Protein 5DT9 (pdb70)

Nearest PDB structures (foldseek):
  5dt9-assembly1_A-2  TM=1.003E+00  e=3.079E-77  Vibrio cholerae O1 biovar El Tor str. N16961
  3oet-assembly1_H  TM=9.692E-01  e=3.234E-46  Salmonella enterica subsp. enterica serovar Typhimurium str. LT2
  3oet-assembly5_A  TM=9.738E-01  e=9.863E-46  Salmonella enterica subsp. enterica serovar Typhimurium str. LT2
  3oet-assembly4_G  TM=9.688E-01  e=1.043E-45  Salmonella enterica subsp. enterica serovar Typhimurium str. LT2
  3oet-assembly8_D  TM=9.696E-01  e=1.457E-45  Salmonella enterica subsp. enterica serovar Typhimurium str. LT2

Secondary structure (DSSP, 8-state):
---EEEEEETTSTTHHHHHTTTEEEEEE-GGG--GGGGTT-SEEEE-SSS-B-TTTTTT-SS--EEEESSS--TTB-HHHHHHTT-EEE--TTTTHHHHHHHHHHHHHHHHHHHT--GGGPPEEEE--SHHHHHHHHHHHHTT--EEEE-HHHHHHT--S-PPPHHHHHHH-SEEEE-----SSSSS--TTSB-HHHHTTS-TT-EEEE-S-GGGB-HHHHHHHHTT-SS-EEEESS-TBTTB--TTTGGGSSEE-SS-TT-SHHHHHHHHHHHHHHHHHHHT------HHHHSPPPSS-EEE-SS---HHHHHHHHHHH--HHHHHHHHHHHTTSTTHHHHHHHT------GGGSEEEE-TTS--HHHHHHT-EEEE-

Foldseek 3Di:
DDAAEEEEEQPQPCQCVQCVVRGHYDYDHQLPQFLVNQASHAEYEEELNHAADCGNVVRNPRHAEYEYLDQDDPSYPVVVCVVVRHHYYFLRLLLLQLLLLLVVLVLLVCCVVVPHFQQVFEEEEEDCDSNNVLSVLLCVLLPHHYAYADVVVVVVPDPDDHDDDVCSLPVGQEYEYADEAADDDPDHQQQCVPLVSLQPRDLRHEYEYLHEARSHPLVSVLVSLVVVSNYAYEYCYHNDPPDDDPSSLVSHPFYALSCSSPAQQSSNSSSQVVSVVVCVVVVHPDHDHSLVVDDQDPAAEDEDEAADDSVVVSVLSVVQPNRVVRRVQCVVPSVPPPCSVVCNVPPDNGHGQCSHEYEYAPRHPCSSVVSNPHHYHHD

B-factor: mean 56.8, std 15.34, range [18.87, 144.97]

InterPro domains:
  IPR006139 D-isomer specific 2-hydroxyacid dehydrogenase, catalytic domain [PF00389] (4-287)
  IPR006140 D-isomer specific 2-hydroxyacid dehydrogenase, NAD-binding domain [PF02826] (110-257)
  IPR020921 Erythronate-4-phosphate dehydrogenase [MF_01825] (1-358)
  IPR020921 Erythronate-4-phosphate dehydrogenase [cd12158] (2-344)
  IPR024531 Erythronate-4-phosphate dehydrogenase, dimerisation domain [PF11890] (290-370)
  IPR029753 D-isomer specific 2-hydroxyacid dehydrogenase, NAD-binding domain conserved site [PS00671] (198-214)
  IPR036291 NAD(P)-binding domain superfamily [SSF51735] (93-258)
  IPR038251 PdxB, dimerisation domain superfamily [G3DSA:3.30.1370.170] (294-381)
  IPR050223 D-isomer specific 2-hydroxyacid dehydrogenase [PTHR10996] (32-264)

Organism: Vibrio cholerae serotype O1 (strain ATCC 39315 / El Tor Inaba N16961) (NCBI:txid243277)

Structure (mmCIF, N/CA/C/O backbone):
data_5DT9
#
_entry.id   5DT9
#
_cell.length_a   145.775
_cell.length_b   145.775
_cell.length_c   62.031
_cell.angle_alpha   90.00
_cell.angle_beta   90.00
_cell.angle_gamma   90.00
#
_symmetry.space_group_name_H-M   'P 43 21 2'
#
loop_
_entity.id
_entity.type
_entity.pdbx_description
1 polymer 'Erythronate-4-phosphate dehydrogenase'
2 non-polymer NICOTINAMIDE-ADENINE-DINUCLEOTIDE
3 non-polymer 'SULFATE ION'
4 non-polymer 'CHLORIDE ION'
5 water water
#
loop_
_atom_site.group_PDB
_atom_site.id
_atom_site.type_symbol
_atom_site.label_atom_id
_atom_site.label_alt_id
_atom_site.label_comp_id
_atom_site.label_asym_id
_atom_site.label_entity_id
_atom_site.label_seq_id
_atom_site.pdbx_PDB_ins_code
_atom_site.Cartn_x
_atom_site.Cartn_y
_atom_site.Cartn_z
_atom_site.occupancy
_atom_site.B_iso_or_equiv
_atom_site.auth_seq_id
_atom_site.auth_comp_id
_atom_site.auth_asym_id
_atom_site.auth_atom_id
_atom_site.pdbx_PDB_model_num
ATOM 1 N N . ILE A 1 4 ? -20.700 47.818 -0.569 1.00 91.40 4 ILE A N 1
ATOM 2 C CA . ILE A 1 4 ? -20.220 47.659 0.799 1.00 88.94 4 ILE A CA 1
ATOM 3 C C . ILE A 1 4 ? -19.259 48.780 1.182 1.00 84.19 4 ILE A C 1
ATOM 4 O O . ILE A 1 4 ? -18.310 49.067 0.449 1.00 82.64 4 ILE A O 1
ATOM 9 N N . PRO A 1 5 ? -19.504 49.421 2.334 1.00 81.72 5 PRO A N 1
ATOM 10 C CA . PRO A 1 5 ? -18.581 50.441 2.841 1.00 76.15 5 PRO A CA 1
ATOM 11 C C . PRO A 1 5 ? -17.218 49.847 3.176 1.00 71.79 5 PRO A C 1
ATOM 12 O O . PRO A 1 5 ? -17.140 48.698 3.608 1.00 73.11 5 PRO A O 1
ATOM 16 N N . THR A 1 6 ? -16.158 50.618 2.960 1.00 67.58 6 THR A N 1
ATOM 17 C CA . THR A 1 6 ? -14.806 50.172 3.276 1.00 64.02 6 THR A CA 1
ATOM 18 C C . THR A 1 6 ? -13.992 51.301 3.888 1.00 59.92 6 THR A C 1
ATOM 19 O O . THR A 1 6 ? -14.309 52.477 3.707 1.00 59.81 6 THR A O 1
ATOM 23 N N . MET A 1 7 ? -12.944 50.937 4.618 1.00 57.29 7 MET A N 1
ATOM 24 C CA . MET A 1 7 ? -11.979 51.916 5.090 1.00 53.85 7 MET A CA 1
ATOM 25 C C . MET A 1 7 ? -11.207 52.456 3.895 1.00 53.09 7 MET A C 1
ATOM 26 O O . MET A 1 7 ? -10.935 51.722 2.946 1.00 54.54 7 MET A O 1
ATOM 31 N N . LYS A 1 8 ? -10.867 53.739 3.929 1.00 50.96 8 LYS A N 1
ATOM 32 C CA . LYS A 1 8 ? -10.051 54.318 2.872 1.00 49.36 8 LYS A CA 1
ATOM 33 C C . LYS A 1 8 ? -8.603 54.384 3.336 1.00 46.08 8 LYS A C 1
ATOM 34 O O . LYS A 1 8 ? -8.279 55.088 4.292 1.00 44.63 8 LYS A O 1
ATOM 40 N N . ILE A 1 9 ? -7.736 53.641 2.659 1.00 44.89 9 ILE A N 1
ATOM 41 C CA . ILE A 1 9 ? -6.350 53.509 3.086 1.00 42.08 9 ILE A CA 1
ATOM 42 C C . ILE A 1 9 ? -5.383 54.165 2.106 1.00 40.44 9 ILE A C 1
ATOM 43 O O . ILE A 1 9 ? -5.284 53.757 0.949 1.00 41.48 9 ILE A O 1
ATOM 48 N N . LEU A 1 10 ? -4.673 55.186 2.578 1.00 38.71 10 LEU A N 1
ATOM 49 C CA . LEU A 1 10 ? -3.683 55.878 1.760 1.00 38.42 10 LEU A CA 1
ATOM 50 C C . LEU A 1 10 ? -2.292 55.297 1.994 1.00 37.37 10 LEU A C 1
ATOM 51 O O . LEU A 1 10 ? -1.789 55.297 3.118 1.00 35.75 10 LEU A O 1
ATOM 56 N N . ILE A 1 11 ? -1.675 54.801 0.927 1.00 38.68 11 ILE A N 1
ATOM 57 C CA . ILE A 1 11 ? -0.404 54.095 1.041 1.00 38.69 11 ILE A CA 1
ATOM 58 C C . ILE A 1 11 ? 0.644 54.624 0.066 1.00 40.18 11 ILE A C 1
ATOM 59 O O . ILE A 1 11 ? 0.324 54.970 -1.072 1.00 41.08 11 ILE A O 1
ATOM 64 N N . ASP A 1 12 ? 1.891 54.689 0.527 1.00 40.82 12 ASP A N 1
ATOM 65 C CA . ASP A 1 12 ? 3.020 55.015 -0.335 1.00 42.83 12 ASP A CA 1
ATOM 66 C C . ASP A 1 12 ? 3.086 54.052 -1.515 1.00 45.97 12 ASP A C 1
ATOM 67 O O . ASP A 1 12 ? 3.059 52.833 -1.337 1.00 46.71 12 ASP A O 1
ATOM 72 N N . GLU A 1 13 ? 3.178 54.618 -2.714 1.00 48.59 13 GLU A N 1
ATOM 73 C CA . GLU A 1 13 ? 3.194 53.860 -3.962 1.00 51.93 13 GLU A CA 1
ATOM 74 C C . GLU A 1 13 ? 4.245 52.754 -3.997 1.00 53.14 13 GLU A C 1
ATOM 75 O O . GLU A 1 13 ? 4.018 51.690 -4.570 1.00 54.92 13 GLU A O 1
ATOM 81 N N . ASN A 1 14 ? 5.394 53.011 -3.380 1.00 51.88 14 ASN A N 1
ATOM 82 C CA . ASN A 1 14 ? 6.542 52.122 -3.511 1.00 52.54 14 ASN A CA 1
ATOM 83 C C . ASN A 1 14 ? 6.780 51.232 -2.297 1.00 50.69 14 ASN A C 1
ATOM 84 O O . ASN A 1 14 ? 7.831 50.601 -2.180 1.00 52.03 14 ASN A O 1
ATOM 89 N N . MET A 1 15 ? 5.807 51.180 -1.395 1.00 48.44 15 MET A N 1
ATOM 90 C CA . MET A 1 15 ? 5.867 50.235 -0.289 1.00 47.93 15 MET A CA 1
ATOM 91 C C . MET A 1 15 ? 5.646 48.831 -0.836 1.00 50.16 15 MET A C 1
ATOM 92 O O . MET A 1 15 ? 4.608 48.557 -1.437 1.00 51.16 15 MET A O 1
ATOM 97 N N . PRO A 1 16 ? 6.628 47.938 -0.641 1.00 51.43 16 PRO A N 1
ATOM 98 C CA . PRO A 1 16 ? 6.568 46.585 -1.208 1.00 53.80 16 PRO A CA 1
ATOM 99 C C . PRO A 1 16 ? 5.377 45.772 -0.703 1.00 53.85 16 PRO A C 1
ATOM 100 O O . PRO A 1 16 ? 5.113 45.749 0.500 1.00 51.90 16 PRO A O 1
ATOM 104 N N . TYR A 1 17 ? 4.666 45.134 -1.631 1.00 56.08 17 TYR A N 1
ATOM 105 C CA . TYR A 1 17 ? 3.548 44.244 -1.317 1.00 57.64 17 TYR A CA 1
ATOM 106 C C . TYR A 1 17 ? 2.417 44.934 -0.559 1.00 54.39 17 TYR A C 1
ATOM 107 O O . TYR A 1 17 ? 1.599 44.274 0.080 1.00 54.61 17 TYR A O 1
ATOM 116 N N . ALA A 1 18 ? 2.365 46.259 -0.643 1.00 52.45 18 ALA A N 1
ATOM 117 C CA . ALA A 1 18 ? 1.378 47.032 0.100 1.00 51.23 18 ALA A CA 1
ATOM 118 C C . ALA A 1 18 ? -0.025 46.898 -0.488 1.00 52.76 18 ALA A C 1
ATOM 119 O O . ALA A 1 18 ? -0.990 46.663 0.241 1.00 52.71 18 ALA A O 1
ATOM 121 N N . GLN A 1 19 ? -0.136 47.054 -1.805 1.00 53.40 19 GLN A N 1
ATOM 122 C CA . GLN A 1 19 ? -1.431 46.978 -2.471 1.00 54.34 19 GLN A CA 1
ATOM 123 C C . GLN A 1 19 ? -2.053 45.597 -2.323 1.00 56.39 19 GLN A C 1
ATOM 124 O O . GLN A 1 19 ? -3.233 45.476 -2.009 1.00 57.13 19 GLN A O 1
ATOM 130 N N . ALA A 1 20 ? -1.253 44.561 -2.551 1.00 57.69 20 ALA A N 1
ATOM 131 C CA . ALA A 1 20 ? -1.736 43.186 -2.474 1.00 60.88 20 ALA A CA 1
ATOM 132 C C . ALA A 1 20 ? -2.258 42.852 -1.080 1.00 61.20 20 ALA A C 1
ATOM 133 O O . ALA A 1 20 ? -3.276 42.174 -0.935 1.00 64.87 20 ALA A O 1
ATOM 135 N N . LEU A 1 21 ? -1.561 43.337 -0.058 1.00 58.66 21 LEU A N 1
ATOM 136 C CA . LEU A 1 21 ? -1.947 43.075 1.323 1.00 50.80 21 LEU A CA 1
ATOM 137 C C . LEU A 1 21 ? -3.151 43.905 1.764 1.00 56.85 21 LEU A C 1
ATOM 138 O O . LEU A 1 21 ? -4.176 43.360 2.173 1.00 58.82 21 LEU A O 1
ATOM 143 N N . PHE A 1 22 ? -3.024 45.224 1.672 1.00 53.09 22 PHE A N 1
ATOM 144 C CA . PHE A 1 22 ? -4.016 46.129 2.241 1.00 50.74 22 PHE A CA 1
ATOM 145 C C . PHE A 1 22 ? -5.317 46.222 1.447 1.00 51.92 22 PHE A C 1
ATOM 146 O O . PHE A 1 22 ? -6.296 46.784 1.936 1.00 51.21 22 PHE A O 1
ATOM 154 N N . SER A 1 23 ? -5.338 45.683 0.232 1.00 54.86 23 SER A N 1
ATOM 155 C CA . SER A 1 23 ? -6.567 45.683 -0.559 1.00 58.29 23 SER A CA 1
ATOM 156 C C . SER A 1 23 ? -7.600 44.756 0.071 1.00 61.58 23 SER A C 1
ATOM 157 O O . SER A 1 23 ? -8.796 44.862 -0.200 1.00 64.08 23 SER A O 1
ATOM 160 N N . GLN A 1 24 ? -7.122 43.848 0.915 1.00 61.81 24 GLN A N 1
ATOM 161 C CA . GLN A 1 24 ? -7.988 42.944 1.656 1.00 63.56 24 GLN A CA 1
ATOM 162 C C . GLN A 1 24 ? -8.736 43.687 2.756 1.00 61.51 24 GLN A C 1
ATOM 163 O O . GLN A 1 24 ? -9.765 43.218 3.242 1.00 63.74 24 GLN A O 1
ATOM 169 N N . LEU A 1 25 ? -8.212 44.845 3.146 1.00 57.93 25 LEU A N 1
ATOM 170 C CA . LEU A 1 25 ? -8.754 45.578 4.284 1.00 57.53 25 LEU A CA 1
ATOM 171 C C . LEU A 1 25 ? -9.619 46.769 3.880 1.00 57.94 25 LEU A C 1
ATOM 172 O O . LEU A 1 25 ? -10.255 47.391 4.729 1.00 57.62 25 LEU A O 1
ATOM 177 N N . GLY A 1 26 ? -9.646 47.085 2.590 1.00 59.63 26 GLY A N 1
ATOM 178 C CA . GLY A 1 26 ? -10.473 48.177 2.107 1.00 60.47 26 GLY A CA 1
ATOM 179 C C . GLY A 1 26 ? -9.933 48.868 0.872 1.00 60.80 26 GLY A C 1
ATOM 180 O O . GLY A 1 26 ? -9.075 48.332 0.172 1.00 61.49 26 GLY A O 1
ATOM 181 N N . GLU A 1 27 ? -10.443 50.066 0.603 1.00 59.91 27 GLU A N 1
ATOM 182 C CA . GLU A 1 27 ? -10.024 50.834 -0.563 1.00 59.33 27 GLU A CA 1
ATOM 183 C C . GLU A 1 27 ? -8.604 51.366 -0.399 1.00 54.29 27 GLU A C 1
ATOM 184 O O . GLU A 1 27 ? -8.302 52.078 0.559 1.00 51.71 27 GLU A O 1
ATOM 190 N N . VAL A 1 28 ? -7.739 51.021 -1.346 1.00 53.84 28 VAL A N 1
ATOM 191 C CA . VAL A 1 28 ? -6.343 51.433 -1.299 1.00 51.05 28 VAL A CA 1
ATOM 192 C C . VAL A 1 28 ? -6.044 52.518 -2.327 1.00 51.44 28 VAL A C 1
ATOM 193 O O . VAL A 1 28 ? -6.332 52.356 -3.512 1.00 54.24 28 VAL A O 1
ATOM 197 N N . ILE A 1 29 ? -5.474 53.627 -1.866 1.00 49.57 29 ILE A N 1
ATOM 198 C CA . ILE A 1 29 ? -5.024 54.688 -2.761 1.00 50.27 29 ILE A CA 1
ATOM 199 C C . ILE A 1 29 ? -3.500 54.747 -2.758 1.00 49.88 29 ILE A C 1
ATOM 200 O O . ILE A 1 29 ? -2.880 54.908 -1.706 1.00 47.29 29 ILE A O 1
ATOM 205 N N . LEU A 1 30 ? -2.904 54.607 -3.937 1.00 52.54 30 LEU A N 1
ATOM 206 C CA . LEU A 1 30 ? -1.450 54.577 -4.058 1.00 52.67 30 LEU A CA 1
ATOM 207 C C . LEU A 1 30 ? -0.893 55.876 -4.631 1.00 54.10 30 LEU A C 1
ATOM 208 O O . LEU A 1 30 ? -1.165 56.234 -5.778 1.00 56.02 30 LEU A O 1
ATOM 213 N N . LYS A 1 31 ? -0.104 56.573 -3.821 1.00 54.30 31 LYS A N 1
ATOM 214 C CA . LYS A 1 31 ? 0.511 57.829 -4.227 1.00 57.04 31 LYS A CA 1
ATOM 215 C C . LYS A 1 31 ? 1.951 57.887 -3.725 1.00 54.48 31 LYS A C 1
ATOM 216 O O . LYS A 1 31 ? 2.245 57.397 -2.636 1.00 52.57 31 LYS A O 1
ATOM 222 N N . PRO A 1 32 ? 2.857 58.479 -4.519 1.00 55.83 32 PRO A N 1
ATOM 223 C CA . PRO A 1 32 ? 4.255 58.621 -4.090 1.00 54.14 32 PRO A CA 1
ATOM 224 C C . PRO A 1 32 ? 4.356 59.416 -2.796 1.00 50.61 32 PRO A C 1
ATOM 225 O O . PRO A 1 32 ? 3.757 60.486 -2.683 1.00 51.20 32 PRO A O 1
ATOM 229 N N . GLY A 1 33 ? 5.101 58.885 -1.832 1.00 46.88 33 GLY A N 1
ATOM 230 C CA . GLY A 1 33 ? 5.130 59.431 -0.487 1.00 44.05 33 GLY A CA 1
ATOM 231 C C . GLY A 1 33 ? 5.678 60.839 -0.349 1.00 43.82 33 GLY A C 1
ATOM 232 O O . GLY A 1 33 ? 5.322 61.549 0.590 1.00 42.75 33 GLY A O 1
ATOM 233 N N . ARG A 1 34 ? 6.542 61.246 -1.273 1.00 45.52 34 ARG A N 1
ATOM 234 C CA . ARG A 1 34 ? 7.150 62.571 -1.204 1.00 48.42 34 ARG A CA 1
ATOM 235 C C . ARG A 1 34 ? 6.184 63.677 -1.621 1.00 50.45 34 ARG A C 1
ATOM 236 O O . ARG A 1 34 ? 6.368 64.841 -1.259 1.00 52.31 34 ARG A O 1
ATOM 244 N N . THR A 1 35 ? 5.154 63.310 -2.375 1.00 50.48 35 THR A N 1
ATOM 245 C CA . THR A 1 35 ? 4.237 64.297 -2.933 1.00 51.94 35 THR A CA 1
ATOM 246 C C . THR A 1 35 ? 2.882 64.318 -2.235 1.00 50.97 35 THR A C 1
ATOM 247 O O . THR A 1 35 ? 1.928 64.910 -2.742 1.00 53.22 35 THR A O 1
ATOM 251 N N . LEU A 1 36 ? 2.799 63.682 -1.072 1.00 48.22 36 LEU A N 1
ATOM 252 C CA . LEU A 1 36 ? 1.560 63.677 -0.302 1.00 47.09 36 LEU A CA 1
ATOM 253 C C . LEU A 1 36 ? 1.242 65.065 0.244 1.00 48.53 36 LEU A C 1
ATOM 254 O O . LEU A 1 36 ? 2.076 65.692 0.896 1.00 48.73 36 LEU A O 1
ATOM 259 N N . THR A 1 37 ? 0.030 65.539 -0.027 1.00 49.54 37 THR A N 1
ATOM 260 C CA . THR A 1 37 ? -0.417 66.834 0.471 1.00 51.44 37 THR A CA 1
ATOM 261 C C . THR A 1 37 ? -1.538 66.660 1.491 1.00 50.54 37 THR A C 1
ATOM 262 O O . THR A 1 37 ? -1.977 65.542 1.754 1.00 48.19 37 THR A O 1
ATOM 266 N N . ALA A 1 38 ? -1.995 67.770 2.065 1.00 53.56 38 ALA A N 1
ATOM 267 C CA . ALA A 1 38 ? -3.069 67.735 3.053 1.00 55.09 38 ALA A CA 1
ATOM 268 C C . ALA A 1 38 ? -4.363 67.211 2.441 1.00 55.36 38 ALA A C 1
ATOM 269 O O . ALA A 1 38 ? -5.107 66.468 3.083 1.00 44.08 38 ALA A O 1
ATOM 271 N N . ASP A 1 39 ? -4.617 67.599 1.195 1.00 56.21 39 ASP A N 1
ATOM 272 C CA . ASP A 1 39 ? -5.827 67.195 0.485 1.00 55.70 39 ASP A CA 1
ATOM 273 C C . ASP A 1 39 ? -5.889 65.686 0.267 1.00 52.38 39 ASP A C 1
ATOM 274 O O . ASP A 1 39 ? -6.969 65.117 0.112 1.00 52.18 39 ASP A O 1
ATOM 279 N N . ASP A 1 40 ? -4.726 65.043 0.260 1.00 49.80 40 ASP A N 1
ATOM 280 C CA . ASP A 1 40 ? -4.643 63.604 0.034 1.00 47.91 40 ASP A CA 1
ATOM 281 C C . ASP A 1 40 ? -5.189 62.800 1.210 1.00 45.79 40 ASP A C 1
ATOM 282 O O . ASP A 1 40 ? -5.442 61.604 1.082 1.00 45.11 40 ASP A O 1
ATOM 287 N N . LEU A 1 41 ? -5.369 63.455 2.352 1.00 45.39 41 LEU A N 1
ATOM 288 C CA . LEU A 1 41 ? -5.853 62.769 3.545 1.00 44.10 41 LEU A CA 1
ATOM 289 C C . LEU A 1 41 ? -7.321 63.062 3.838 1.00 45.27 41 LEU A C 1
ATOM 290 O O . LEU A 1 41 ? -7.841 62.671 4.883 1.00 44.41 41 LEU A O 1
ATOM 295 N N . ILE A 1 42 ? -7.986 63.749 2.916 1.00 47.92 42 ILE A N 1
ATOM 296 C CA . ILE A 1 42 ? -9.417 63.977 3.048 1.00 50.50 42 ILE A CA 1
ATOM 297 C C . ILE A 1 42 ? -10.148 62.643 2.941 1.00 50.85 42 ILE A C 1
ATOM 298 O O . ILE A 1 42 ? -9.924 61.882 1.998 1.00 51.27 42 ILE A O 1
ATOM 303 N N . ASP A 1 43 ? -10.996 62.364 3.930 1.00 50.49 43 ASP A N 1
ATOM 304 C CA . ASP A 1 43 ? -11.783 61.131 3.999 1.00 49.65 43 ASP A CA 1
ATOM 305 C C . ASP A 1 43 ? -10.927 59.866 4.098 1.00 46.50 43 ASP A C 1
ATOM 306 O O . ASP A 1 43 ? -11.390 58.774 3.767 1.00 47.41 43 ASP A O 1
ATOM 311 N N . VAL A 1 44 ? -9.689 60.009 4.563 1.00 43.58 44 VAL A N 1
ATOM 312 C CA . VAL A 1 44 ? -8.786 58.867 4.697 1.00 41.34 44 VAL A CA 1
ATOM 313 C C . VAL A 1 44 ? -8.779 58.314 6.123 1.00 39.52 44 VAL A C 1
ATOM 314 O O . VAL A 1 44 ? -8.533 59.045 7.083 1.00 37.87 44 VAL A O 1
ATOM 318 N N . ASP A 1 45 ? -9.046 57.017 6.250 1.00 39.32 45 ASP A N 1
ATOM 319 C CA . ASP A 1 45 ? -9.144 56.369 7.556 1.00 39.13 45 ASP A CA 1
ATOM 320 C C . ASP A 1 45 ? -7.783 55.950 8.114 1.00 37.52 45 ASP A C 1
ATOM 321 O O . ASP A 1 45 ? -7.556 56.011 9.324 1.00 37.23 45 ASP A O 1
ATOM 326 N N . ALA A 1 46 ? -6.884 55.521 7.235 1.00 36.87 46 ALA A N 1
ATOM 327 C CA . ALA A 1 46 ? -5.584 55.020 7.666 1.00 36.16 46 ALA A CA 1
ATOM 328 C C . ALA A 1 46 ? -4.481 55.400 6.687 1.00 36.01 46 ALA A C 1
ATOM 329 O O . ALA A 1 46 ? -4.698 55.441 5.476 1.00 36.89 46 ALA A O 1
ATOM 331 N N . LEU A 1 47 ? -3.294 55.667 7.221 1.00 35.61 47 LEU A N 1
ATOM 332 C CA . LEU A 1 47 ? -2.162 56.090 6.406 1.00 36.13 47 LEU A CA 1
ATOM 333 C C . LEU A 1 47 ? -0.956 55.166 6.592 1.00 36.50 47 LEU A C 1
ATOM 334 O O . LEU A 1 47 ? -0.519 54.918 7.716 1.00 36.30 47 LEU A O 1
ATOM 339 N N . MET A 1 48 ? -0.429 54.657 5.481 1.00 36.93 48 MET A N 1
ATOM 340 C CA . MET A 1 48 ? 0.736 53.778 5.509 1.00 37.63 48 MET A CA 1
ATOM 341 C C . MET A 1 48 ? 1.885 54.412 4.735 1.00 38.36 48 MET A C 1
ATOM 342 O O . MET A 1 48 ? 1.796 54.594 3.521 1.00 39.20 48 MET A O 1
ATOM 347 N N . ILE A 1 49 ? 2.963 54.747 5.437 1.00 38.71 49 ILE A N 1
ATOM 348 C CA . ILE A 1 49 ? 4.051 55.513 4.836 1.00 39.99 49 ILE A CA 1
ATOM 349 C C . ILE A 1 49 ? 5.434 54.897 5.017 1.00 41.32 49 ILE A C 1
ATOM 350 O O . ILE A 1 49 ? 5.609 53.914 5.738 1.00 42.13 49 ILE A O 1
ATOM 355 N N . ARG A 1 50 ? 6.413 55.499 4.349 1.00 41.64 50 ARG A N 1
ATOM 356 C CA . ARG A 1 50 ? 7.815 55.159 4.533 1.00 42.31 50 ARG A CA 1
ATOM 357 C C . ARG A 1 50 ? 8.512 56.325 5.231 1.00 42.41 50 ARG A C 1
ATOM 358 O O . ARG A 1 50 ? 7.869 57.091 5.949 1.00 42.21 50 ARG A O 1
ATOM 366 N N . SER A 1 51 ? 9.817 56.467 5.020 1.00 42.88 51 SER A N 1
ATOM 367 C CA A SER A 1 51 ? 10.579 57.543 5.646 0.19 43.66 51 SER A CA 1
ATOM 368 C CA B SER A 1 51 ? 10.571 57.545 5.653 0.81 43.68 51 SER A CA 1
ATOM 369 C C . SER A 1 51 ? 10.460 58.845 4.860 1.00 43.87 51 SER A C 1
ATOM 370 O O . SER A 1 51 ? 10.664 59.930 5.404 1.00 45.18 51 SER A O 1
ATOM 375 N N . VAL A 1 52 ? 10.128 58.729 3.578 1.00 43.95 52 VAL A N 1
ATOM 376 C CA . VAL A 1 52 ? 10.060 59.889 2.695 1.00 45.35 52 VAL A CA 1
ATOM 377 C C . VAL A 1 52 ? 8.872 60.803 2.986 1.00 45.80 52 VAL A C 1
ATOM 378 O O . VAL A 1 52 ? 8.818 61.929 2.493 1.00 47.45 52 VAL A O 1
ATOM 382 N N . THR A 1 53 ? 7.921 60.322 3.780 1.00 44.11 53 THR A N 1
ATOM 383 C CA . THR A 1 53 ? 6.758 61.127 4.138 1.00 43.27 53 THR A CA 1
ATOM 384 C C . THR A 1 53 ? 6.859 61.661 5.562 1.00 43.36 53 THR A C 1
ATOM 385 O O . THR A 1 53 ? 6.916 60.892 6.522 1.00 42.82 53 THR A O 1
ATOM 389 N N . LYS A 1 54 ? 6.875 62.982 5.693 1.00 44.74 54 LYS A N 1
ATOM 390 C CA . LYS A 1 54 ? 6.957 63.614 7.002 1.00 46.28 54 LYS A CA 1
ATOM 391 C C . LYS A 1 54 ? 5.559 63.893 7.543 1.00 46.35 54 LYS A C 1
ATOM 392 O O . LYS A 1 54 ? 4.760 64.576 6.901 1.00 47.39 54 LYS A O 1
ATOM 398 N N . VAL A 1 55 ? 5.264 63.358 8.723 1.00 46.33 55 VAL A N 1
ATOM 399 C CA . VAL A 1 55 ? 3.950 63.532 9.330 1.00 46.99 55 VAL A CA 1
ATOM 400 C C . VAL A 1 55 ? 3.922 64.797 10.183 1.00 50.41 55 VAL A C 1
ATOM 401 O O . VAL A 1 55 ? 4.239 64.763 11.373 1.00 51.68 55 VAL A O 1
ATOM 405 N N . ASN A 1 56 ? 3.542 65.912 9.563 1.00 51.65 56 ASN A N 1
ATOM 406 C CA . ASN A 1 56 ? 3.564 67.216 10.219 1.00 53.80 56 ASN A CA 1
ATOM 407 C C . ASN A 1 56 ? 2.180 67.673 10.643 1.00 53.14 56 ASN A C 1
ATOM 408 O O . ASN A 1 56 ? 1.201 66.946 10.488 1.00 51.46 56 ASN A O 1
ATOM 413 N N . ASP A 1 57 ? 2.112 68.888 11.178 1.00 54.62 57 ASP A N 1
ATOM 414 C CA . ASP A 1 57 ? 0.840 69.566 11.369 1.00 55.47 57 ASP A CA 1
ATOM 415 C C . ASP A 1 57 ? 0.249 69.852 9.996 1.00 54.31 57 ASP A C 1
ATOM 416 O O . ASP A 1 57 ? -0.965 69.794 9.798 1.00 54.89 57 ASP A O 1
ATOM 421 N N . ALA A 1 58 ? 1.133 70.156 9.051 1.00 54.08 58 ALA A N 1
ATOM 422 C CA . ALA A 1 58 ? 0.744 70.498 7.690 1.00 54.63 58 ALA A CA 1
ATOM 423 C C . ALA A 1 58 ? 0.047 69.340 6.982 1.00 52.07 58 ALA A C 1
ATOM 424 O O . ALA A 1 58 ? -0.973 69.531 6.320 1.00 53.52 58 ALA A O 1
ATOM 426 N N . LEU A 1 59 ? 0.602 68.141 7.124 1.00 47.54 59 LEU A N 1
ATOM 427 C CA . LEU A 1 59 ? 0.072 66.968 6.440 1.00 42.97 59 LEU A CA 1
ATOM 428 C C . LEU A 1 59 ? -1.315 66.581 6.948 1.00 40.90 59 LEU A C 1
ATOM 429 O O . LEU A 1 59 ? -2.156 66.110 6.181 1.00 39.86 59 LEU A O 1
ATOM 434 N N . LEU A 1 60 ? -1.555 66.786 8.239 1.00 41.26 60 LEU A N 1
ATOM 435 C CA . LEU A 1 60 ? -2.801 66.343 8.857 1.00 41.87 60 LEU A CA 1
ATOM 436 C C . LEU A 1 60 ? -3.825 67.468 8.986 1.00 45.46 60 LEU A C 1
ATOM 437 O O . LEU A 1 60 ? -4.806 67.338 9.722 1.00 46.27 60 LEU A O 1
ATOM 442 N N . ALA A 1 61 ? -3.597 68.563 8.267 1.00 47.88 61 ALA A N 1
ATOM 443 C CA . ALA A 1 61 ? -4.443 69.748 8.370 1.00 48.67 61 ALA A CA 1
ATOM 444 C C . ALA A 1 61 ? -5.891 69.478 7.960 1.00 53.94 61 ALA A C 1
ATOM 445 O O . ALA A 1 61 ? -6.808 70.171 8.401 1.00 51.94 61 ALA A O 1
ATOM 447 N N . LYS A 1 62 ? -6.091 68.468 7.118 1.00 51.60 62 LYS A N 1
ATOM 448 C CA . LYS A 1 62 ? -7.427 68.129 6.640 1.00 51.69 62 LYS A CA 1
ATOM 449 C C . LYS A 1 62 ? -7.734 66.644 6.821 1.00 48.62 62 LYS A C 1
ATOM 450 O O . LYS A 1 62 ? -8.610 66.095 6.153 1.00 45.97 62 LYS A O 1
ATOM 456 N N . ALA A 1 63 ? -7.004 66.000 7.725 1.00 45.75 63 ALA A N 1
ATOM 457 C CA . ALA A 1 63 ? -7.209 64.586 8.010 1.00 43.06 63 ALA A CA 1
ATOM 458 C C . ALA A 1 63 ? -8.432 64.388 8.900 1.00 45.45 63 ALA A C 1
ATOM 459 O O . ALA A 1 63 ? -8.303 64.104 10.090 1.00 45.59 63 ALA A O 1
ATOM 461 N N . ASN A 1 64 ? -9.618 64.533 8.316 1.00 48.42 64 ASN A N 1
ATOM 462 C CA . ASN A 1 64 ? -10.861 64.501 9.081 1.00 51.32 64 ASN A CA 1
ATOM 463 C C . ASN A 1 64 ? -11.285 63.102 9.528 1.00 51.31 64 ASN A C 1
ATOM 464 O O . ASN A 1 64 ? -12.120 62.959 10.421 1.00 52.67 64 ASN A O 1
ATOM 469 N N . ARG A 1 65 ? -10.711 62.073 8.913 1.00 49.96 65 ARG A N 1
ATOM 470 C CA . ARG A 1 65 ? -11.083 60.697 9.234 1.00 50.07 65 ARG A CA 1
ATOM 471 C C . ARG A 1 65 ? -9.913 59.853 9.730 1.00 47.55 65 ARG A C 1
ATOM 472 O O . ARG A 1 65 ? -10.081 58.668 10.011 1.00 47.28 65 ARG A O 1
ATOM 480 N N . LEU A 1 66 ? -8.735 60.460 9.834 1.00 46.41 66 LEU A N 1
ATOM 481 C CA . LEU A 1 66 ? -7.524 59.722 10.183 1.00 44.43 66 LEU A CA 1
ATOM 482 C C . LEU A 1 66 ? -7.571 59.160 11.603 1.00 44.87 66 LEU A C 1
ATOM 483 O O . LEU A 1 66 ? -7.669 59.908 12.576 1.00 46.26 66 LEU A O 1
ATOM 488 N N . LYS A 1 67 ? -7.500 57.837 11.711 1.00 44.06 67 LYS A N 1
ATOM 489 C CA . LYS A 1 67 ? -7.549 57.162 13.005 1.00 44.25 67 LYS A CA 1
ATOM 490 C C . LYS A 1 67 ? -6.305 56.313 13.240 1.00 42.61 67 LYS A C 1
ATOM 491 O O . LYS A 1 67 ? -5.966 55.998 14.380 1.00 43.19 67 LYS A O 1
ATOM 497 N N . PHE A 1 68 ? -5.633 55.943 12.154 1.00 41.18 68 PHE A N 1
ATOM 498 C CA . PHE A 1 68 ? -4.496 55.033 12.224 1.00 40.42 68 PHE A CA 1
ATOM 499 C C . PHE A 1 68 ? -3.356 55.487 11.318 1.00 39.09 68 PHE A C 1
ATOM 500 O O . PHE A 1 68 ? -3.578 55.861 10.167 1.00 38.73 68 PHE A O 1
ATOM 508 N N . VAL A 1 69 ? -2.135 55.444 11.840 1.00 38.56 69 VAL A N 1
ATOM 509 C CA . VAL A 1 69 ? -0.950 55.750 11.044 1.00 37.88 69 VAL A CA 1
ATOM 510 C C . VAL A 1 69 ? 0.136 54.696 11.249 1.00 38.46 69 VAL A C 1
ATOM 511 O O . VAL A 1 69 ? 0.605 54.480 12.367 1.00 38.36 69 VAL A O 1
ATOM 515 N N . GLY A 1 70 ? 0.528 54.042 10.163 1.00 38.47 70 GLY A N 1
ATOM 516 C CA . GLY A 1 70 ? 1.584 53.050 10.216 1.00 37.84 70 GLY A CA 1
ATOM 517 C C . GLY A 1 70 ? 2.742 53.410 9.308 1.00 36.89 70 GLY A C 1
ATOM 518 O O . GLY A 1 70 ? 2.543 53.790 8.154 1.00 36.55 70 GLY A O 1
ATOM 519 N N . THR A 1 71 ? 3.958 53.304 9.832 1.00 36.10 71 THR A N 1
ATOM 520 C CA . THR A 1 71 ? 5.149 53.542 9.027 1.00 36.29 71 THR A CA 1
ATOM 521 C C . THR A 1 71 ? 5.983 52.266 8.929 1.00 37.73 71 THR A C 1
ATOM 522 O O . THR A 1 71 ? 6.370 51.678 9.938 1.00 38.88 71 THR A O 1
ATOM 526 N N . ALA A 1 72 ? 6.251 51.842 7.698 1.00 37.90 72 ALA A N 1
ATOM 527 C CA . ALA A 1 72 ? 6.959 50.591 7.446 1.00 39.40 72 ALA A CA 1
ATOM 528 C C . ALA A 1 72 ? 8.461 50.731 7.684 1.00 41.02 72 ALA A C 1
ATOM 529 O O . ALA A 1 72 ? 9.273 50.367 6.834 1.00 41.93 72 ALA A O 1
ATOM 531 N N . THR A 1 73 ? 8.820 51.265 8.847 1.00 41.13 73 THR A N 1
ATOM 532 C CA . THR A 1 73 ? 10.216 51.492 9.201 1.00 42.37 73 THR A CA 1
ATOM 533 C C . THR A 1 73 ? 10.472 51.115 10.655 1.00 43.82 73 THR A C 1
ATOM 534 O O . THR A 1 73 ? 9.544 51.063 11.462 1.00 43.23 73 THR A O 1
ATOM 538 N N . ALA A 1 74 ? 11.731 50.853 10.986 1.00 46.53 74 ALA A N 1
ATOM 539 C CA . ALA A 1 74 ? 12.110 50.576 12.365 1.00 49.59 74 ALA A CA 1
ATOM 540 C C . ALA A 1 74 ? 12.190 51.878 13.157 1.00 52.04 74 ALA A C 1
ATOM 541 O O . ALA A 1 74 ? 11.909 51.908 14.356 1.00 53.43 74 ALA A O 1
ATOM 543 N N . GLY A 1 75 ? 12.572 52.953 12.474 1.00 54.00 75 GLY A N 1
ATOM 544 C CA . GLY A 1 75 ? 12.647 54.266 13.088 1.00 56.20 75 GLY A CA 1
ATOM 545 C C . GLY A 1 75 ? 11.377 55.058 12.855 1.00 55.63 75 GLY A C 1
ATOM 546 O O . GLY A 1 75 ? 10.542 54.673 12.037 1.00 53.62 75 GLY A O 1
ATOM 547 N N . MET A 1 76 ? 11.231 56.173 13.564 1.00 56.78 76 MET A N 1
ATOM 548 C CA . MET A 1 76 ? 10.002 56.954 13.495 1.00 55.50 76 MET A CA 1
ATOM 549 C C . MET A 1 76 ? 10.230 58.445 13.744 1.00 57.90 76 MET A C 1
ATOM 550 O O . MET A 1 76 ? 9.339 59.145 14.230 1.00 56.20 76 MET A O 1
ATOM 555 N N . ASP A 1 77 ? 11.424 58.923 13.409 1.00 62.54 77 ASP A N 1
ATOM 556 C CA . ASP A 1 77 ? 11.768 60.328 13.598 1.00 66.36 77 ASP A CA 1
ATOM 557 C C . ASP A 1 77 ? 11.044 61.220 12.595 1.00 60.54 77 ASP A C 1
ATOM 558 O O . ASP A 1 77 ? 10.836 62.408 12.844 1.00 62.22 77 ASP A O 1
ATOM 563 N N . HIS A 1 78 ? 10.662 60.641 11.462 1.00 54.58 78 HIS A N 1
ATOM 564 C CA . HIS A 1 78 ? 9.962 61.382 10.419 1.00 50.48 78 HIS A CA 1
ATOM 565 C C . HIS A 1 78 ? 8.504 61.601 10.812 1.00 47.58 78 HIS A C 1
ATOM 566 O O . HIS A 1 78 ? 7.720 62.168 10.050 1.00 46.71 78 HIS A O 1
ATOM 573 N N . VAL A 1 79 ? 8.153 61.145 12.009 1.00 45.93 79 VAL A N 1
ATOM 574 C CA . VAL A 1 79 ? 6.789 61.249 12.508 1.00 44.01 79 VAL A CA 1
ATOM 575 C C . VAL A 1 79 ? 6.707 62.104 13.769 1.00 45.41 79 VAL A C 1
ATOM 576 O O . VAL A 1 79 ? 7.382 61.830 14.762 1.00 47.23 79 VAL A O 1
ATOM 580 N N . ASP A 1 80 ? 5.881 63.144 13.721 1.00 45.25 80 ASP A N 1
ATOM 581 C CA . ASP A 1 80 ? 5.540 63.900 14.916 1.00 46.48 80 ASP A CA 1
ATOM 582 C C . ASP A 1 80 ? 4.506 63.099 15.697 1.00 45.42 80 ASP A C 1
ATOM 583 O O . ASP A 1 80 ? 3.306 63.233 15.464 1.00 44.65 80 ASP A O 1
ATOM 588 N N . GLN A 1 81 ? 4.968 62.258 16.615 1.00 46.15 81 GLN A N 1
ATOM 589 C CA . GLN A 1 81 ? 4.054 61.384 17.339 1.00 46.10 81 GLN A CA 1
ATOM 590 C C . GLN A 1 81 ? 3.524 62.034 18.616 1.00 48.30 81 GLN A C 1
ATOM 591 O O . GLN A 1 81 ? 2.685 61.459 19.308 1.00 48.89 81 GLN A O 1
ATOM 597 N N . ALA A 1 82 ? 4.008 63.232 18.922 1.00 50.19 82 ALA A N 1
ATOM 598 C CA . ALA A 1 82 ? 3.392 64.038 19.969 1.00 52.67 82 ALA A CA 1
ATOM 599 C C . ALA A 1 82 ? 2.105 64.635 19.417 1.00 51.61 82 ALA A C 1
ATOM 600 O O . ALA A 1 82 ? 1.122 64.811 20.138 1.00 52.66 82 ALA A O 1
ATOM 602 N N . LEU A 1 83 ? 2.129 64.941 18.124 1.00 49.75 83 LEU A N 1
ATOM 603 C CA . LEU A 1 83 ? 0.952 65.419 17.414 1.00 49.39 83 LEU A CA 1
ATOM 604 C C . LEU A 1 83 ? -0.098 64.321 17.305 1.00 49.10 83 LEU A C 1
ATOM 605 O O . LEU A 1 83 ? -1.282 64.547 17.555 1.00 49.69 83 LEU A O 1
ATOM 610 N N . LEU A 1 84 ? 0.350 63.129 16.925 1.00 49.24 84 LEU A N 1
ATOM 611 C CA . LEU A 1 84 ? -0.538 61.985 16.771 1.00 49.87 84 LEU A CA 1
ATOM 612 C C . LEU A 1 84 ? -1.183 61.615 18.099 1.00 54.90 84 LEU A C 1
ATOM 613 O O . LEU A 1 84 ? -2.354 61.243 18.151 1.00 54.82 84 LEU A O 1
ATOM 618 N N . ARG A 1 85 ? -0.412 61.731 19.173 1.00 59.29 85 ARG A N 1
ATOM 619 C CA . ARG A 1 85 ? -0.889 61.355 20.495 1.00 64.29 85 ARG A CA 1
ATOM 620 C C . ARG A 1 85 ? -1.954 62.320 21.011 1.00 65.02 85 ARG A C 1
ATOM 621 O O . ARG A 1 85 ? -2.947 61.900 21.606 1.00 65.84 85 ARG A O 1
ATOM 629 N N . GLU A 1 86 ? -1.754 63.612 20.771 1.00 65.29 86 GLU A N 1
ATOM 630 C CA . GLU A 1 86 ? -2.636 64.627 21.335 1.00 67.64 86 GLU A CA 1
ATOM 631 C C . GLU A 1 86 ? -3.984 64.701 20.620 1.00 65.54 86 GLU A C 1
ATOM 632 O O . GLU A 1 86 ? -4.927 65.300 21.138 1.00 68.04 86 GLU A O 1
ATOM 638 N N . ARG A 1 87 ? -4.084 64.097 19.439 1.00 61.59 87 ARG A N 1
ATOM 639 C CA . ARG A 1 87 ? -5.370 64.043 18.747 1.00 60.28 87 ARG A CA 1
ATOM 640 C C . ARG A 1 87 ? -5.826 62.600 18.501 1.00 59.04 87 ARG A C 1
ATOM 641 O O . ARG A 1 87 ? -6.584 62.322 17.569 1.00 57.60 87 ARG A O 1
ATOM 649 N N . GLY A 1 88 ? -5.360 61.693 19.355 1.00 58.34 88 GLY A N 1
ATOM 650 C CA . GLY A 1 88 ? -5.885 60.340 19.426 1.00 58.05 88 GLY A CA 1
ATOM 651 C C . GLY A 1 88 ? -5.665 59.429 18.232 1.00 55.08 88 GLY A C 1
ATOM 652 O O . GLY A 1 88 ? -6.414 58.471 18.038 1.00 57.86 88 GLY A O 1
ATOM 653 N N . ILE A 1 89 ? -4.640 59.711 17.436 1.00 50.00 89 ILE A N 1
ATOM 654 C CA . ILE A 1 89 ? -4.331 58.871 16.285 1.00 45.56 89 ILE A CA 1
ATOM 655 C C . ILE A 1 89 ? -3.372 57.749 16.669 1.00 45.21 89 ILE A C 1
ATOM 656 O O . ILE A 1 89 ? -2.236 58.006 17.073 1.00 46.39 89 ILE A O 1
ATOM 661 N N . PHE A 1 90 ? -3.837 56.508 16.544 1.00 43.68 90 PHE A N 1
ATOM 662 C CA . PHE A 1 90 ? -3.010 55.344 16.837 1.00 41.85 90 PHE A CA 1
ATOM 663 C C . PHE A 1 90 ? -1.812 55.296 15.897 1.00 39.04 90 PHE A C 1
ATOM 664 O O . PHE A 1 90 ? -1.967 55.333 14.676 1.00 36.86 90 PHE A O 1
ATOM 672 N N . PHE A 1 91 ? -0.618 55.216 16.472 1.00 39.48 91 PHE A N 1
ATOM 673 C CA . PHE A 1 91 ? 0.603 55.184 15.678 1.00 39.31 91 PHE A CA 1
ATOM 674 C C . PHE A 1 91 ? 1.401 53.907 15.904 1.00 41.11 91 PHE A C 1
ATOM 675 O O . PHE A 1 91 ? 1.516 53.423 17.030 1.00 42.61 91 PHE A O 1
ATOM 683 N N . THR A 1 92 ? 1.956 53.369 14.825 1.00 41.99 92 THR A N 1
ATOM 684 C CA . THR A 1 92 ? 2.825 52.205 14.923 1.00 44.95 92 THR A CA 1
ATOM 685 C C . THR A 1 92 ? 3.900 52.223 13.842 1.00 45.06 92 THR A C 1
ATOM 686 O O . THR A 1 92 ? 3.677 52.689 12.725 1.00 44.35 92 THR A O 1
ATOM 690 N N . ALA A 1 93 ? 5.079 51.729 14.197 1.00 45.52 93 ALA A N 1
ATOM 691 C CA . ALA A 1 93 ? 6.152 51.547 13.232 1.00 45.64 93 ALA A CA 1
ATOM 692 C C . ALA A 1 93 ? 6.356 50.058 13.008 1.00 46.64 93 ALA A C 1
ATOM 693 O O . ALA A 1 93 ? 5.469 49.253 13.295 1.00 46.16 93 ALA A O 1
ATOM 695 N N . ALA A 1 94 ? 7.523 49.692 12.495 1.00 47.66 94 ALA A N 1
ATOM 696 C CA . ALA A 1 94 ? 7.892 48.289 12.381 1.00 50.31 94 ALA A CA 1
ATOM 697 C C . ALA A 1 94 ? 9.232 48.053 13.067 1.00 52.52 94 ALA A C 1
ATOM 698 O O . ALA A 1 94 ? 10.237 47.808 12.403 1.00 45.21 94 ALA A O 1
ATOM 700 N N . PRO A 1 95 ? 9.250 48.131 14.408 1.00 53.09 95 PRO A N 1
ATOM 701 C CA . PRO A 1 95 ? 10.509 48.031 15.153 1.00 55.41 95 PRO A CA 1
ATOM 702 C C . PRO A 1 95 ? 11.195 46.681 14.966 1.00 58.63 95 PRO A C 1
ATOM 703 O O . PRO A 1 95 ? 10.560 45.636 15.109 1.00 59.55 95 PRO A O 1
ATOM 707 N N . GLY A 1 96 ? 12.482 46.716 14.637 1.00 48.52 96 GLY A N 1
ATOM 708 C CA . GLY A 1 96 ? 13.257 45.505 14.447 1.00 48.42 96 GLY A CA 1
ATOM 709 C C . GLY A 1 96 ? 12.973 44.798 13.136 1.00 49.44 96 GLY A C 1
ATOM 710 O O . GLY A 1 96 ? 13.346 43.640 12.959 1.00 50.41 96 GLY A O 1
ATOM 711 N N . CYS A 1 97 ? 12.320 45.492 12.209 1.00 49.41 97 CYS A N 1
ATOM 712 C CA . CYS A 1 97 ? 11.960 44.894 10.927 1.00 50.35 97 CYS A CA 1
ATOM 713 C C . CYS A 1 97 ? 13.190 44.501 10.111 1.00 49.58 97 CYS A C 1
ATOM 714 O O . CYS A 1 97 ? 13.131 43.581 9.295 1.00 50.00 97 CYS A O 1
ATOM 717 N N . ASN A 1 98 ? 14.304 45.192 10.335 1.00 48.48 98 ASN A N 1
ATOM 718 C CA . ASN A 1 98 ? 15.529 44.910 9.595 1.00 46.84 98 ASN A CA 1
ATOM 719 C C . ASN A 1 98 ? 16.713 44.569 10.500 1.00 45.65 98 ASN A C 1
ATOM 720 O O . ASN A 1 98 ? 17.862 44.846 10.158 1.00 44.81 98 ASN A O 1
ATOM 725 N N . LYS A 1 99 ? 16.432 43.957 11.646 1.00 45.37 99 LYS A N 1
ATOM 726 C CA . LYS A 1 99 ? 17.479 43.612 12.604 1.00 44.32 99 LYS A CA 1
ATOM 727 C C . LYS A 1 99 ? 18.180 42.306 12.237 1.00 43.67 99 LYS A C 1
ATOM 728 O O . LYS A 1 99 ? 19.338 42.091 12.600 1.00 43.57 99 LYS A O 1
ATOM 734 N N . VAL A 1 100 ? 17.472 41.440 11.519 1.00 43.55 100 VAL A N 1
ATOM 735 C CA . VAL A 1 100 ? 17.996 40.125 11.165 1.00 43.31 100 VAL A CA 1
ATOM 736 C C . VAL A 1 100 ? 19.246 40.238 10.299 1.00 42.79 100 VAL A C 1
ATOM 737 O O . VAL A 1 100 ? 20.247 39.562 10.546 1.00 42.89 100 VAL A O 1
ATOM 741 N N . GLY A 1 101 ? 19.185 41.104 9.293 1.00 42.35 101 GLY A N 1
ATOM 742 C CA . GLY A 1 101 ? 20.300 41.306 8.389 1.00 41.88 101 GLY A CA 1
ATOM 743 C C . GLY A 1 101 ? 21.563 41.761 9.095 1.00 41.97 101 GLY A C 1
ATOM 744 O O . GLY A 1 101 ? 22.661 41.314 8.763 1.00 41.47 101 GLY A O 1
ATOM 745 N N . VAL A 1 102 ? 21.407 42.650 10.073 1.00 42.52 102 VAL A N 1
ATOM 746 C CA . VAL A 1 102 ? 22.549 43.199 10.799 1.00 42.77 102 VAL A CA 1
ATOM 747 C C . VAL A 1 102 ? 23.316 42.107 11.536 1.00 43.62 102 VAL A C 1
ATOM 748 O O . VAL A 1 102 ? 24.546 42.084 11.520 1.00 43.64 102 VAL A O 1
ATOM 752 N N . ALA A 1 103 ? 22.581 41.204 12.177 1.00 44.19 103 ALA A N 1
ATOM 753 C CA . ALA A 1 103 ? 23.192 40.104 12.913 1.00 44.50 103 ALA A CA 1
ATOM 754 C C . ALA A 1 103 ? 23.977 39.191 11.979 1.00 44.42 103 ALA A C 1
ATOM 755 O O . ALA A 1 103 ? 25.078 38.747 12.305 1.00 44.57 103 ALA A O 1
ATOM 757 N N . GLU A 1 104 ? 23.406 38.923 10.811 1.00 43.09 104 GLU A N 1
ATOM 758 C CA . GLU A 1 104 ? 24.044 38.057 9.831 1.00 43.12 104 GLU A CA 1
ATOM 759 C C . GLU A 1 104 ? 25.189 38.788 9.134 1.00 42.99 104 GLU A C 1
ATOM 760 O O . GLU A 1 104 ? 26.122 38.163 8.627 1.00 43.70 104 GLU A O 1
ATOM 766 N N . TYR A 1 105 ? 25.115 40.116 9.122 1.00 42.42 105 TYR A N 1
ATOM 767 C CA . TYR A 1 105 ? 26.203 40.946 8.614 1.00 42.13 105 TYR A CA 1
ATOM 768 C C . TYR A 1 105 ? 27.401 40.877 9.554 1.00 42.94 105 TYR A C 1
ATOM 769 O O . TYR A 1 105 ? 28.533 40.655 9.120 1.00 43.22 105 TYR A O 1
ATOM 778 N N . VAL A 1 106 ? 27.138 41.080 10.843 1.00 43.25 106 VAL A N 1
ATOM 779 C CA . VAL A 1 106 ? 28.174 41.022 11.867 1.00 43.72 106 VAL A CA 1
ATOM 780 C C . VAL A 1 106 ? 28.834 39.649 11.887 1.00 44.60 106 VAL A C 1
ATOM 781 O O . VAL A 1 106 ? 30.055 39.535 12.006 1.00 44.76 106 VAL A O 1
ATOM 785 N N . PHE A 1 107 ? 28.020 38.608 11.752 1.00 44.81 107 PHE A N 1
ATOM 786 C CA . PHE A 1 107 ? 28.530 37.245 11.784 1.00 45.82 107 PHE A CA 1
ATOM 787 C C . PHE A 1 107 ? 29.409 36.956 10.575 1.00 45.39 107 PHE A C 1
ATOM 788 O O . PHE A 1 107 ? 30.425 36.267 10.688 1.00 46.03 107 PHE A O 1
ATOM 796 N N . SER A 1 108 ? 29.014 37.482 9.420 1.00 45.33 108 SER A N 1
ATOM 797 C CA . SER A 1 108 ? 29.822 37.358 8.214 1.00 46.90 108 SER A CA 1
ATOM 798 C C . SER A 1 108 ? 31.178 38.020 8.419 1.00 47.10 108 SER A C 1
ATOM 799 O O . SER A 1 108 ? 32.214 37.461 8.060 1.00 47.23 108 SER A O 1
ATOM 802 N N . VAL A 1 109 ? 31.158 39.213 9.005 1.00 46.95 109 VAL A N 1
ATOM 803 C CA . VAL A 1 109 ? 32.379 39.947 9.309 1.00 47.85 109 VAL A CA 1
ATOM 804 C C . VAL A 1 109 ? 33.277 39.128 10.228 1.00 49.76 109 VAL A C 1
ATOM 805 O O . VAL A 1 109 ? 34.475 39.008 9.985 1.00 53.14 109 VAL A O 1
ATOM 809 N N . LEU A 1 110 ? 32.689 38.554 11.273 1.00 48.48 110 LEU A N 1
ATOM 810 C CA . LEU A 1 110 ? 33.432 37.699 12.191 1.00 48.97 110 LEU A CA 1
ATOM 811 C C . LEU A 1 110 ? 33.978 36.466 11.479 1.00 49.20 110 LEU A C 1
ATOM 812 O O . LEU A 1 110 ? 35.115 36.057 11.707 1.00 50.47 110 LEU A O 1
ATOM 817 N N . MET A 1 111 ? 33.157 35.884 10.612 1.00 47.43 111 MET A N 1
ATOM 818 C CA . MET A 1 111 ? 33.511 34.646 9.930 1.00 46.65 111 MET A CA 1
ATOM 819 C C . MET A 1 111 ? 34.676 34.841 8.964 1.00 45.92 111 MET A C 1
ATOM 820 O O . MET A 1 111 ? 35.599 34.026 8.918 1.00 47.32 111 MET A O 1
ATOM 825 N N . VAL A 1 112 ? 34.629 35.923 8.194 1.00 44.54 112 VAL A N 1
ATOM 826 C CA . VAL A 1 112 ? 35.667 36.201 7.210 1.00 45.30 112 VAL A CA 1
ATOM 827 C C . VAL A 1 112 ? 36.960 36.645 7.891 1.00 47.09 112 VAL A C 1
ATOM 828 O O . VAL A 1 112 ? 38.052 36.222 7.504 1.00 49.13 112 VAL A O 1
ATOM 832 N N . LEU A 1 113 ? 36.833 37.488 8.911 1.00 45.95 113 LEU A N 1
ATOM 833 C CA . LEU A 1 113 ? 37.996 37.945 9.665 1.00 45.87 113 LEU A CA 1
ATOM 834 C C . LEU A 1 113 ? 38.686 36.776 10.358 1.00 46.75 113 LEU A C 1
ATOM 835 O O . LEU A 1 113 ? 39.912 36.748 10.471 1.00 47.75 113 LEU A O 1
ATOM 840 N N . ALA A 1 114 ? 37.890 35.815 10.818 1.00 45.96 114 ALA A N 1
ATOM 841 C CA . ALA A 1 114 ? 38.426 34.611 11.440 1.00 46.59 114 ALA A CA 1
ATOM 842 C C . ALA A 1 114 ? 39.270 33.832 10.442 1.00 47.10 114 ALA A C 1
ATOM 843 O O . ALA A 1 114 ? 40.318 33.293 10.788 1.00 48.53 114 ALA A O 1
ATOM 845 N N . GLN A 1 115 ? 38.808 33.786 9.197 1.00 46.60 115 GLN A N 1
ATOM 846 C CA . GLN A 1 115 ? 39.531 33.099 8.136 1.00 47.94 115 GLN A CA 1
ATOM 847 C C . GLN A 1 115 ? 40.767 33.883 7.707 1.00 49.90 115 GLN A C 1
ATOM 848 O O . GLN A 1 115 ? 41.843 33.313 7.530 1.00 52.98 115 GLN A O 1
ATOM 854 N N . GLN A 1 116 ? 40.606 35.192 7.547 1.00 48.35 116 GLN A N 1
ATOM 855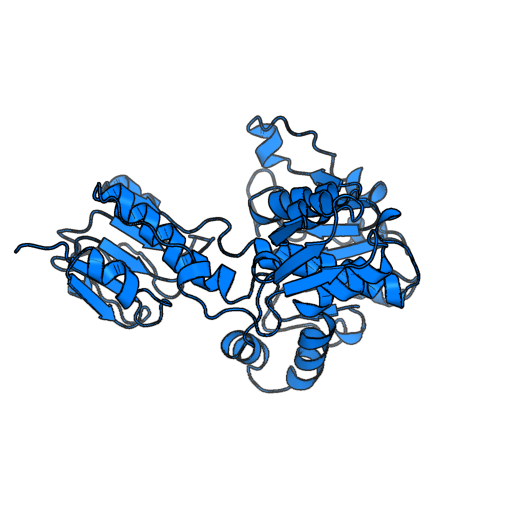 C CA . GLN A 1 116 ? 41.698 36.043 7.087 1.00 48.66 116 GLN A CA 1
ATOM 856 C C . GLN A 1 116 ? 42.819 36.157 8.119 1.00 49.75 116 GLN A C 1
ATOM 857 O O . GLN A 1 116 ? 43.997 36.055 7.777 1.00 50.70 116 GLN A O 1
ATOM 863 N N . GLN A 1 117 ? 42.450 36.361 9.380 1.00 49.56 117 GLN A N 1
ATOM 864 C CA . GLN A 1 117 ? 43.437 36.551 10.438 1.00 51.49 117 GLN A CA 1
ATOM 865 C C . GLN A 1 117 ? 43.840 35.236 11.100 1.00 53.98 117 GLN A C 1
ATOM 866 O O . GLN A 1 117 ? 44.801 35.187 11.868 1.00 55.94 117 GLN A O 1
ATOM 872 N N . GLY A 1 118 ? 43.104 34.172 10.801 1.00 54.21 118 GLY A N 1
ATOM 873 C CA . GLY A 1 118 ? 43.429 32.858 11.324 1.00 55.95 118 GLY A CA 1
ATOM 874 C C . GLY A 1 118 ? 43.128 32.692 12.801 1.00 56.46 118 GLY A C 1
ATOM 875 O O . GLY A 1 118 ? 44.040 32.560 13.617 1.00 58.30 118 GLY A O 1
ATOM 876 N N . PHE A 1 119 ? 41.846 32.702 13.148 1.00 54.65 119 PHE A N 1
ATOM 877 C CA . PHE A 1 119 ? 41.423 32.403 14.511 1.00 54.79 119 PHE A CA 1
ATOM 878 C C . PHE A 1 119 ? 40.035 31.769 14.517 1.00 53.35 119 PHE A C 1
ATOM 879 O O . PHE A 1 119 ? 39.379 31.674 13.480 1.00 51.90 119 PHE A O 1
ATOM 887 N N . SER A 1 120 ? 39.597 31.330 15.691 1.00 54.23 120 SER A N 1
ATOM 888 C CA . SER A 1 120 ? 38.282 30.722 15.837 1.00 54.86 120 SER A CA 1
ATOM 889 C C . SER A 1 120 ? 37.309 31.707 16.474 1.00 54.44 120 SER A C 1
ATOM 890 O O . SER A 1 120 ? 37.644 32.369 17.457 1.00 54.99 120 SER A O 1
ATOM 893 N N . VAL A 1 121 ? 36.107 31.802 15.914 1.00 52.94 121 VAL A N 1
ATOM 894 C CA . VAL A 1 121 ? 35.100 32.728 16.423 1.00 51.54 121 VAL A CA 1
ATOM 895 C C . VAL A 1 121 ? 34.631 32.325 17.816 1.00 53.07 121 VAL A C 1
ATOM 896 O O . VAL A 1 121 ? 34.098 33.145 18.561 1.00 52.13 121 VAL A O 1
ATOM 900 N N . PHE A 1 122 ? 34.845 31.060 18.168 1.00 56.16 122 PHE A N 1
ATOM 901 C CA . PHE A 1 122 ? 34.438 30.550 19.471 1.00 59.51 122 PHE A CA 1
ATOM 902 C C . PHE A 1 122 ? 35.502 30.828 20.530 1.00 62.72 122 PHE A C 1
ATOM 903 O O . PHE A 1 122 ? 35.360 30.431 21.686 1.00 64.77 122 PHE A O 1
ATOM 911 N N . ASP A 1 123 ? 36.568 31.510 20.123 1.00 63.09 123 ASP A N 1
ATOM 912 C CA . ASP A 1 123 ? 37.575 31.999 21.057 1.00 65.02 123 ASP A CA 1
ATOM 913 C C . ASP A 1 123 ? 37.327 33.470 21.374 1.00 63.92 123 ASP A C 1
ATOM 914 O O . ASP A 1 123 ? 37.846 34.003 22.355 1.00 65.13 123 ASP A O 1
ATOM 919 N N . LYS A 1 124 ? 36.524 34.117 20.537 1.00 61.67 124 LYS A N 1
ATOM 920 C CA . LYS A 1 124 ? 36.313 35.555 20.636 1.00 61.31 124 LYS A CA 1
ATOM 921 C C . LYS A 1 124 ? 35.044 35.924 21.399 1.00 61.53 124 LYS A C 1
ATOM 922 O O . LYS A 1 124 ? 33.970 35.370 21.158 1.00 62.88 124 LYS A O 1
ATOM 928 N N . THR A 1 125 ? 35.185 36.871 22.321 1.00 60.60 125 THR A N 1
ATOM 929 C CA . THR A 1 125 ? 34.061 37.393 23.086 1.00 59.82 125 THR A CA 1
ATOM 930 C C . THR A 1 125 ? 33.532 38.670 22.444 1.00 57.88 125 THR A C 1
ATOM 931 O O . THR A 1 125 ? 34.270 39.643 22.286 1.00 57.91 125 THR A O 1
ATOM 935 N N . VAL A 1 126 ? 32.256 38.663 22.073 1.00 57.02 126 VAL A N 1
ATOM 936 C CA . VAL A 1 126 ? 31.648 39.816 21.422 1.00 55.74 126 VAL A CA 1
ATOM 937 C C . VAL A 1 126 ? 30.957 40.730 22.425 1.00 57.06 126 VAL A C 1
ATOM 938 O O . VAL A 1 126 ? 30.091 40.296 23.184 1.00 57.93 126 VAL A O 1
ATOM 942 N N . GLY A 1 127 ? 31.347 42.000 22.423 1.00 56.33 127 GLY A N 1
ATOM 943 C CA . GLY A 1 127 ? 30.725 42.990 23.282 1.00 57.68 127 GLY A CA 1
ATOM 944 C C . GLY A 1 127 ? 29.705 43.819 22.528 1.00 56.25 127 GLY A C 1
ATOM 945 O O . GLY A 1 127 ? 30.056 44.584 21.629 1.00 54.17 127 GLY A O 1
ATOM 946 N N . ILE A 1 128 ? 28.436 43.665 22.892 1.00 56.00 128 ILE A N 1
ATOM 947 C CA . ILE A 1 128 ? 27.363 44.411 22.246 1.00 55.73 128 ILE A CA 1
ATOM 948 C C . ILE A 1 128 ? 27.027 45.680 23.021 1.00 57.80 128 ILE A C 1
ATOM 949 O O . ILE A 1 128 ? 26.569 45.620 24.163 1.00 60.07 128 ILE A O 1
ATOM 954 N N . ILE A 1 129 ? 27.263 46.827 22.394 1.00 56.71 129 ILE A N 1
ATOM 955 C CA . ILE A 1 129 ? 26.876 48.107 22.975 1.00 56.97 129 ILE A CA 1
ATOM 956 C C . ILE A 1 129 ? 25.587 48.594 22.323 1.00 55.25 129 ILE A C 1
ATOM 957 O O . ILE A 1 129 ? 25.586 49.040 21.175 1.00 53.27 129 ILE A O 1
ATOM 962 N N . GLY A 1 130 ? 24.490 48.501 23.065 1.00 56.25 130 GLY A N 1
ATOM 963 C CA . GLY A 1 130 ? 23.176 48.788 22.525 1.00 55.99 130 GLY A CA 1
ATOM 964 C C . GLY A 1 130 ? 22.376 47.506 22.412 1.00 55.88 130 GLY A C 1
ATOM 965 O O . GLY A 1 130 ? 22.537 46.745 21.457 1.00 54.20 130 GLY A O 1
ATOM 966 N N . ALA A 1 131 ? 21.515 47.263 23.395 1.00 58.62 131 ALA A N 1
ATOM 967 C CA . ALA A 1 131 ? 20.764 46.015 23.463 1.00 59.89 131 ALA A CA 1
ATOM 968 C C . ALA A 1 131 ? 19.282 46.217 23.161 1.00 59.71 131 ALA A C 1
ATOM 969 O O . ALA A 1 131 ? 18.419 45.771 23.918 1.00 61.17 131 ALA A O 1
ATOM 971 N N . GLY A 1 132 ? 18.994 46.888 22.051 1.00 57.30 132 GLY A N 1
ATOM 972 C CA . GLY A 1 132 ? 17.623 47.099 21.623 1.00 57.45 132 GLY A CA 1
ATOM 973 C C . GLY A 1 132 ? 17.153 45.970 20.732 1.00 56.77 132 GLY A C 1
ATOM 974 O O . GLY A 1 132 ? 17.407 44.803 21.019 1.00 56.75 132 GLY A O 1
ATOM 975 N N . GLN A 1 133 ? 16.468 46.315 19.647 1.00 55.83 133 GLN A N 1
ATOM 976 C CA . GLN A 1 133 ? 16.001 45.317 18.691 1.00 56.19 133 GLN A CA 1
ATOM 977 C C . GLN A 1 133 ? 17.168 44.589 18.032 1.00 55.77 133 GLN A C 1
ATOM 978 O O . GLN A 1 133 ? 17.215 43.359 18.009 1.00 56.31 133 GLN A O 1
ATOM 984 N N . VAL A 1 134 ? 18.111 45.361 17.502 1.00 54.77 134 VAL A N 1
ATOM 985 C CA . VAL A 1 134 ? 19.239 44.808 16.766 1.00 53.32 134 VAL A CA 1
ATOM 986 C C . VAL A 1 134 ? 20.200 44.034 17.667 1.00 54.21 134 VAL A C 1
ATOM 987 O O . VAL A 1 134 ? 20.546 42.887 17.378 1.00 53.88 134 VAL A O 1
ATOM 991 N N . GLY A 1 135 ? 20.624 44.667 18.756 1.00 55.25 135 GLY A N 1
ATOM 992 C CA . GLY A 1 135 ? 21.588 44.073 19.665 1.00 55.84 135 GLY A CA 1
ATOM 993 C C . GLY A 1 135 ? 21.118 42.790 20.324 1.00 56.98 135 GLY A C 1
ATOM 994 O O . GLY A 1 135 ? 21.882 41.831 20.443 1.00 57.09 135 GLY A O 1
ATOM 995 N N . SER A 1 136 ? 19.860 42.769 20.752 1.00 57.59 136 SER A N 1
ATOM 996 C CA . SER A 1 136 ? 19.310 41.606 21.439 1.00 58.17 136 SER A CA 1
ATOM 997 C C . SER A 1 136 ? 19.178 40.408 20.506 1.00 57.03 136 SER A C 1
ATOM 998 O O . SER A 1 136 ? 19.322 39.264 20.935 1.00 58.08 136 SER A O 1
ATOM 1001 N N . TYR A 1 137 ? 18.898 40.667 19.232 1.00 55.34 137 TYR A N 1
ATOM 1002 C CA . TYR A 1 137 ? 18.807 39.587 18.259 1.00 54.58 137 TYR A CA 1
ATOM 1003 C C . TYR A 1 137 ? 20.193 39.028 17.964 1.00 53.80 137 TYR A C 1
ATOM 1004 O O . TYR A 1 137 ? 20.367 37.817 17.829 1.00 53.97 137 TYR A O 1
ATOM 1013 N N . LEU A 1 138 ? 21.176 39.920 17.863 1.00 53.20 138 LEU A N 1
ATOM 1014 C CA . LEU A 1 138 ? 22.562 39.515 17.671 1.00 52.46 138 LEU A CA 1
ATOM 1015 C C . LEU A 1 138 ? 23.047 38.722 18.878 1.00 54.79 138 LEU A C 1
ATOM 1016 O O . LEU A 1 138 ? 23.736 37.712 18.734 1.00 55.08 138 LEU A O 1
ATOM 1021 N N . ALA A 1 139 ? 22.677 39.187 20.067 1.00 56.43 139 ALA A N 1
ATOM 1022 C CA . ALA A 1 139 ? 23.021 38.497 21.304 1.00 58.88 139 ALA A CA 1
ATOM 1023 C C . ALA A 1 139 ? 22.414 37.096 21.326 1.00 61.80 139 ALA A C 1
ATOM 1024 O O . ALA A 1 139 ? 23.032 36.149 21.812 1.00 63.63 139 ALA A O 1
ATOM 1026 N N . LYS A 1 140 ? 21.205 36.974 20.789 1.00 62.61 140 LYS A N 1
ATOM 1027 C CA . LYS A 1 140 ? 20.525 35.687 20.706 1.00 64.42 140 LYS A CA 1
ATOM 1028 C C . LYS A 1 140 ? 21.242 34.737 19.751 1.00 61.99 140 LYS A C 1
ATOM 1029 O O . LYS A 1 140 ? 21.460 33.569 20.069 1.00 63.28 140 LYS A O 1
ATOM 1035 N N . CYS A 1 141 ? 21.607 35.251 18.580 1.00 58.53 141 CYS A N 1
ATOM 1036 C CA . CYS A 1 141 ? 22.244 34.443 17.547 1.00 56.37 141 CYS A CA 1
ATOM 1037 C C . CYS A 1 141 ? 23.622 33.940 17.970 1.00 56.46 141 CYS A C 1
ATOM 1038 O O . CYS A 1 141 ? 23.942 32.764 17.794 1.00 57.33 141 CYS A O 1
ATOM 1041 N N . LEU A 1 142 ? 24.430 34.834 18.529 1.00 55.64 142 LEU A N 1
ATOM 1042 C CA . LEU A 1 142 ? 25.789 34.488 18.932 1.00 55.40 142 LEU A CA 1
ATOM 1043 C C . LEU A 1 142 ? 25.797 33.502 20.095 1.00 58.47 142 LEU A C 1
ATOM 1044 O O . LEU A 1 142 ? 26.567 32.543 20.096 1.00 59.30 142 LEU A O 1
ATOM 1049 N N . SER A 1 143 ? 24.937 33.739 21.081 1.00 61.36 143 SER A N 1
ATOM 1050 C CA . SER A 1 143 ? 24.811 32.830 22.215 1.00 65.86 143 SER A CA 1
ATOM 1051 C C . SER A 1 143 ? 24.241 31.490 21.767 1.00 68.12 143 SER A C 1
ATOM 1052 O O . SER A 1 143 ? 24.555 30.446 22.340 1.00 69.87 143 SER A O 1
ATOM 1055 N N . GLY A 1 144 ? 23.403 31.532 20.736 1.00 66.98 144 GLY A N 1
ATOM 1056 C CA . GLY A 1 144 ? 22.772 30.338 20.206 1.00 68.15 144 GLY A CA 1
ATOM 1057 C C . GLY A 1 144 ? 23.768 29.316 19.695 1.00 68.77 144 GLY A C 1
ATOM 1058 O O . GLY A 1 144 ? 23.596 28.115 19.907 1.00 71.73 144 GLY A O 1
ATOM 1059 N N . ILE A 1 145 ? 24.813 29.789 19.024 1.00 64.52 145 ILE A N 1
ATOM 1060 C CA . ILE A 1 145 ? 25.832 28.898 18.483 1.00 64.08 145 ILE A CA 1
ATOM 1061 C C . ILE A 1 145 ? 26.982 28.696 19.466 1.00 64.92 145 ILE A C 1
ATOM 1062 O O . ILE A 1 145 ? 27.964 28.024 19.152 1.00 65.37 145 ILE A O 1
ATOM 1067 N N . GLY A 1 146 ? 26.862 29.290 20.649 1.00 65.33 146 GLY A N 1
ATOM 1068 C CA . GLY A 1 146 ? 27.797 29.025 21.727 1.00 66.66 146 GLY A CA 1
ATOM 1069 C C . GLY A 1 146 ? 28.941 30.008 21.877 1.00 65.59 146 GLY A C 1
ATOM 1070 O O . GLY A 1 146 ? 29.985 29.667 22.433 1.00 67.26 146 GLY A O 1
ATOM 1071 N N . MET A 1 147 ? 28.756 31.229 21.388 1.00 62.32 147 MET A N 1
ATOM 1072 C CA . MET A 1 147 ? 29.757 32.272 21.580 1.00 60.21 147 MET A CA 1
ATOM 1073 C C . MET A 1 147 ? 29.451 33.075 22.840 1.00 60.33 147 MET A C 1
ATOM 1074 O O . MET A 1 147 ? 28.302 33.148 23.276 1.00 60.21 147 MET A O 1
ATOM 1079 N N . LYS A 1 148 ? 30.485 33.669 23.425 1.00 60.92 148 LYS A N 1
ATOM 1080 C CA . LYS A 1 148 ? 30.326 34.453 24.644 1.00 62.86 148 LYS A CA 1
ATOM 1081 C C . LYS A 1 148 ? 29.974 35.903 24.327 1.00 62.17 148 LYS A C 1
ATOM 1082 O O . LYS A 1 148 ? 30.743 36.610 23.675 1.00 60.87 148 LYS A O 1
ATOM 1088 N N . VAL A 1 149 ? 28.809 36.343 24.792 1.00 63.27 149 VAL A N 1
ATOM 1089 C CA . VAL A 1 149 ? 28.354 37.703 24.525 1.00 63.03 149 VAL A CA 1
ATOM 1090 C C . VAL A 1 149 ? 28.497 38.604 25.748 1.00 65.28 149 VAL A C 1
ATOM 1091 O O . VAL A 1 149 ? 28.527 38.135 26.886 1.00 67.67 149 VAL A O 1
ATOM 1095 N N . LEU A 1 150 ? 28.587 39.905 25.494 1.00 64.41 150 LEU A N 1
ATOM 1096 C CA . LEU A 1 150 ? 28.714 40.902 26.548 1.00 65.88 150 LEU A CA 1
ATOM 1097 C C . LEU A 1 150 ? 27.790 42.077 26.247 1.00 64.64 150 LEU A C 1
ATOM 1098 O O . LEU A 1 150 ? 28.049 42.855 25.329 1.00 64.02 150 LEU A O 1
ATOM 1103 N N . LEU A 1 151 ? 26.712 42.198 27.015 1.00 65.22 151 LEU A N 1
ATOM 1104 C CA . LEU A 1 151 ? 25.697 43.217 26.756 1.00 64.58 151 LEU A CA 1
ATOM 1105 C C . LEU A 1 151 ? 25.877 44.460 27.622 1.00 65.53 151 LEU A C 1
ATOM 1106 O O . LEU A 1 151 ? 25.995 44.365 28.842 1.00 68.20 151 LEU A O 1
ATOM 1111 N N . ASN A 1 152 ? 25.897 45.625 26.981 1.00 64.01 152 ASN A N 1
ATOM 1112 C CA . ASN A 1 152 ? 25.936 46.895 27.699 1.00 65.25 152 ASN A CA 1
ATOM 1113 C C . ASN A 1 152 ? 24.780 47.802 27.293 1.00 65.03 152 ASN A C 1
ATOM 1114 O O . ASN A 1 152 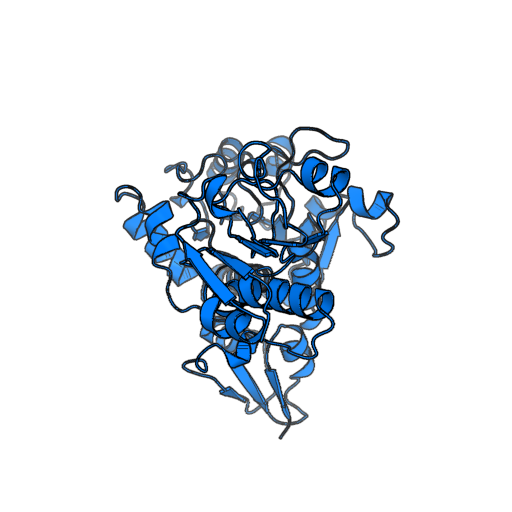? 24.527 48.006 26.103 1.00 62.98 152 ASN A O 1
ATOM 1119 N N . ASP A 1 153 ? 24.084 48.347 28.286 1.00 66.84 153 ASP A N 1
ATOM 1120 C CA . ASP A 1 153 ? 22.923 49.189 28.026 1.00 66.46 153 ASP A CA 1
ATOM 1121 C C . ASP A 1 153 ? 22.499 49.977 29.262 1.00 69.45 153 ASP A C 1
ATOM 1122 O O . ASP A 1 153 ? 21.560 49.587 29.957 1.00 70.13 153 ASP A O 1
ATOM 1127 N N . PRO A 1 154 ? 23.192 51.092 29.539 1.00 71.61 154 PRO A N 1
ATOM 1128 C CA . PRO A 1 154 ? 22.871 51.950 30.687 1.00 75.53 154 PRO A CA 1
ATOM 1129 C C . PRO A 1 154 ? 21.425 52.484 30.730 1.00 76.90 154 PRO A C 1
ATOM 1130 O O . PRO A 1 154 ? 20.871 52.535 31.829 1.00 80.28 154 PRO A O 1
ATOM 1134 N N . PRO A 1 155 ? 20.827 52.883 29.585 1.00 74.16 155 PRO A N 1
ATOM 1135 C CA . PRO A 1 155 ? 19.433 53.330 29.712 1.00 75.52 155 PRO A CA 1
ATOM 1136 C C . PRO A 1 155 ? 18.481 52.229 30.175 1.00 77.02 155 PRO A C 1
ATOM 1137 O O . PRO A 1 155 ? 17.755 52.429 31.148 1.00 80.30 155 PRO A O 1
ATOM 1141 N N . LYS A 1 156 ? 18.487 51.089 29.491 1.00 75.27 156 LYS A N 1
ATOM 1142 C CA . LYS A 1 156 ? 17.573 49.999 29.818 1.00 76.80 156 LYS A CA 1
ATOM 1143 C C . LYS A 1 156 ? 17.821 49.436 31.213 1.00 80.25 156 LYS A C 1
ATOM 1144 O O . LYS A 1 156 ? 16.886 49.012 31.892 1.00 82.99 156 LYS A O 1
ATOM 1150 N N . GLN A 1 157 ? 19.080 49.436 31.639 1.00 79.80 157 GLN A N 1
ATOM 1151 C CA . GLN A 1 157 ? 19.430 48.957 32.970 1.00 81.70 157 GLN A CA 1
ATOM 1152 C C . GLN A 1 157 ? 18.830 49.868 34.036 1.00 84.50 157 GLN A C 1
ATOM 1153 O O . GLN A 1 157 ? 18.450 49.414 35.116 1.00 86.46 157 GLN A O 1
ATOM 1159 N N . ALA A 1 158 ? 18.743 51.156 33.720 1.00 86.09 158 ALA A N 1
ATOM 1160 C CA . ALA A 1 158 ? 18.161 52.134 34.6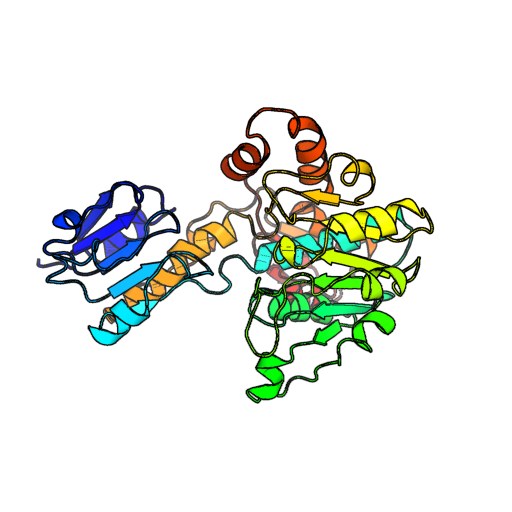29 1.00 92.46 158 ALA A CA 1
ATOM 1161 C C . ALA A 1 158 ? 16.639 52.044 34.626 1.00 95.13 158 ALA A C 1
ATOM 1162 O O . ALA A 1 158 ? 15.981 52.462 35.578 1.00 99.60 158 ALA A O 1
ATOM 1164 N N . GLN A 1 159 ? 16.086 51.493 33.551 1.00 91.14 159 GLN A N 1
ATOM 1165 C CA . GLN A 1 159 ? 14.639 51.367 33.414 1.00 89.93 159 GLN A CA 1
ATOM 1166 C C . GLN A 1 159 ? 14.127 50.080 34.056 1.00 90.91 159 GLN A C 1
ATOM 1167 O O . GLN A 1 159 ? 12.921 49.899 34.224 1.00 91.66 159 GLN A O 1
ATOM 1173 N N . GLY A 1 160 ? 15.048 49.190 34.413 1.00 91.22 160 GLY A N 1
ATOM 1174 C CA . GLY A 1 160 ? 14.694 47.990 35.148 1.00 94.46 160 GLY A CA 1
ATOM 1175 C C . GLY A 1 160 ? 14.900 46.684 34.404 1.00 93.16 160 GLY A C 1
ATOM 1176 O O . GLY A 1 160 ? 14.439 45.634 34.855 1.00 94.82 160 GLY A O 1
ATOM 1177 N N . ASP A 1 161 ? 15.586 46.740 33.267 1.00 90.73 161 ASP A N 1
ATOM 1178 C CA . ASP A 1 161 ? 15.886 45.532 32.504 1.00 89.43 161 ASP A CA 1
ATOM 1179 C C . ASP A 1 161 ? 16.820 44.638 33.314 1.00 91.38 161 ASP A C 1
ATOM 1180 O O . ASP A 1 161 ? 17.886 45.075 33.749 1.00 91.90 161 ASP A O 1
ATOM 1185 N N . GLU A 1 162 ? 16.416 43.388 33.519 1.00 92.47 162 GLU A N 1
ATOM 1186 C CA . GLU A 1 162 ? 17.128 42.512 34.443 1.00 94.56 162 GLU A CA 1
ATOM 1187 C C . GLU A 1 162 ? 18.041 41.496 33.758 1.00 92.30 162 GLU A C 1
ATOM 1188 O O . GLU A 1 162 ? 18.426 40.495 34.363 1.00 94.01 162 GLU A O 1
ATOM 1194 N N . ARG A 1 163 ? 18.389 41.752 32.501 1.00 89.01 163 ARG A N 1
ATOM 1195 C CA . ARG A 1 163 ? 19.457 40.998 31.857 1.00 86.94 163 ARG A CA 1
ATOM 1196 C C . ARG A 1 163 ? 20.772 41.410 32.506 1.00 87.77 163 ARG A C 1
ATOM 1197 O O . ARG A 1 163 ? 20.869 42.501 33.063 1.00 89.36 163 ARG A O 1
ATOM 1205 N N . GLU A 1 164 ? 21.781 40.547 32.452 1.00 86.35 164 GLU A N 1
ATOM 1206 C CA . GLU A 1 164 ? 23.056 40.878 33.078 1.00 86.44 164 GLU A CA 1
ATOM 1207 C C . GLU A 1 164 ? 23.904 41.756 32.168 1.00 81.22 164 GLU A C 1
ATOM 1208 O O . GLU A 1 164 ? 24.462 41.289 31.174 1.00 78.18 164 GLU A O 1
ATOM 1214 N N . PHE A 1 165 ? 23.997 43.034 32.522 1.00 80.31 165 PHE A N 1
ATOM 1215 C CA . PHE A 1 165 ? 24.726 44.004 31.717 1.00 77.14 165 PHE A CA 1
ATOM 1216 C C . PHE A 1 165 ? 26.158 44.185 32.198 1.00 78.84 165 PHE A C 1
ATOM 1217 O O . PHE A 1 165 ? 26.427 44.185 33.400 1.00 82.32 165 PHE A O 1
ATOM 1225 N N . THR A 1 166 ? 27.072 44.342 31.247 1.00 76.58 166 THR A N 1
ATOM 1226 C CA . THR A 1 166 ? 28.468 44.609 31.560 1.00 77.18 166 THR A CA 1
ATOM 1227 C C . THR A 1 166 ? 28.774 46.090 31.392 1.00 77.87 166 THR A C 1
ATOM 1228 O O . THR A 1 166 ? 28.364 46.716 30.413 1.00 75.38 166 THR A O 1
ATOM 1232 N N . GLU A 1 167 ? 29.492 46.645 32.362 1.00 80.33 167 GLU A N 1
ATOM 1233 C CA . GLU A 1 167 ? 29.848 48.057 32.343 1.00 81.67 167 GLU A CA 1
ATOM 1234 C C . GLU A 1 167 ? 30.797 48.356 31.175 1.00 76.22 167 GLU A C 1
ATOM 1235 O O . GLU A 1 167 ? 31.563 47.487 30.755 1.00 74.68 167 GLU A O 1
ATOM 1241 N N . LEU A 1 168 ? 30.734 49.580 30.652 1.00 74.01 168 LEU A N 1
ATOM 1242 C CA . LEU A 1 168 ? 31.424 49.941 29.411 1.00 70.87 168 LEU A CA 1
ATOM 1243 C C . LEU A 1 168 ? 32.935 49.699 29.418 1.00 70.79 168 LEU A C 1
ATOM 1244 O O . LEU A 1 168 ? 33.439 48.953 28.578 1.00 70.07 168 LEU A O 1
ATOM 1249 N N . GLU A 1 169 ? 33.655 50.319 30.351 1.00 72.04 169 GLU A N 1
ATOM 1250 C CA A GLU A 1 169 ? 35.114 50.178 30.407 0.50 70.31 169 GLU A CA 1
ATOM 1251 C CA B GLU A 1 169 ? 35.105 50.182 30.400 0.50 70.29 169 GLU A CA 1
ATOM 1252 C C . GLU A 1 169 ? 35.519 48.724 30.594 1.00 71.67 169 GLU A C 1
ATOM 1253 O O . GLU A 1 169 ? 36.618 48.324 30.210 1.00 70.05 169 GLU A O 1
ATOM 1264 N N . THR A 1 170 ? 34.629 47.937 31.190 1.00 70.78 170 THR A N 1
ATOM 1265 C CA . THR A 1 170 ? 34.885 46.521 31.393 1.00 71.01 170 THR A CA 1
ATOM 1266 C C . THR A 1 170 ? 34.740 45.811 30.058 1.00 68.66 170 THR A C 1
ATOM 1267 O O . THR A 1 170 ? 35.596 45.020 29.670 1.00 68.68 170 THR A O 1
ATOM 1271 N N . LEU A 1 171 ? 33.654 46.117 29.355 1.00 67.35 171 LEU A N 1
ATOM 1272 C CA . LEU A 1 171 ? 33.386 45.540 28.044 1.00 65.07 171 LEU A CA 1
ATOM 1273 C C . LEU A 1 171 ? 34.495 45.877 27.053 1.00 65.03 171 LEU A C 1
ATOM 1274 O O . LEU A 1 171 ? 34.926 45.024 26.280 1.00 63.39 171 LEU A O 1
ATOM 1279 N N . LEU A 1 172 ? 34.956 47.124 27.085 1.00 66.50 172 LEU A N 1
ATOM 1280 C CA . LEU A 1 172 ? 35.988 47.586 26.161 1.00 66.96 172 LEU A CA 1
ATOM 1281 C C . LEU A 1 172 ? 37.319 46.870 26.383 1.00 69.90 172 LEU A C 1
ATOM 1282 O O . LEU A 1 172 ? 38.160 46.815 25.486 1.00 69.67 172 LEU A O 1
ATOM 1287 N N . LYS A 1 173 ? 37.505 46.319 27.578 1.00 73.40 173 LYS A N 1
ATOM 1288 C CA . LYS A 1 173 ? 38.708 45.555 27.882 1.00 76.95 173 LYS A CA 1
ATOM 1289 C C . LYS A 1 173 ? 38.457 44.052 27.792 1.00 79.30 173 LYS A C 1
ATOM 1290 O O . LYS A 1 173 ? 39.273 43.312 27.245 1.00 79.58 173 LYS A O 1
ATOM 1296 N N . GLN A 1 174 ? 37.320 43.609 28.320 1.00 80.49 174 GLN A N 1
ATOM 1297 C CA . GLN A 1 174 ? 37.037 42.181 28.449 1.00 81.47 174 GLN A CA 1
ATOM 1298 C C . GLN A 1 174 ? 36.636 41.520 27.132 1.00 77.55 174 GLN A C 1
ATOM 1299 O O . GLN A 1 174 ? 36.737 40.301 26.993 1.00 77.53 174 GLN A O 1
ATOM 1305 N N . ALA A 1 175 ? 36.179 42.314 26.170 1.00 74.90 175 ALA A N 1
ATOM 1306 C CA . ALA A 1 175 ? 35.689 41.762 24.910 1.00 71.71 175 ALA A CA 1
ATOM 1307 C C . ALA A 1 175 ? 36.728 41.841 23.796 1.00 69.17 175 ALA A C 1
ATOM 1308 O O . ALA A 1 175 ? 37.509 42.791 23.724 1.00 69.10 175 ALA A O 1
ATOM 1310 N N . ASP A 1 176 ? 36.728 40.832 22.930 1.00 67.21 176 ASP A N 1
ATOM 1311 C CA . ASP A 1 176 ? 37.612 40.808 21.773 1.00 66.00 176 ASP A CA 1
ATOM 1312 C C . ASP A 1 176 ? 37.022 41.633 20.637 1.00 64.32 176 ASP A C 1
ATOM 1313 O O . ASP A 1 176 ? 37.718 42.419 19.996 1.00 64.35 176 ASP A O 1
ATOM 1318 N N . VAL A 1 177 ? 35.730 41.442 20.393 1.00 62.04 177 VAL A N 1
ATOM 1319 C CA . VAL A 1 177 ? 35.034 42.151 19.328 1.00 58.77 177 VAL A CA 1
ATOM 1320 C C . VAL A 1 177 ? 34.028 43.140 19.904 1.00 58.00 177 VAL A C 1
ATOM 1321 O O . VAL A 1 177 ? 33.204 42.784 20.747 1.00 59.44 177 VAL A O 1
ATOM 1325 N N . ILE A 1 178 ? 34.105 44.384 19.445 1.00 56.71 178 ILE A N 1
ATOM 1326 C CA . ILE A 1 178 ? 33.215 45.436 19.918 1.00 57.19 178 ILE A CA 1
ATOM 1327 C C . ILE A 1 178 ? 32.292 45.906 18.799 1.00 55.73 178 ILE A C 1
ATOM 1328 O O . ILE A 1 178 ? 32.738 46.528 17.834 1.00 55.60 178 ILE A O 1
ATOM 1333 N N . THR A 1 179 ? 31.005 45.601 18.929 1.00 54.98 179 THR A N 1
ATOM 1334 C CA . THR A 1 179 ? 30.029 45.992 17.920 1.00 53.24 179 THR A CA 1
ATOM 1335 C C . THR A 1 179 ? 29.014 46.984 18.488 1.00 52.98 179 THR A C 1
ATOM 1336 O O . THR A 1 179 ? 28.526 46.824 19.608 1.00 53.87 179 THR A O 1
A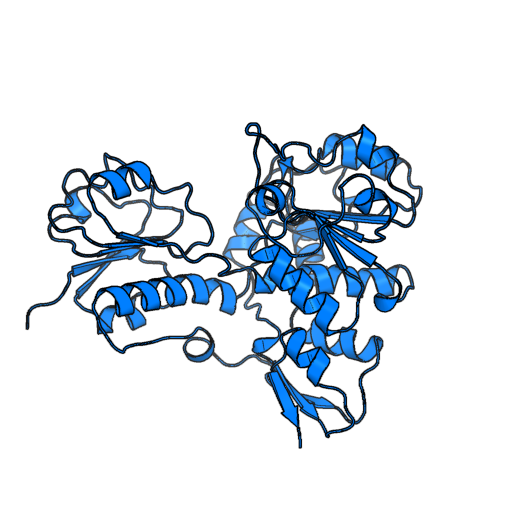TOM 1340 N N . LEU A 1 180 ? 28.711 48.017 17.708 1.00 51.64 180 LEU A N 1
ATOM 1341 C CA . LEU A 1 180 ? 27.819 49.084 18.151 1.00 51.61 180 LEU A CA 1
ATOM 1342 C C . LEU A 1 180 ? 26.428 48.958 17.547 1.00 49.95 180 LEU A C 1
ATOM 1343 O O . LEU A 1 180 ? 26.277 48.711 16.351 1.00 48.57 180 LEU A O 1
ATOM 1348 N N . HIS A 1 181 ? 25.412 49.131 18.385 1.00 50.77 181 HIS A N 1
ATOM 1349 C CA . HIS A 1 181 ? 24.029 49.048 17.936 1.00 50.87 181 HIS A CA 1
ATOM 1350 C C . HIS A 1 181 ? 23.165 50.023 18.725 1.00 52.95 181 HIS A C 1
ATOM 1351 O O . HIS A 1 181 ? 22.126 49.656 19.271 1.00 53.93 181 HIS A O 1
ATOM 1358 N N . THR A 1 182 ? 23.619 51.271 18.772 1.00 53.43 182 THR A N 1
ATOM 1359 C CA . THR A 1 182 ? 22.945 52.336 19.502 1.00 54.49 182 THR A CA 1
ATOM 1360 C C . THR A 1 182 ? 22.379 53.365 18.531 1.00 53.99 182 THR A C 1
ATOM 1361 O O . THR A 1 182 ? 22.798 53.422 17.377 1.00 52.98 182 THR A O 1
ATOM 1365 N N . PRO A 1 183 ? 21.421 54.184 18.990 1.00 55.00 183 PRO A N 1
ATOM 1366 C CA . PRO A 1 183 ? 21.029 55.327 18.161 1.00 55.17 183 PRO A CA 1
ATOM 1367 C C . PRO A 1 183 ? 22.092 56.417 18.216 1.00 56.23 183 PRO A C 1
ATOM 1368 O O . PRO A 1 183 ? 23.094 56.248 18.910 1.00 56.82 183 PRO A O 1
ATOM 1372 N N . ILE A 1 184 ? 21.885 57.515 17.499 1.00 56.79 184 ILE A N 1
ATOM 1373 C CA . ILE A 1 184 ? 22.816 58.632 17.577 1.00 57.90 184 ILE A CA 1
ATOM 1374 C C . ILE A 1 184 ? 22.197 59.772 18.389 1.00 61.09 184 ILE A C 1
ATOM 1375 O O . ILE A 1 184 ? 21.187 60.358 18.003 1.00 61.78 184 ILE A O 1
ATOM 1380 N N . THR A 1 185 ? 22.804 60.063 19.534 1.00 63.16 185 THR A N 1
ATOM 1381 C CA . THR A 1 185 ? 22.273 61.065 20.450 1.00 66.10 185 THR A CA 1
ATOM 1382 C C . THR A 1 185 ? 23.366 61.992 20.968 1.00 68.70 185 THR A C 1
ATOM 1383 O O . THR A 1 185 ? 24.438 61.539 21.369 1.00 68.35 185 THR A O 1
ATOM 1387 N N . ARG A 1 186 ? 23.087 63.291 20.959 1.00 72.23 186 ARG A N 1
ATOM 1388 C CA . ARG A 1 186 ? 24.031 64.281 21.463 1.00 75.88 186 ARG A CA 1
ATOM 1389 C C . ARG A 1 186 ? 23.764 64.597 22.931 1.00 79.12 186 ARG A C 1
ATOM 1390 O O . ARG A 1 186 ? 24.692 64.835 23.703 1.00 80.97 186 ARG A O 1
ATOM 1398 N N . GLY A 1 187 ? 22.490 64.599 23.311 1.00 79.12 187 GLY A N 1
ATOM 1399 C CA . GLY A 1 187 ? 22.098 64.947 24.665 1.00 83.31 187 GLY A CA 1
ATOM 1400 C C . GLY A 1 187 ? 21.638 63.758 25.485 1.00 83.14 187 GLY A C 1
ATOM 1401 O O . GLY A 1 187 ? 22.053 62.624 25.239 1.00 82.80 187 GLY A O 1
ATOM 1402 N N . GLY A 1 188 ? 20.780 64.019 26.466 1.00 88.63 188 GLY A N 1
ATOM 1403 C CA . GLY A 1 188 ? 20.258 62.974 27.327 1.00 90.77 188 GLY A CA 1
ATOM 1404 C C . GLY A 1 188 ? 21.254 62.525 28.378 1.00 92.85 188 GLY A C 1
ATOM 1405 O O . GLY A 1 188 ? 22.361 63.055 28.466 1.00 96.54 188 GLY A O 1
ATOM 1406 N N . GLU A 1 189 ? 20.854 61.543 29.181 1.00 90.60 189 GLU A N 1
ATOM 1407 C CA . GLU A 1 189 ? 21.716 61.003 30.226 1.00 86.12 189 GLU A CA 1
ATOM 1408 C C . GLU A 1 189 ? 22.851 60.168 29.643 1.00 80.86 189 GLU A C 1
ATOM 1409 O O . GLU A 1 189 ? 23.943 60.105 30.208 1.00 80.77 189 GLU A O 1
ATOM 1415 N N . TRP A 1 190 ? 22.584 59.528 28.510 1.00 77.15 190 TRP A N 1
ATOM 1416 C CA . TRP A 1 190 ? 23.552 58.621 27.904 1.00 74.54 190 TRP A CA 1
ATOM 1417 C C . TRP A 1 190 ? 23.764 58.912 26.421 1.00 73.16 190 TRP A C 1
ATOM 1418 O O . TRP A 1 190 ? 23.315 58.146 25.568 1.00 71.09 190 TRP A O 1
ATOM 1429 N N . PRO A 1 191 ? 24.459 60.018 26.108 1.00 74.08 191 PRO A N 1
ATOM 1430 C CA . PRO A 1 191 ? 24.699 60.405 24.713 1.00 71.52 191 PRO A CA 1
ATOM 1431 C C . PRO A 1 191 ? 25.601 59.410 23.992 1.00 68.72 191 PRO A C 1
ATOM 1432 O O . PRO A 1 191 ? 26.457 58.793 24.626 1.00 70.15 191 PRO A O 1
ATOM 1436 N N . THR A 1 192 ? 25.408 59.258 22.686 1.00 65.46 192 THR A N 1
ATOM 1437 C CA . THR A 1 192 ? 26.167 58.280 21.916 1.00 63.14 192 THR A CA 1
ATOM 1438 C C . THR A 1 192 ? 27.052 58.925 20.855 1.00 62.68 192 THR A C 1
ATOM 1439 O O . THR A 1 192 ? 27.815 58.233 20.181 1.00 61.89 192 THR A O 1
ATOM 1443 N N . HIS A 1 193 ? 26.948 60.242 20.695 1.00 62.96 193 HIS A N 1
ATOM 1444 C CA . HIS A 1 193 ? 27.809 60.944 19.751 1.00 61.42 193 HIS A CA 1
ATOM 1445 C C . HIS A 1 193 ? 29.258 60.839 20.203 1.00 60.96 193 HIS A C 1
ATOM 1446 O O . HIS A 1 193 ? 29.595 61.232 21.321 1.00 62.48 193 HIS A O 1
ATOM 1453 N N . HIS A 1 194 ? 30.102 60.307 19.323 1.00 59.28 194 HIS A N 1
ATOM 1454 C CA . HIS A 1 194 ? 31.496 60.024 19.644 1.00 59.85 194 HIS A CA 1
ATOM 1455 C C . HIS A 1 194 ? 31.607 59.191 20.917 1.00 61.82 194 HIS A C 1
ATOM 1456 O O . HIS A 1 194 ? 32.467 59.449 21.759 1.00 64.18 194 HIS A O 1
ATOM 1463 N N . LEU A 1 195 ? 30.723 58.206 21.057 1.00 61.10 195 LEU A N 1
ATOM 1464 C CA . LEU A 1 195 ? 30.782 57.285 22.186 1.00 62.30 195 LEU A CA 1
ATOM 1465 C C . LEU A 1 195 ? 32.119 56.560 22.162 1.00 62.62 195 LEU A C 1
ATOM 1466 O O . LEU A 1 195 ? 32.770 56.397 23.193 1.00 64.18 195 LEU A O 1
ATOM 1471 N N . ILE A 1 196 ? 32.520 56.129 20.971 1.00 61.18 196 ILE A N 1
ATOM 1472 C CA . ILE A 1 196 ? 33.873 55.646 20.749 1.00 61.83 196 ILE A CA 1
ATOM 1473 C C . ILE A 1 196 ? 34.746 56.831 20.356 1.00 62.75 196 ILE A C 1
ATOM 1474 O O . ILE A 1 196 ? 34.796 57.215 19.187 1.00 61.80 196 ILE A O 1
ATOM 1479 N N . ASP A 1 197 ? 35.418 57.420 21.339 1.00 65.12 197 ASP A N 1
ATOM 1480 C CA . ASP A 1 197 ? 36.220 58.615 21.103 1.00 66.90 197 ASP A CA 1
ATOM 1481 C C . ASP A 1 197 ? 37.710 58.302 21.021 1.00 67.65 197 ASP A C 1
ATOM 1482 O O . ASP A 1 197 ? 38.108 57.144 20.906 1.00 66.48 197 ASP A O 1
ATOM 1487 N N . ALA A 1 198 ? 38.527 59.348 21.083 1.00 70.47 198 ALA A N 1
ATOM 1488 C CA . ALA A 1 198 ? 39.974 59.212 20.959 1.00 72.39 198 ALA A CA 1
ATOM 1489 C C . ALA A 1 198 ? 40.577 58.406 22.107 1.00 73.00 198 ALA A C 1
ATOM 1490 O O . ALA A 1 198 ? 41.346 57.471 21.881 1.00 72.27 198 ALA A O 1
ATOM 1492 N N . ALA A 1 199 ? 40.221 58.776 23.334 1.00 73.34 199 ALA A N 1
ATOM 1493 C CA . ALA A 1 199 ? 40.764 58.135 24.528 1.00 73.51 199 ALA A CA 1
ATOM 1494 C C . ALA A 1 199 ? 40.456 56.642 24.564 1.00 71.63 199 ALA A C 1
ATOM 1495 O O . ALA A 1 199 ? 41.299 55.836 24.954 1.00 72.47 199 ALA A O 1
ATOM 1497 N N . ILE A 1 200 ? 39.247 56.278 24.153 1.00 70.53 200 ILE A N 1
ATOM 1498 C CA . ILE A 1 200 ? 38.838 54.880 24.127 1.00 70.60 200 ILE A CA 1
ATOM 1499 C C . ILE A 1 200 ? 39.591 54.102 23.051 1.00 71.62 200 ILE A C 1
ATOM 1500 O O . ILE A 1 200 ? 40.083 53.000 23.302 1.00 72.02 200 ILE A O 1
ATOM 1505 N N . LEU A 1 201 ? 39.688 54.688 21.861 1.00 72.35 201 LEU A N 1
ATOM 1506 C CA . LEU A 1 201 ? 40.332 54.034 20.722 1.00 72.54 201 LEU A CA 1
ATOM 1507 C C . LEU A 1 201 ? 41.799 53.695 20.970 1.00 76.81 201 LEU A C 1
ATOM 1508 O O . LEU A 1 201 ? 42.289 52.666 20.507 1.00 75.97 201 LEU A O 1
ATOM 1513 N N . GLU A 1 202 ? 42.494 54.555 21.707 1.00 81.16 202 GLU A N 1
ATOM 1514 C CA . GLU A 1 202 ? 43.924 54.365 21.935 1.00 85.27 202 GLU A CA 1
ATOM 1515 C C . GLU A 1 202 ? 44.180 53.355 23.057 1.00 84.91 202 GLU A C 1
ATOM 1516 O O . GLU A 1 202 ? 45.306 52.906 23.266 1.00 85.83 202 GLU A O 1
ATOM 1522 N N . GLN A 1 203 ? 43.126 53.011 23.790 1.00 82.21 203 GLN A N 1
ATOM 1523 C CA . GLN A 1 203 ? 43.223 51.974 24.809 1.00 81.99 203 GLN A CA 1
ATOM 1524 C C . GLN A 1 203 ? 42.723 50.645 24.256 1.00 77.75 203 GLN A C 1
ATOM 1525 O O . GLN A 1 203 ? 42.674 49.642 24.968 1.00 78.79 203 GLN A O 1
ATOM 1531 N N . LEU A 1 204 ? 42.348 50.647 22.981 1.00 73.23 204 LEU A N 1
ATOM 1532 C CA . LEU A 1 204 ? 41.960 49.420 22.298 1.00 68.88 204 LEU A CA 1
ATOM 1533 C C . LEU A 1 204 ? 43.206 48.673 21.838 1.00 68.03 204 LEU A C 1
ATOM 1534 O O . LEU A 1 204 ? 44.113 49.261 21.250 1.00 68.54 204 LEU A O 1
ATOM 1539 N N . ARG A 1 205 ? 43.244 47.375 22.112 1.00 66.43 205 ARG A N 1
ATOM 1540 C CA . ARG A 1 205 ? 44.430 46.574 21.843 1.00 66.04 205 ARG A CA 1
ATOM 1541 C C . ARG A 1 205 ? 44.541 46.167 20.376 1.00 63.53 205 ARG A C 1
ATOM 1542 O O . ARG A 1 205 ? 43.597 46.321 19.600 1.00 60.78 205 ARG A O 1
ATOM 1550 N N . SER A 1 206 ? 45.709 45.649 20.010 1.00 65.73 206 SER A N 1
ATOM 1551 C CA . SER A 1 206 ? 45.999 45.268 18.633 1.00 66.12 206 SER A CA 1
ATOM 1552 C C . SER A 1 206 ? 45.206 44.044 18.195 1.00 66.06 206 SER A C 1
ATOM 1553 O O . SER A 1 206 ? 45.007 43.819 17.002 1.00 65.23 206 SER A O 1
ATOM 1556 N N . ASP A 1 207 ? 44.761 43.251 19.164 1.00 66.56 207 ASP A N 1
ATOM 1557 C CA . ASP A 1 207 ? 44.004 42.040 18.872 1.00 65.52 207 ASP A CA 1
ATOM 1558 C C . ASP A 1 207 ? 42.519 42.229 19.168 1.00 62.39 207 ASP A C 1
ATOM 1559 O O . ASP A 1 207 ? 41.797 41.264 19.422 1.00 61.55 207 ASP A O 1
ATOM 1564 N N . GLN A 1 208 ? 42.070 43.480 19.133 1.00 61.01 208 GLN A N 1
ATOM 1565 C CA . GLN A 1 208 ? 40.662 43.798 19.336 1.00 59.35 208 GLN A CA 1
ATOM 1566 C C . GLN A 1 208 ? 40.024 44.282 18.039 1.00 57.53 208 GLN A C 1
ATOM 1567 O O . GLN A 1 208 ? 40.668 44.956 17.236 1.00 58.22 208 GLN A O 1
ATOM 1573 N N . ILE A 1 209 ? 38.758 43.932 17.839 1.00 55.09 209 ILE A N 1
ATOM 1574 C CA . ILE A 1 209 ? 38.042 44.316 16.629 1.00 51.96 209 ILE A CA 1
ATOM 1575 C C . ILE A 1 209 ? 36.901 45.271 16.950 1.00 50.21 209 ILE A C 1
ATOM 1576 O O . ILE A 1 209 ? 36.114 45.020 17.861 1.00 50.54 209 ILE A O 1
ATOM 1581 N N . LEU A 1 210 ? 36.816 46.366 16.201 1.00 48.93 210 LEU A N 1
ATOM 1582 C CA . LEU A 1 210 ? 35.729 47.325 16.372 1.00 47.78 210 LEU A CA 1
ATOM 1583 C C . LEU A 1 210 ? 34.805 47.333 15.162 1.00 45.79 210 LEU A C 1
ATOM 1584 O O . LEU A 1 210 ? 35.245 47.562 14.036 1.00 45.40 210 LEU A O 1
ATOM 1589 N N . ILE A 1 211 ? 33.523 47.086 15.404 1.00 44.35 211 ILE A N 1
ATOM 1590 C CA . ILE A 1 211 ? 32.522 47.106 14.347 1.00 42.10 211 ILE A CA 1
ATOM 1591 C C . ILE A 1 211 ? 31.449 48.144 14.644 1.00 42.18 211 ILE A C 1
ATOM 1592 O O . ILE A 1 211 ? 30.855 48.142 15.722 1.00 43.60 211 ILE A O 1
ATOM 1597 N N . ASN A 1 212 ? 31.204 49.038 13.693 1.00 40.88 212 ASN A N 1
ATOM 1598 C CA . ASN A 1 212 ? 30.132 50.010 13.843 1.00 40.80 212 ASN A CA 1
ATOM 1599 C C . ASN A 1 212 ? 29.144 49.930 12.691 1.00 39.77 212 ASN A C 1
ATOM 1600 O O . ASN A 1 212 ? 29.370 50.493 11.620 1.00 39.10 212 ASN A O 1
ATOM 1605 N N . ALA A 1 213 ? 28.049 49.216 12.922 1.00 39.47 213 ALA A N 1
ATOM 1606 C CA . ALA A 1 213 ? 26.958 49.149 11.964 1.00 38.92 213 ALA A CA 1
ATOM 1607 C C . ALA A 1 213 ? 25.711 49.777 12.578 1.00 40.60 213 ALA A C 1
ATOM 1608 O O . ALA A 1 213 ? 24.587 49.466 12.191 1.00 39.89 213 ALA A O 1
ATOM 1610 N N . ALA A 1 214 ? 25.928 50.657 13.550 1.00 43.89 214 ALA A N 1
ATOM 1611 C CA . ALA A 1 214 ? 24.843 51.378 14.206 1.00 47.52 214 ALA A CA 1
ATOM 1612 C C . ALA A 1 214 ? 24.534 52.651 13.436 1.00 50.44 214 ALA A C 1
ATOM 1613 O O . ALA A 1 214 ? 23.685 52.670 12.541 1.00 50.42 214 ALA A O 1
ATOM 1615 N N . ARG A 1 215 ? 25.257 53.710 13.790 1.00 53.06 215 ARG A N 1
ATOM 1616 C CA . ARG A 1 215 ? 25.125 55.016 13.157 1.00 54.78 215 ARG A CA 1
ATOM 1617 C C . ARG A 1 215 ? 26.514 55.625 12.973 1.00 54.75 215 ARG A C 1
ATOM 1618 O O . ARG A 1 215 ? 27.452 55.273 13.689 1.00 54.72 215 ARG A O 1
ATOM 1626 N N . GLY A 1 216 ? 26.643 56.534 12.012 1.00 54.45 216 GLY A N 1
ATOM 1627 C CA . GLY A 1 216 ? 27.917 57.181 11.732 1.00 55.87 216 GLY A CA 1
ATOM 1628 C C . GLY A 1 216 ? 28.671 57.850 12.870 1.00 58.92 216 GLY A C 1
ATOM 1629 O O . GLY A 1 216 ? 29.712 57.355 13.292 1.00 61.24 216 GLY A O 1
ATOM 1630 N N . PRO A 1 217 ? 28.146 58.979 13.367 1.00 60.40 217 PRO A N 1
ATOM 1631 C CA . PRO A 1 217 ? 28.850 59.807 14.356 1.00 62.06 217 PRO A CA 1
ATOM 1632 C C . PRO A 1 217 ? 29.119 59.138 15.710 1.00 61.91 217 PRO A C 1
ATOM 1633 O O . PRO A 1 217 ? 29.716 59.773 16.581 1.00 63.89 217 PRO A O 1
ATOM 1637 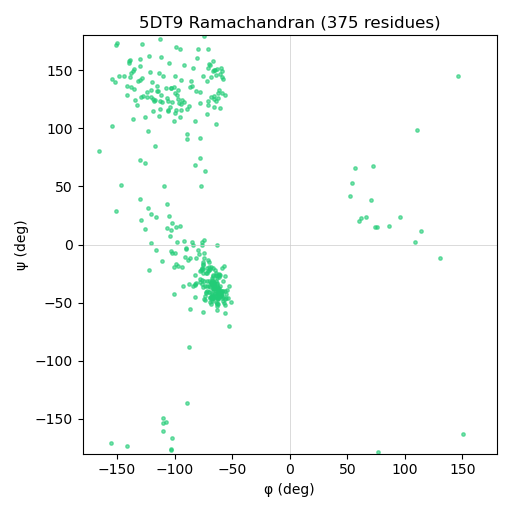N N . VAL A 1 218 ? 28.691 57.893 15.889 1.00 59.41 218 VAL A N 1
ATOM 1638 C CA . VAL A 1 218 ? 28.964 57.175 17.131 1.00 58.85 218 VAL A CA 1
ATOM 1639 C C . VAL A 1 218 ? 30.467 56.922 17.269 1.00 58.27 218 VAL A C 1
ATOM 1640 O O . VAL A 1 218 ? 31.018 56.965 18.370 1.00 60.61 218 VAL A O 1
ATOM 1644 N N . VAL A 1 219 ? 31.127 56.670 16.142 1.00 55.49 219 VAL A N 1
ATOM 1645 C CA . VAL A 1 219 ? 32.583 56.570 16.114 1.00 55.96 219 VAL A CA 1
ATOM 1646 C C . VAL A 1 219 ? 33.202 57.804 15.471 1.00 56.82 219 VAL A C 1
ATOM 1647 O O . VAL A 1 219 ? 32.882 58.145 14.332 1.00 56.66 219 VAL A O 1
ATOM 1651 N N . ASP A 1 220 ? 34.083 58.474 16.207 1.00 57.28 220 ASP A N 1
ATOM 1652 C CA . ASP A 1 220 ? 34.855 59.572 15.642 1.00 56.91 220 ASP A CA 1
ATOM 1653 C C . ASP A 1 220 ? 35.756 59.022 14.542 1.00 54.70 220 ASP A C 1
ATOM 1654 O O . ASP A 1 220 ? 36.774 58.388 14.818 1.00 54.57 220 ASP A O 1
ATOM 1659 N N . ASN A 1 221 ? 35.364 59.260 13.294 1.00 53.24 221 ASN A N 1
ATOM 1660 C CA . ASN A 1 221 ? 36.069 58.699 12.147 1.00 52.27 221 ASN A CA 1
ATOM 1661 C C . ASN A 1 221 ? 37.501 59.204 12.028 1.00 54.28 221 ASN A C 1
ATOM 1662 O O . ASN A 1 221 ? 38.401 58.449 11.656 1.00 54.66 221 ASN A O 1
ATOM 1667 N N . ALA A 1 222 ? 37.708 60.479 12.342 1.00 55.67 222 ALA A N 1
ATOM 1668 C CA . ALA A 1 222 ? 39.046 61.058 12.328 1.00 57.34 222 ALA A CA 1
ATOM 1669 C C . ALA A 1 222 ? 39.939 60.347 13.338 1.00 58.57 222 ALA A C 1
ATOM 1670 O O . ALA A 1 222 ? 41.101 60.049 13.055 1.00 59.96 222 ALA A O 1
ATOM 1672 N N . ALA A 1 223 ? 39.385 60.071 14.513 1.00 58.51 223 ALA A N 1
ATOM 1673 C CA . ALA A 1 223 ? 40.114 59.361 15.556 1.00 59.34 223 ALA A CA 1
ATOM 1674 C C . ALA A 1 223 ? 40.325 57.900 15.176 1.00 57.95 223 ALA A C 1
ATOM 1675 O O . ALA A 1 223 ? 41.362 57.312 15.487 1.00 58.90 223 ALA A O 1
ATOM 1677 N N . LEU A 1 224 ? 39.334 57.318 14.506 1.00 55.41 224 LEU A N 1
ATOM 1678 C CA . LEU A 1 224 ? 39.438 55.940 14.038 1.00 53.67 224 LEU A CA 1
ATOM 1679 C C . LEU A 1 224 ? 40.594 55.799 13.058 1.00 54.02 224 LEU A C 1
ATOM 1680 O O . LEU A 1 224 ? 41.341 54.821 13.101 1.00 55.38 224 LEU A O 1
ATOM 1685 N N . LYS A 1 225 ? 40.734 56.786 12.177 1.00 53.17 225 LYS A N 1
ATOM 1686 C CA . LYS A 1 225 ? 41.822 56.799 11.209 1.00 53.67 225 LYS A CA 1
ATOM 1687 C C . LYS A 1 225 ? 43.168 56.856 11.917 1.00 56.52 225 LYS A C 1
ATOM 1688 O O . LYS A 1 225 ? 44.054 56.048 11.642 1.00 57.13 225 LYS A O 1
ATOM 1694 N N . ALA A 1 226 ? 43.306 57.809 12.834 1.00 59.70 226 ALA A N 1
ATOM 1695 C CA . ALA A 1 226 ? 44.537 57.984 13.601 1.00 63.98 226 ALA A CA 1
ATOM 1696 C C . ALA A 1 226 ? 44.944 56.695 14.307 1.00 64.71 226 ALA A C 1
ATOM 1697 O O . ALA A 1 226 ? 46.126 56.360 14.375 1.00 66.47 226 ALA A O 1
ATOM 1699 N N . ARG A 1 227 ? 43.956 55.972 14.822 1.00 62.29 227 ARG A N 1
ATOM 1700 C CA . ARG A 1 227 ? 44.207 54.707 15.499 1.00 61.30 227 ARG A CA 1
ATOM 1701 C C . ARG A 1 227 ? 44.672 53.633 14.518 1.00 60.27 227 ARG A C 1
ATOM 1702 O O . ARG A 1 227 ? 45.527 52.808 14.844 1.00 60.75 227 ARG A O 1
ATOM 1710 N N . LEU A 1 228 ? 44.112 53.655 13.314 1.00 59.55 228 LEU A N 1
ATOM 1711 C CA . LEU A 1 228 ? 44.437 52.655 12.302 1.00 60.34 228 LEU A CA 1
ATOM 1712 C C . LEU A 1 228 ? 45.781 52.914 11.626 1.00 64.08 228 LEU A C 1
ATOM 1713 O O . LEU A 1 228 ? 46.397 51.994 11.090 1.00 65.14 228 LEU A O 1
ATOM 1718 N N . GLN A 1 229 ? 46.236 54.163 11.656 1.00 66.56 229 GLN A N 1
ATOM 1719 C CA . GLN A 1 229 ? 47.472 54.537 10.973 1.00 69.21 229 GLN A CA 1
ATOM 1720 C C . GLN A 1 229 ? 48.718 54.149 11.765 1.00 72.98 229 GLN A C 1
ATOM 1721 O O . GLN A 1 229 ? 49.842 54.319 11.290 1.00 75.04 229 GLN A O 1
ATOM 1727 N N . GLN A 1 230 ? 48.521 53.626 12.970 1.00 73.95 230 GLN A N 1
ATOM 1728 C CA . GLN A 1 230 ? 49.634 53.111 13.757 1.00 77.07 230 GLN A CA 1
ATOM 1729 C C . GLN A 1 230 ? 50.113 51.790 13.171 1.00 77.87 230 GLN A C 1
ATOM 1730 O O . GLN A 1 230 ? 51.307 51.488 13.183 1.00 79.85 230 GLN A O 1
ATOM 1736 N N . GLY A 1 231 ? 49.169 51.007 12.659 1.00 77.05 231 GLY A N 1
ATOM 1737 C CA . GLY A 1 231 ? 49.478 49.741 12.021 1.00 77.79 231 GLY A CA 1
ATOM 1738 C C . GLY A 1 231 ? 49.934 48.672 12.994 1.00 79.59 231 GLY A C 1
ATOM 1739 O O . GLY A 1 231 ? 50.831 47.887 12.688 1.00 81.56 231 GLY A O 1
ATOM 1740 N N . ASP A 1 232 ? 49.315 48.637 14.169 1.00 77.72 232 ASP A N 1
ATOM 1741 C CA . ASP A 1 232 ? 49.673 47.652 15.182 1.00 77.65 232 ASP A CA 1
ATOM 1742 C C . ASP A 1 232 ? 48.836 46.385 15.035 1.00 75.89 232 ASP A C 1
ATOM 1743 O O . ASP A 1 232 ? 49.035 45.411 15.758 1.00 79.61 232 ASP A O 1
ATOM 1748 N N . GLY A 1 233 ? 47.902 46.400 14.091 1.00 71.29 233 GLY A N 1
ATOM 1749 C CA . GLY A 1 233 ? 47.074 45.238 13.835 1.00 69.03 233 GLY A CA 1
ATOM 1750 C C . GLY A 1 233 ? 45.637 45.427 14.277 1.00 66.78 233 GLY A C 1
ATOM 1751 O O . GLY A 1 233 ? 44.821 44.510 14.161 1.00 65.92 233 GLY A O 1
ATOM 1752 N N . PHE A 1 234 ? 45.330 46.614 14.791 1.00 65.96 234 PHE A N 1
ATOM 1753 C CA . PHE A 1 234 ? 43.966 46.947 15.180 1.00 63.18 234 PHE A CA 1
ATOM 1754 C C . PHE A 1 234 ? 43.049 46.830 13.969 1.00 60.05 234 PHE A C 1
ATOM 1755 O O . PHE A 1 234 ? 43.448 47.145 12.847 1.00 59.99 234 PHE A O 1
ATOM 1763 N N . THR A 1 235 ? 41.824 46.368 14.197 1.00 57.19 235 THR A N 1
ATOM 1764 C CA . THR A 1 235 ? 40.914 46.062 13.101 1.00 53.94 235 THR A CA 1
ATOM 1765 C C . THR A 1 235 ? 39.564 46.753 13.273 1.00 51.22 235 THR A C 1
ATOM 1766 O O . THR A 1 235 ? 38.928 46.640 14.320 1.00 51.30 235 THR A O 1
ATOM 1770 N N . ALA A 1 236 ? 39.132 47.468 12.238 1.00 49.34 236 ALA A N 1
ATOM 1771 C CA . ALA A 1 236 ? 37.879 48.214 12.292 1.00 48.01 236 ALA A CA 1
ATOM 1772 C C . ALA A 1 236 ? 37.013 47.960 11.062 1.00 47.51 236 ALA A C 1
ATOM 1773 O O . ALA A 1 236 ? 37.515 47.872 9.943 1.00 48.46 236 ALA A O 1
ATOM 1775 N N . VAL A 1 237 ? 35.707 47.844 11.281 1.00 46.11 237 VAL A N 1
ATOM 1776 C CA . VAL A 1 237 ? 34.754 47.644 10.193 1.00 44.40 237 VAL A CA 1
ATOM 1777 C C . VAL A 1 237 ? 33.616 48.653 10.290 1.00 44.03 237 VAL A C 1
ATOM 1778 O O . VAL A 1 237 ? 32.974 48.774 11.333 1.00 44.10 237 VAL A O 1
ATOM 1782 N N . LEU A 1 238 ? 33.371 49.377 9.201 1.00 43.65 238 LEU A N 1
ATOM 1783 C CA . LEU A 1 238 ? 32.317 50.387 9.179 1.00 43.17 238 LEU A CA 1
ATOM 1784 C C . LEU A 1 238 ? 31.231 50.094 8.149 1.00 42.03 238 LEU A C 1
ATOM 1785 O O . LEU A 1 238 ? 31.511 49.917 6.963 1.00 41.64 238 LEU A O 1
ATOM 1790 N N . ASP A 1 239 ? 29.987 50.047 8.612 1.00 42.13 239 ASP A N 1
ATOM 1791 C CA . ASP A 1 239 ? 28.847 50.025 7.709 1.00 42.28 239 ASP A CA 1
ATOM 1792 C C . ASP A 1 239 ? 28.259 51.428 7.649 1.00 43.44 239 ASP A C 1
ATOM 1793 O O . ASP A 1 239 ? 27.539 51.775 6.718 1.00 43.91 239 ASP A O 1
ATOM 1798 N N . VAL A 1 240 ? 28.582 52.233 8.655 1.00 43.91 240 VAL A N 1
ATOM 1799 C CA . VAL A 1 240 ? 28.105 53.608 8.731 1.00 44.26 240 VAL A CA 1
ATOM 1800 C C . VAL A 1 240 ? 29.266 54.571 8.950 1.00 45.39 240 VAL A C 1
ATOM 1801 O O . VAL A 1 240 ? 30.222 54.254 9.659 1.00 45.91 240 VAL A O 1
ATOM 1805 N N . PHE A 1 241 ? 29.178 55.746 8.337 1.00 46.22 241 PHE A N 1
ATOM 1806 C CA . PHE A 1 241 ? 30.259 56.723 8.398 1.00 47.75 241 PHE A CA 1
ATOM 1807 C C . PHE A 1 241 ? 29.776 58.042 8.996 1.00 50.15 241 PHE A C 1
ATOM 1808 O O . PHE A 1 241 ? 28.614 58.417 8.834 1.00 50.59 241 PHE A O 1
ATOM 1816 N N . GLU A 1 242 ? 30.676 58.739 9.685 1.00 51.49 242 GLU A N 1
ATOM 1817 C CA . GLU A 1 242 ? 30.317 59.930 10.451 1.00 53.82 242 GLU A CA 1
ATOM 1818 C C . GLU A 1 242 ? 29.670 61.021 9.596 1.00 54.88 242 GLU A C 1
ATOM 1819 O O . GLU A 1 242 ? 28.818 61.766 10.076 1.00 58.54 242 GLU A O 1
ATOM 1825 N N . PHE A 1 243 ? 30.066 61.107 8.330 1.00 52.12 243 PHE A N 1
ATOM 1826 C CA . PHE A 1 243 ? 29.490 62.101 7.431 1.00 51.67 243 PHE A CA 1
ATOM 1827 C C . PHE A 1 243 ? 29.030 61.493 6.109 1.00 51.51 243 PHE A C 1
ATOM 1828 O O . PHE A 1 243 ? 29.195 62.106 5.054 1.00 52.74 243 PHE A O 1
ATOM 1836 N N . GLU A 1 244 ? 28.455 60.293 6.168 1.00 49.88 244 GLU A N 1
ATOM 1837 C CA . GLU A 1 244 ? 27.967 59.616 4.968 1.00 48.98 244 GLU A CA 1
ATOM 1838 C C . GLU A 1 244 ? 26.911 60.475 4.270 1.00 50.82 244 GLU A C 1
ATOM 1839 O O . GLU A 1 244 ? 26.197 61.230 4.929 1.00 50.86 244 GLU A O 1
ATOM 1845 N N . PRO A 1 245 ? 26.805 60.371 2.932 1.00 53.48 245 PRO A N 1
ATOM 1846 C CA . PRO A 1 245 ? 27.479 59.452 2.003 1.00 54.41 245 PRO A CA 1
ATOM 1847 C C . PRO A 1 245 ? 28.950 59.769 1.726 1.00 56.77 245 PRO A C 1
ATOM 1848 O O . PRO A 1 245 ? 29.568 59.098 0.900 1.00 56.24 245 PRO A O 1
ATOM 1852 N N . GLN A 1 246 ? 29.497 60.777 2.397 1.00 59.19 246 GLN A N 1
ATOM 1853 C CA . GLN A 1 246 ? 30.911 61.102 2.256 1.00 61.55 246 GLN A CA 1
ATOM 1854 C C . GLN A 1 246 ? 31.755 60.274 3.218 1.00 58.89 246 GLN A C 1
ATOM 1855 O O . GLN A 1 246 ? 31.400 60.111 4.385 1.00 57.48 246 GLN A O 1
ATOM 1861 N N . VAL A 1 247 ? 32.867 59.739 2.722 1.00 59.00 247 VAL A N 1
ATOM 1862 C CA . VAL A 1 247 ? 33.774 58.969 3.567 1.00 58.20 247 VAL A CA 1
ATOM 1863 C C . VAL A 1 247 ? 35.214 59.450 3.413 1.00 59.39 247 VAL A C 1
ATOM 1864 O O . VAL A 1 247 ? 35.593 60.001 2.377 1.00 61.02 247 VAL A O 1
ATOM 1868 N N . ASP A 1 248 ? 36.009 59.246 4.457 1.00 58.37 248 ASP A N 1
ATOM 1869 C CA . ASP A 1 248 ? 37.427 59.575 4.417 1.00 58.98 248 ASP A CA 1
ATOM 1870 C C . ASP A 1 248 ? 38.155 58.576 3.522 1.00 58.07 248 ASP A C 1
ATOM 1871 O O . ASP A 1 248 ? 38.257 57.394 3.852 1.00 56.25 248 ASP A O 1
ATOM 1876 N N . MET A 1 249 ? 38.659 59.054 2.388 1.00 59.78 249 MET A N 1
ATOM 1877 C CA . MET A 1 249 ? 39.307 58.179 1.415 1.00 60.74 249 MET A CA 1
ATOM 1878 C C . MET A 1 249 ? 40.694 57.737 1.875 1.00 61.66 249 MET A C 1
ATOM 1879 O O . MET A 1 249 ? 41.328 56.897 1.238 1.00 61.72 249 MET A O 1
ATOM 1884 N N . GLU A 1 250 ? 41.160 58.310 2.980 1.00 62.27 250 GLU A N 1
ATOM 1885 C CA . GLU A 1 250 ? 42.383 57.845 3.620 1.00 62.99 250 GLU A CA 1
ATOM 1886 C C . GLU A 1 250 ? 42.053 56.722 4.596 1.00 60.36 250 GLU A C 1
ATOM 1887 O O . GLU A 1 250 ? 42.833 55.788 4.780 1.00 60.55 250 GLU A O 1
ATOM 1893 N N . LEU A 1 251 ? 40.880 56.824 5.212 1.00 57.85 251 LEU A N 1
ATOM 1894 C CA . LEU A 1 251 ? 40.416 55.833 6.174 1.00 55.13 251 LEU A CA 1
ATOM 1895 C C . LEU A 1 251 ? 39.951 54.551 5.489 1.00 53.00 251 LEU A C 1
ATOM 1896 O O . LEU A 1 251 ? 40.154 53.453 6.011 1.00 52.82 251 LEU A O 1
ATOM 1901 N N . LEU A 1 252 ? 39.331 54.703 4.322 1.00 51.31 252 LEU A N 1
ATOM 1902 C CA . LEU A 1 252 ? 38.745 53.581 3.587 1.00 48.58 252 LEU A CA 1
ATOM 1903 C C . LEU A 1 252 ? 39.692 52.387 3.381 1.00 47.88 252 LEU A C 1
ATOM 1904 O O . LEU A 1 252 ? 39.307 51.251 3.660 1.00 46.19 252 LEU A O 1
ATOM 1909 N N . PRO A 1 253 ? 40.930 52.626 2.903 1.00 49.92 253 PRO A N 1
ATOM 1910 C CA . PRO A 1 253 ? 41.780 51.445 2.708 1.00 50.79 253 PRO A CA 1
ATOM 1911 C C . PRO A 1 253 ? 42.358 50.878 4.006 1.00 50.92 253 PRO A C 1
ATOM 1912 O O . PRO A 1 253 ? 43.083 49.885 3.962 1.00 51.93 253 PRO A O 1
ATOM 1916 N N . LEU A 1 254 ? 42.047 51.497 5.140 1.00 49.84 254 LEU A N 1
ATOM 1917 C CA . LEU A 1 254 ? 42.505 50.992 6.430 1.00 49.01 254 LEU A CA 1
ATOM 1918 C C . LEU A 1 254 ? 41.426 50.151 7.107 1.00 46.78 254 LEU A C 1
ATOM 1919 O O . LEU A 1 254 ? 41.711 49.367 8.013 1.00 46.52 254 LEU A O 1
ATOM 1924 N N . LEU A 1 255 ? 40.185 50.322 6.664 1.00 45.48 255 LEU A N 1
ATOM 1925 C CA . LEU A 1 255 ? 39.068 49.553 7.198 1.00 44.44 255 LEU A CA 1
ATOM 1926 C C . LEU A 1 255 ? 39.059 48.147 6.608 1.00 44.68 255 LEU A C 1
ATOM 1927 O O . LEU A 1 255 ? 39.175 47.977 5.394 1.00 44.90 255 LEU A O 1
ATOM 1932 N N . ALA A 1 256 ? 38.925 47.145 7.472 1.00 45.42 256 ALA A N 1
ATOM 1933 C CA . ALA A 1 256 ? 38.887 45.751 7.039 1.00 46.92 256 ALA A CA 1
ATOM 1934 C C . ALA A 1 256 ? 37.709 45.512 6.103 1.00 46.67 256 ALA A C 1
ATOM 1935 O O . ALA A 1 256 ? 37.835 44.819 5.093 1.00 46.70 256 ALA A O 1
ATOM 1937 N N . PHE A 1 257 ? 36.565 46.092 6.451 1.00 45.83 257 PHE A N 1
ATOM 1938 C CA . PHE A 1 257 ? 35.386 46.048 5.596 1.00 44.74 257 PHE A CA 1
ATOM 1939 C C . PHE A 1 257 ? 34.644 47.375 5.642 1.00 44.26 257 PHE A C 1
ATOM 1940 O O . PHE A 1 257 ? 34.462 47.963 6.709 1.00 44.28 257 PHE A O 1
ATOM 1948 N N . ALA A 1 258 ? 34.222 47.845 4.475 1.00 43.93 258 ALA A N 1
ATOM 1949 C CA . ALA A 1 258 ? 33.470 49.086 4.378 1.00 43.80 258 ALA A CA 1
ATOM 1950 C C . ALA A 1 258 ? 32.271 48.905 3.457 1.00 43.73 258 ALA A C 1
ATOM 1951 O O . ALA A 1 258 ? 32.418 48.497 2.304 1.00 44.22 258 ALA A O 1
ATOM 1953 N N . THR A 1 259 ? 31.085 49.202 3.979 1.00 43.19 259 THR A N 1
ATOM 1954 C CA . THR A 1 259 ? 29.844 49.013 3.240 1.00 43.22 259 THR A CA 1
ATOM 1955 C C . THR A 1 259 ? 28.910 50.205 3.452 1.00 43.15 259 THR A C 1
ATOM 1956 O O . THR A 1 259 ? 28.911 50.811 4.522 1.00 43.11 259 THR A O 1
ATOM 1960 N N . PRO A 1 260 ? 28.112 50.547 2.428 1.00 43.27 260 PRO A N 1
ATOM 1961 C CA . PRO A 1 260 ? 27.272 51.748 2.474 1.00 43.54 260 PRO A CA 1
ATOM 1962 C C . PRO A 1 260 ? 25.946 51.567 3.213 1.00 42.77 260 PRO A C 1
ATOM 1963 O O . PRO A 1 260 ? 24.896 51.613 2.572 1.00 42.90 260 PRO A O 1
ATOM 1967 N N . HIS A 1 261 ? 25.999 51.373 4.528 1.00 41.71 261 HIS A N 1
ATOM 1968 C CA . HIS A 1 261 ? 24.797 51.328 5.362 1.00 40.92 261 HIS A CA 1
ATOM 1969 C C . HIS A 1 261 ? 23.783 50.308 4.846 1.00 40.05 261 HIS A C 1
ATOM 1970 O O . HIS A 1 261 ? 22.617 50.637 4.624 1.00 40.08 261 HIS A O 1
ATOM 1977 N N . ILE A 1 262 ? 24.236 49.072 4.652 1.00 39.07 262 ILE A N 1
ATOM 1978 C CA . ILE A 1 262 ? 23.391 48.034 4.072 1.00 38.85 262 ILE A CA 1
ATOM 1979 C C . ILE A 1 262 ? 23.315 46.780 4.937 1.00 38.08 262 ILE A C 1
ATOM 1980 O O . ILE A 1 262 ? 22.866 45.733 4.471 1.00 38.38 262 ILE A O 1
ATOM 1985 N N . ALA A 1 263 ? 23.764 46.886 6.185 1.00 36.96 263 ALA A N 1
ATOM 1986 C CA . ALA A 1 263 ? 23.812 45.733 7.082 1.00 36.19 263 ALA A CA 1
ATOM 1987 C C . ALA A 1 263 ? 22.445 45.069 7.235 1.00 37.01 263 ALA A C 1
ATOM 1988 O O . ALA A 1 263 ? 22.327 43.848 7.128 1.00 37.06 263 ALA A O 1
ATOM 1990 N N . GLY A 1 264 ? 21.416 45.878 7.469 1.00 38.16 264 GLY A N 1
ATOM 1991 C CA . GLY A 1 264 ? 20.077 45.365 7.697 1.00 39.18 264 GLY A CA 1
ATOM 1992 C C . GLY A 1 264 ? 19.290 45.084 6.431 1.00 40.16 264 GLY A C 1
ATOM 1993 O O . GLY A 1 264 ? 18.146 44.636 6.496 1.00 41.16 264 GLY A O 1
ATOM 1994 N N . TYR A 1 265 ? 19.900 45.343 5.279 1.00 39.22 265 TYR A N 1
ATOM 1995 C CA . TYR A 1 265 ? 19.227 45.143 3.999 1.00 38.55 265 TYR A CA 1
ATOM 1996 C C . TYR A 1 265 ? 18.938 43.669 3.725 1.00 38.02 265 TYR A C 1
ATOM 1997 O O . TYR A 1 265 ? 19.583 42.783 4.282 1.00 37.03 265 TYR A O 1
ATOM 2006 N N . GLY A 1 266 ? 17.959 43.423 2.861 1.00 38.75 266 GLY A N 1
ATOM 2007 C CA . GLY A 1 266 ? 17.517 42.075 2.553 1.00 39.39 266 GLY A CA 1
ATOM 2008 C C . GLY A 1 266 ? 16.027 42.057 2.273 1.00 41.25 266 GLY A C 1
ATOM 2009 O O . GLY A 1 266 ? 15.270 42.812 2.884 1.00 42.04 266 GLY A O 1
ATOM 2010 N N . LEU A 1 267 ? 15.608 41.194 1.351 1.00 41.45 267 LEU A N 1
ATOM 2011 C CA . LEU A 1 267 ? 14.212 41.127 0.921 1.00 42.70 267 LEU A CA 1
ATOM 2012 C C . LEU A 1 267 ? 13.255 40.848 2.075 1.00 43.46 267 LEU A C 1
ATOM 2013 O O . LEU A 1 267 ? 12.165 41.418 2.137 1.00 44.43 267 LEU A O 1
ATOM 2018 N N . GLU A 1 268 ? 13.663 39.966 2.981 1.00 43.37 268 GLU A N 1
ATOM 2019 C CA . GLU A 1 268 ? 12.836 39.610 4.128 1.00 44.28 268 GLU A CA 1
ATOM 2020 C C . GLU A 1 268 ? 12.601 40.807 5.044 1.00 44.38 268 GLU A C 1
ATOM 2021 O O . GLU A 1 268 ? 11.462 41.104 5.409 1.00 45.34 268 GLU A O 1
ATOM 2027 N N . GLY A 1 269 ? 13.682 41.489 5.409 1.00 43.42 269 GLY A N 1
ATOM 2028 C CA . GLY A 1 269 ? 13.599 42.655 6.269 1.00 43.58 269 GLY A CA 1
ATOM 2029 C C . GLY A 1 269 ? 12.800 43.783 5.645 1.00 44.65 269 GLY A C 1
ATOM 2030 O O . GLY A 1 269 ? 12.045 44.475 6.328 1.00 45.17 269 GLY A O 1
ATOM 2031 N N . LYS A 1 270 ? 12.970 43.966 4.339 1.00 45.74 270 LYS A N 1
ATOM 2032 C CA . LYS A 1 270 ? 12.235 44.984 3.600 1.00 48.05 270 LYS A CA 1
ATOM 2033 C C . LYS A 1 270 ? 10.745 44.658 3.573 1.00 50.84 270 LYS A C 1
ATOM 2034 O O . LYS A 1 270 ? 9.900 45.553 3.609 1.00 52.19 270 LYS A O 1
ATOM 2040 N N . ALA A 1 271 ? 10.432 43.368 3.518 1.00 51.53 271 ALA A N 1
ATOM 2041 C CA . ALA A 1 271 ? 9.045 42.921 3.483 1.00 53.08 271 ALA A CA 1
ATOM 2042 C C . ALA A 1 271 ? 8.402 43.013 4.863 1.00 53.03 271 ALA A C 1
ATOM 2043 O O . ALA A 1 271 ? 7.197 43.226 4.978 1.00 53.81 271 ALA A O 1
ATOM 2045 N N . ARG A 1 272 ? 9.211 42.854 5.907 1.00 52.37 272 ARG A N 1
ATOM 2046 C CA . ARG A 1 272 ? 8.711 42.941 7.274 1.00 53.83 272 ARG A CA 1
ATOM 2047 C C . ARG A 1 272 ? 8.169 44.331 7.582 1.00 54.83 272 ARG A C 1
ATOM 2048 O O . ARG A 1 272 ? 7.282 44.482 8.420 1.00 57.11 272 ARG A O 1
ATOM 2056 N N . GLY A 1 273 ? 8.711 45.342 6.908 1.00 42.68 273 GLY A N 1
ATOM 2057 C CA . GLY A 1 273 ? 8.221 46.700 7.054 1.00 42.30 273 GLY A CA 1
ATOM 2058 C C . GLY A 1 273 ? 6.738 46.774 6.745 1.00 42.86 273 GLY A C 1
ATOM 2059 O O . GLY A 1 273 ? 5.953 47.292 7.539 1.00 45.65 273 GLY A O 1
ATOM 2060 N N . THR A 1 274 ? 6.357 46.242 5.589 1.00 41.04 274 THR A N 1
ATOM 2061 C CA . THR A 1 274 ? 4.957 46.192 5.191 1.00 40.56 274 THR A CA 1
ATOM 2062 C C . THR A 1 274 ? 4.187 45.215 6.069 1.00 42.74 274 THR A C 1
ATOM 2063 O O . THR A 1 274 ? 3.097 45.523 6.552 1.00 43.98 274 THR A O 1
ATOM 2067 N N . THR A 1 275 ? 4.775 44.041 6.274 1.00 43.12 275 THR A N 1
ATOM 2068 C CA . THR A 1 275 ? 4.138 42.949 7.004 1.00 43.96 275 THR A CA 1
ATOM 2069 C C . THR A 1 275 ? 3.744 43.333 8.432 1.00 43.42 275 THR A C 1
ATOM 2070 O O . THR A 1 275 ? 2.632 43.038 8.874 1.00 43.70 275 THR A O 1
ATOM 2074 N N . MET A 1 276 ? 4.648 44.003 9.142 1.00 42.07 276 MET A N 1
ATOM 2075 C CA . MET A 1 276 ? 4.416 44.325 10.547 1.00 42.32 276 MET A CA 1
ATOM 2076 C C . MET A 1 276 ? 3.286 45.332 10.744 1.00 42.53 276 MET A C 1
ATOM 2077 O O . MET A 1 276 ? 2.414 45.125 11.587 1.00 43.90 276 MET A O 1
ATOM 2082 N N . ILE A 1 277 ? 3.295 46.414 9.972 1.00 41.68 277 ILE A N 1
ATOM 2083 C CA . ILE A 1 277 ? 2.257 47.432 10.111 1.00 42.47 277 ILE A CA 1
ATOM 2084 C C . ILE A 1 277 ? 0.924 46.938 9.549 1.00 44.47 277 ILE A C 1
ATOM 2085 O O . ILE A 1 277 ? -0.139 47.408 9.954 1.00 45.41 277 ILE A O 1
ATOM 2090 N N . PHE A 1 278 ? 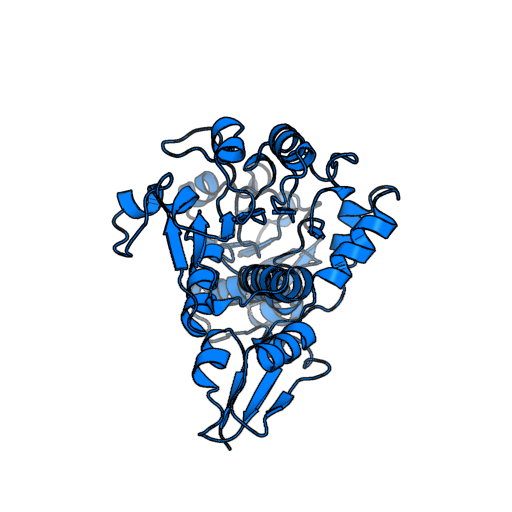0.982 45.987 8.620 1.00 44.73 278 PHE A N 1
ATOM 2091 C CA . PHE A 1 278 ? -0.230 45.374 8.090 1.00 45.25 278 PHE A CA 1
ATOM 2092 C C . PHE A 1 278 ? -0.923 44.553 9.169 1.00 45.82 278 PHE A C 1
ATOM 2093 O O . PHE A 1 278 ? -2.142 44.615 9.327 1.00 46.01 278 PHE A O 1
ATOM 2101 N N . ASN A 1 279 ? -0.134 43.782 9.910 1.00 45.69 279 ASN A N 1
ATOM 2102 C CA . ASN A 1 279 ? -0.662 42.988 11.009 1.00 46.93 279 ASN A CA 1
ATOM 2103 C C . ASN A 1 279 ? -1.170 43.878 12.136 1.00 46.38 279 ASN A C 1
ATOM 2104 O O . ASN A 1 279 ? -2.152 43.550 12.802 1.00 47.76 279 ASN A O 1
ATOM 2109 N N . SER A 1 280 ? -0.497 45.005 12.342 1.00 45.04 280 SER A N 1
ATOM 2110 C CA . SER A 1 280 ? -0.921 45.978 13.342 1.00 45.36 280 SER A CA 1
ATOM 2111 C C . SER A 1 280 ? -2.281 46.567 12.985 1.00 44.85 280 SER A C 1
ATOM 2112 O O . SER A 1 280 ? -3.161 46.686 13.838 1.00 39.52 280 SER A O 1
ATOM 2115 N N . TYR A 1 281 ? -2.448 46.928 11.716 1.00 42.69 281 TYR A N 1
ATOM 2116 C CA . TYR A 1 281 ? -3.691 47.530 11.256 1.00 41.77 281 TYR A CA 1
ATOM 2117 C C . TYR A 1 281 ? -4.815 46.502 11.212 1.00 43.69 281 TYR A C 1
ATOM 2118 O O . TYR A 1 281 ? -5.972 46.827 11.484 1.00 44.27 281 TYR A O 1
ATOM 2127 N N . CYS A 1 282 ? -4.469 45.267 10.859 1.00 44.82 282 CYS A N 1
ATOM 2128 C CA . CYS A 1 282 ? -5.425 44.168 10.888 1.00 47.75 282 CYS A CA 1
ATOM 2129 C C . CYS A 1 282 ? -6.003 44.025 12.287 1.00 50.58 282 CYS A C 1
ATOM 2130 O O . CYS A 1 282 ? -7.221 43.971 12.467 1.00 52.15 282 CYS A O 1
ATOM 2133 N N . GLU A 1 283 ? -5.114 43.980 13.273 1.00 52.03 283 GLU A N 1
ATOM 2134 C CA . GLU A 1 283 ? -5.511 43.875 14.670 1.00 55.42 283 GLU A CA 1
ATOM 2135 C C . GLU A 1 283 ? -6.295 45.109 15.109 1.00 55.08 283 GLU A C 1
ATOM 2136 O O . GLU A 1 283 ? -7.178 45.027 15.964 1.00 56.97 283 GLU A O 1
ATOM 2142 N N . PHE A 1 284 ? -5.972 46.251 14.512 1.00 52.12 284 PHE A N 1
ATOM 2143 C CA . PHE A 1 284 ? -6.655 47.498 14.828 1.00 50.46 284 PHE A CA 1
ATOM 2144 C C . PHE A 1 284 ? -8.104 47.479 14.344 1.00 50.39 284 PHE A C 1
ATOM 2145 O O . PHE A 1 284 ? -8.985 48.072 14.969 1.00 43.82 284 PHE A O 1
ATOM 2153 N N . LEU A 1 285 ? -8.345 46.791 13.232 1.00 49.83 285 LEU A N 1
ATOM 2154 C CA . LEU A 1 285 ? -9.683 46.710 12.653 1.00 50.47 285 LEU A CA 1
ATOM 2155 C C . LEU A 1 285 ? -10.489 45.551 13.230 1.00 53.80 285 LEU A C 1
ATOM 2156 O O . LEU A 1 285 ? -11.703 45.478 13.046 1.00 55.05 285 LEU A O 1
ATOM 2161 N N . GLY A 1 286 ? -9.811 44.646 13.927 1.00 55.36 286 GLY A N 1
ATOM 2162 C CA . GLY A 1 286 ? -10.461 43.470 14.472 1.00 58.82 286 GLY A CA 1
ATOM 2163 C C . GLY A 1 286 ? -10.515 42.338 13.464 1.00 60.96 286 GLY A C 1
ATOM 2164 O O . GLY A 1 286 ? -11.267 41.377 13.629 1.00 63.37 286 GLY A O 1
ATOM 2165 N N . SER A 1 287 ? -9.709 42.457 12.414 1.00 60.71 287 SER A N 1
ATOM 2166 C CA . SER A 1 287 ? -9.669 41.460 11.353 1.00 63.21 287 SER A CA 1
ATOM 2167 C C . SER A 1 287 ? -8.808 40.266 11.744 1.00 66.14 287 SER A C 1
ATOM 2168 O O . SER A 1 287 ? -7.975 40.360 12.646 1.00 65.96 287 SER A O 1
ATOM 2171 N N . ALA A 1 288 ? -9.009 39.148 11.054 1.00 69.74 288 ALA A N 1
ATOM 2172 C CA . ALA A 1 288 ? -8.259 37.928 11.330 1.00 72.95 288 ALA A CA 1
ATOM 2173 C C . ALA A 1 288 ? -7.115 37.738 10.339 1.00 73.50 288 ALA A C 1
ATOM 2174 O O . ALA A 1 288 ? -6.298 36.831 10.494 1.00 74.97 288 ALA A O 1
ATOM 2176 N N . HIS A 1 289 ? -7.066 38.596 9.323 1.00 72.20 289 HIS A N 1
ATOM 2177 C CA . HIS A 1 289 ? -6.015 38.534 8.310 1.00 70.69 289 HIS A CA 1
ATOM 2178 C C . HIS A 1 289 ? -4.629 38.671 8.930 1.00 69.24 289 HIS A C 1
ATOM 2179 O O . HIS A 1 289 ? -4.432 39.433 9.876 1.00 67.09 289 HIS A O 1
ATOM 2186 N N . CYS A 1 290 ? -3.676 37.922 8.388 1.00 70.39 290 CYS A N 1
ATOM 2187 C CA . CYS A 1 290 ? -2.307 37.926 8.889 1.00 69.98 290 CYS A CA 1
ATOM 2188 C C . CYS A 1 290 ? -1.340 37.585 7.763 1.00 71.54 290 CYS A C 1
ATOM 2189 O O . CYS A 1 290 ? -1.620 36.713 6.941 1.00 75.59 290 CYS A O 1
ATOM 2192 N N . ALA A 1 291 ? -0.203 38.272 7.727 1.00 69.71 291 ALA A N 1
ATOM 2193 C CA . ALA A 1 291 ? 0.757 38.080 6.646 1.00 69.94 291 ALA A CA 1
ATOM 2194 C C . ALA A 1 291 ? 2.189 37.977 7.156 1.00 69.69 291 ALA A C 1
ATOM 2195 O O . ALA A 1 291 ? 2.537 38.546 8.190 1.00 70.16 291 ALA A O 1
ATOM 2197 N N . ASN A 1 292 ? 3.013 37.244 6.413 1.00 68.03 292 ASN A N 1
ATOM 2198 C CA . ASN A 1 292 ? 4.431 37.106 6.721 1.00 64.75 292 ASN A CA 1
ATOM 2199 C C . ASN A 1 292 ? 5.266 37.238 5.450 1.00 62.25 292 ASN A C 1
ATOM 2200 O O . ASN A 1 292 ? 4.805 36.878 4.366 1.00 61.56 292 ASN A O 1
ATOM 2205 N N . PRO A 1 293 ? 6.495 37.764 5.575 1.00 62.07 293 PRO A N 1
ATOM 2206 C CA . PRO A 1 293 ? 7.372 37.979 4.417 1.00 62.03 293 PRO A CA 1
ATOM 2207 C C . PRO A 1 293 ? 7.728 36.696 3.666 1.00 63.79 293 PRO A C 1
ATOM 2208 O O . PRO A 1 293 ? 8.020 36.755 2.472 1.00 63.62 293 PRO A O 1
ATOM 2212 N N . ALA A 1 294 ? 7.704 35.558 4.353 1.00 64.96 294 ALA A N 1
ATOM 2213 C CA . ALA A 1 294 ? 8.042 34.285 3.725 1.00 66.70 294 ALA A CA 1
ATOM 2214 C C . ALA A 1 294 ? 7.023 33.907 2.655 1.00 69.64 294 ALA A C 1
ATOM 2215 O O . ALA A 1 294 ? 7.367 33.281 1.652 1.00 71.59 294 ALA A O 1
ATOM 2217 N N . SER A 1 295 ? 5.771 34.296 2.873 1.00 67.61 295 SER A N 1
ATOM 2218 C CA . SER A 1 295 ? 4.693 33.973 1.946 1.00 68.29 295 SER A CA 1
ATOM 2219 C C . SER A 1 295 ? 4.709 34.883 0.723 1.00 63.77 295 SER A C 1
ATOM 2220 O O . SER A 1 295 ? 4.288 34.484 -0.363 1.00 65.06 295 SER A O 1
ATOM 2223 N N . LEU A 1 296 ? 5.198 36.105 0.907 1.00 59.16 296 LEU A N 1
ATOM 2224 C CA . LEU A 1 296 ? 5.205 37.099 -0.160 1.00 56.00 296 LEU A CA 1
ATOM 2225 C C . LEU A 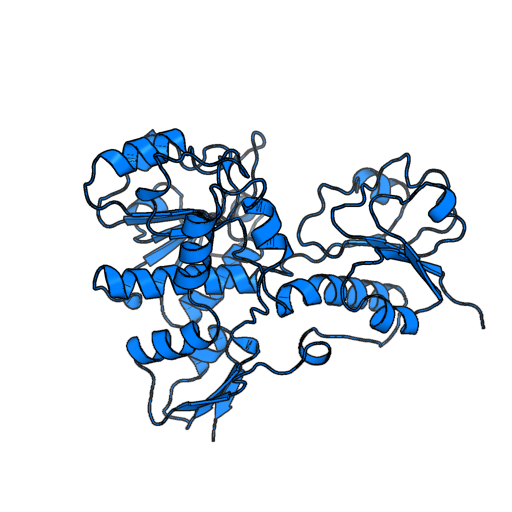1 296 ? 6.393 36.924 -1.100 1.00 54.04 296 LEU A C 1
ATOM 2226 O O . LEU A 1 296 ? 6.286 37.163 -2.302 1.00 54.36 296 LEU A O 1
ATOM 2231 N N . LEU A 1 297 ? 7.526 36.511 -0.543 1.00 51.99 297 LEU A N 1
ATOM 2232 C CA . LEU A 1 297 ? 8.758 36.389 -1.313 1.00 50.19 297 LEU A CA 1
ATOM 2233 C C . LEU A 1 297 ? 8.847 35.064 -2.061 1.00 52.36 297 LEU A C 1
ATOM 2234 O O . LEU A 1 297 ? 8.276 34.062 -1.629 1.00 53.80 297 LEU A O 1
ATOM 2239 N N . PRO A 1 298 ? 9.562 35.058 -3.195 1.00 52.76 298 PRO A N 1
ATOM 2240 C CA . PRO A 1 298 ? 9.904 33.792 -3.851 1.00 54.66 298 PRO A CA 1
ATOM 2241 C C . PRO A 1 298 ? 10.917 33.024 -3.010 1.00 54.69 298 PRO A C 1
ATOM 2242 O O . PRO A 1 298 ? 11.648 33.642 -2.234 1.00 51.99 298 PRO A O 1
ATOM 2246 N N . LYS A 1 299 ? 10.956 31.704 -3.150 1.00 58.15 299 LYS A N 1
ATOM 2247 C CA . LYS A 1 299 ? 11.884 30.892 -2.373 1.00 60.05 299 LYS A CA 1
ATOM 2248 C C . LYS A 1 299 ? 13.320 31.218 -2.763 1.00 56.96 299 LYS A C 1
ATOM 2249 O O . LYS A 1 299 ? 13.586 31.606 -3.899 1.00 57.22 299 LYS A O 1
ATOM 2255 N N . ALA A 1 300 ? 14.234 31.076 -1.810 1.00 53.89 300 ALA A N 1
ATOM 2256 C CA . ALA A 1 300 ? 15.646 31.358 -2.042 1.00 50.38 300 ALA A CA 1
ATOM 2257 C C . ALA A 1 300 ? 16.206 30.474 -3.159 1.00 49.95 300 ALA A C 1
ATOM 2258 O O . ALA A 1 300 ? 15.701 29.374 -3.388 1.00 51.36 300 ALA A O 1
ATOM 2260 N N . PRO A 1 301 ? 17.236 30.967 -3.872 1.00 48.45 301 PRO A N 1
ATOM 2261 C CA . PRO A 1 301 ? 17.893 30.211 -4.946 1.00 48.53 301 PRO A CA 1
ATOM 2262 C C . PRO A 1 301 ? 18.357 28.833 -4.485 1.00 48.05 301 PRO A C 1
ATOM 2263 O O . PRO A 1 301 ? 18.141 27.842 -5.181 1.00 48.48 301 PRO A O 1
ATOM 2267 N N . VAL A 1 302 ? 18.990 28.784 -3.318 1.00 47.02 302 VAL A N 1
ATOM 2268 C CA . VAL A 1 302 ? 19.347 27.522 -2.685 1.00 47.99 302 VAL A CA 1
ATOM 2269 C C . VAL A 1 302 ? 18.603 27.433 -1.356 1.00 48.28 302 VAL A C 1
ATOM 2270 O O . VAL A 1 302 ? 19.139 27.803 -0.311 1.00 47.12 302 VAL A O 1
ATOM 2274 N N . PRO A 1 303 ? 17.351 26.953 -1.400 1.00 50.02 303 PRO A N 1
ATOM 2275 C CA . PRO A 1 303 ? 16.442 26.974 -0.248 1.00 51.30 303 PRO A CA 1
ATOM 2276 C C . PRO A 1 303 ? 16.745 25.918 0.812 1.00 54.20 303 PRO A C 1
ATOM 2277 O O . PRO A 1 303 ? 16.301 26.070 1.948 1.00 54.91 303 PRO A O 1
ATOM 2281 N N . LYS A 1 304 ? 17.473 24.865 0.455 1.00 56.32 304 LYS A N 1
ATOM 2282 C CA . LYS A 1 304 ? 17.835 23.856 1.443 1.00 58.64 304 LYS A CA 1
ATOM 2283 C C . LYS A 1 304 ? 19.111 23.100 1.082 1.00 60.38 304 LYS A C 1
ATOM 2284 O O . LYS A 1 304 ? 19.384 22.826 -0.088 1.00 60.63 304 LYS A O 1
ATOM 2290 N N . VAL A 1 305 ? 19.904 22.791 2.103 1.00 62.06 305 VAL A N 1
ATOM 2291 C CA . VAL A 1 305 ? 21.088 21.958 1.938 1.00 64.63 305 VAL A CA 1
ATOM 2292 C C . VAL A 1 305 ? 21.062 20.851 2.985 1.00 67.85 305 VAL A C 1
ATOM 2293 O O . VAL A 1 305 ? 20.370 20.960 3.999 1.00 67.21 305 VAL A O 1
ATOM 2297 N N . TYR A 1 306 ? 21.812 19.784 2.736 1.00 70.76 306 TYR A N 1
ATOM 2298 C CA . TYR A 1 306 ? 21.818 18.635 3.632 1.00 74.66 306 TYR A CA 1
ATOM 2299 C C . TYR A 1 306 ? 23.176 18.476 4.309 1.00 72.65 306 TYR A C 1
ATOM 2300 O O . TYR A 1 306 ? 24.212 18.800 3.729 1.00 71.75 306 TYR A O 1
ATOM 2309 N N . LEU A 1 307 ? 23.164 17.986 5.545 1.00 72.24 307 LEU A N 1
ATOM 2310 C CA . LEU A 1 307 ? 24.393 17.790 6.306 1.00 71.67 307 LEU A CA 1
ATOM 2311 C C . LEU A 1 307 ? 24.630 16.309 6.579 1.00 74.81 307 LEU A C 1
ATOM 2312 O O . LEU A 1 307 ? 23.726 15.597 7.018 1.00 77.63 307 LEU A O 1
ATOM 2317 N N . GLU A 1 308 ? 25.850 15.850 6.317 1.00 73.21 308 GLU A N 1
ATOM 2318 C CA . GLU A 1 308 ? 26.197 14.445 6.498 1.00 74.11 308 GLU A CA 1
ATOM 2319 C C . GLU A 1 308 ? 26.533 14.136 7.953 1.00 73.17 308 GLU A C 1
ATOM 2320 O O . GLU A 1 308 ? 26.254 13.045 8.450 1.00 76.82 308 GLU A O 1
ATOM 2326 N N . ARG A 1 309 ? 27.130 15.108 8.633 1.00 69.83 309 ARG A N 1
ATOM 2327 C CA . ARG A 1 309 ? 27.541 14.935 10.020 1.00 70.84 309 ARG A CA 1
ATOM 2328 C C . ARG A 1 309 ? 27.303 16.213 10.814 1.00 70.22 309 ARG A C 1
ATOM 2329 O O . ARG A 1 309 ? 26.708 17.165 10.308 1.00 68.55 309 ARG A O 1
ATOM 2337 N N . ALA A 1 310 ? 27.770 16.229 12.058 1.00 72.90 310 ALA A N 1
ATOM 2338 C CA . ALA A 1 310 ? 27.713 17.436 12.870 1.00 71.14 310 ALA A CA 1
ATOM 2339 C C . ALA A 1 310 ? 28.570 18.523 12.233 1.00 69.50 310 ALA A C 1
ATOM 2340 O O . ALA A 1 310 ? 29.547 18.233 11.545 1.00 68.73 310 ALA A O 1
ATOM 2342 N N . TRP A 1 311 ? 28.197 19.775 12.459 1.00 65.10 311 TRP A N 1
ATOM 2343 C CA . TRP A 1 311 ? 28.889 20.894 11.834 1.00 64.15 311 TRP A CA 1
ATOM 2344 C C . TRP A 1 311 ? 30.107 21.331 12.638 1.00 64.52 311 TRP A C 1
ATOM 2345 O O . TRP A 1 311 ? 30.076 21.355 13.868 1.00 65.88 311 TRP A O 1
ATOM 2356 N N . ASP A 1 312 ? 31.182 21.668 11.934 1.00 63.20 312 ASP A N 1
ATOM 2357 C CA . ASP A 1 312 ? 32.321 22.324 12.561 1.00 63.14 312 ASP A CA 1
ATOM 2358 C C . ASP A 1 312 ? 32.294 23.806 12.204 1.00 61.60 312 ASP A C 1
ATOM 2359 O O . ASP A 1 312 ? 31.367 24.269 11.538 1.00 60.35 312 ASP A O 1
ATOM 2364 N N . GLU A 1 313 ? 33.305 24.547 12.644 1.00 61.40 313 GLU A N 1
ATOM 2365 C CA . GLU A 1 313 ? 33.368 25.979 12.374 1.00 59.42 313 GLU A CA 1
ATOM 2366 C C . GLU A 1 313 ? 33.468 26.257 10.877 1.00 57.38 313 GLU A C 1
ATOM 2367 O O . GLU A 1 313 ? 32.934 27.249 10.383 1.00 55.54 313 GLU A O 1
ATOM 2373 N N . GLU A 1 314 ? 34.144 25.368 10.158 1.00 58.19 314 GLU A N 1
ATOM 2374 C CA . GLU A 1 314 ? 34.326 25.525 8.721 1.00 57.35 314 GLU A CA 1
ATOM 2375 C C . GLU A 1 314 ? 33.003 25.371 7.977 1.00 56.04 314 GLU A C 1
ATOM 2376 O O . GLU A 1 314 ? 32.706 26.133 7.055 1.00 54.45 314 GLU A O 1
ATOM 2382 N N . THR A 1 315 ? 32.215 24.381 8.385 1.00 56.27 315 THR A N 1
ATOM 2383 C CA . THR A 1 315 ? 30.910 24.133 7.781 1.00 54.73 315 THR A CA 1
ATOM 2384 C C . THR A 1 315 ? 29.970 25.301 8.055 1.00 51.93 315 THR A C 1
ATOM 2385 O O . THR A 1 315 ? 29.175 25.689 7.198 1.00 50.68 315 THR A O 1
ATOM 2389 N N . LEU A 1 316 ? 30.077 25.860 9.256 1.00 51.16 316 LEU A N 1
ATOM 2390 C CA . LEU A 1 316 ? 29.281 27.014 9.651 1.00 49.21 316 LEU A CA 1
ATOM 2391 C C . LEU A 1 316 ? 29.549 28.201 8.731 1.00 46.75 316 LEU A C 1
ATOM 2392 O O . LEU A 1 316 ? 28.626 28.901 8.320 1.00 45.78 316 LEU A O 1
ATOM 2397 N N . ARG A 1 317 ? 30.821 28.416 8.412 1.00 46.02 317 ARG A N 1
ATOM 2398 C CA . ARG A 1 317 ? 31.215 29.459 7.473 1.00 44.12 317 ARG A CA 1
ATOM 2399 C C . ARG A 1 317 ? 30.623 29.190 6.095 1.00 43.55 317 ARG A C 1
ATOM 2400 O O . ARG A 1 317 ? 30.075 30.088 5.454 1.00 42.75 317 ARG A O 1
ATOM 2408 N N . THR A 1 318 ? 30.738 27.942 5.655 1.00 44.39 318 THR A N 1
ATOM 2409 C CA . THR A 1 318 ? 30.228 27.519 4.358 1.00 43.97 318 THR A CA 1
ATOM 2410 C C . THR A 1 318 ? 28.723 27.749 4.246 1.00 43.81 318 THR A C 1
ATOM 2411 O O . THR A 1 318 ? 28.237 28.250 3.232 1.00 42.67 318 THR A O 1
ATOM 2415 N N . LEU A 1 319 ? 27.995 27.395 5.301 1.00 44.92 319 LEU A N 1
ATOM 2416 C CA . LEU A 1 319 ? 26.542 27.525 5.307 1.00 45.51 319 LEU A CA 1
ATOM 2417 C C . LEU A 1 319 ? 26.086 28.982 5.300 1.00 45.80 319 LEU A C 1
ATOM 2418 O O . LEU A 1 319 ? 25.225 29.361 4.508 1.00 45.27 319 LEU A O 1
ATOM 2423 N N . THR A 1 320 ? 26.662 29.792 6.182 1.00 46.51 320 THR A N 1
ATOM 2424 C CA . THR A 1 320 ? 26.234 31.180 6.334 1.00 46.50 320 THR A CA 1
ATOM 2425 C C . THR A 1 320 ? 26.565 32.029 5.111 1.00 46.97 320 THR A C 1
ATOM 2426 O O . THR A 1 320 ? 25.849 32.980 4.799 1.00 45.94 320 THR A O 1
ATOM 2430 N N . GLN A 1 321 ? 27.647 31.685 4.420 1.00 49.08 321 GLN A N 1
ATOM 2431 C CA . GLN A 1 321 ? 28.091 32.469 3.272 1.00 50.49 321 GLN A CA 1
ATOM 2432 C C . GLN A 1 321 ? 27.275 32.164 2.021 1.00 49.28 321 GLN A C 1
ATOM 2433 O O . GLN A 1 321 ? 27.415 32.840 1.001 1.00 48.00 321 GLN A O 1
ATOM 2439 N N . ILE A 1 322 ? 26.427 31.144 2.102 1.00 51.19 322 ILE A N 1
ATOM 2440 C CA . ILE A 1 322 ? 25.464 30.873 1.044 1.00 52.77 322 ILE A CA 1
ATOM 2441 C C . ILE A 1 322 ? 24.490 32.041 0.967 1.00 50.32 322 ILE A C 1
ATOM 2442 O O . ILE A 1 322 ? 24.074 32.456 -0.115 1.00 49.61 322 ILE A O 1
ATOM 2447 N N . ILE A 1 323 ? 24.155 32.582 2.133 1.00 47.74 323 ILE A N 1
ATOM 2448 C CA . ILE A 1 323 ? 23.225 33.698 2.230 1.00 44.68 323 ILE A CA 1
ATOM 2449 C C . ILE A 1 323 ? 23.922 35.048 2.084 1.00 42.38 323 ILE A C 1
ATOM 2450 O O . ILE A 1 323 ? 23.553 35.850 1.225 1.00 40.80 323 ILE A O 1
ATOM 2455 N N . TYR A 1 324 ? 24.926 35.302 2.917 1.00 42.45 324 TYR A N 1
ATOM 2456 C CA . TYR A 1 324 ? 25.610 36.590 2.876 1.00 42.35 324 TYR A CA 1
ATOM 2457 C C . TYR A 1 324 ? 27.118 36.490 3.089 1.00 42.85 324 TYR A C 1
ATOM 2458 O O . TYR A 1 324 ? 27.586 35.888 4.055 1.00 43.75 324 TYR A O 1
ATOM 2467 N N . ASP A 1 325 ? 27.863 37.098 2.172 1.00 42.76 325 ASP A N 1
ATOM 2468 C CA . ASP A 1 325 ? 29.314 37.204 2.271 1.00 43.13 325 ASP A CA 1
ATOM 2469 C C . ASP A 1 325 ? 29.715 38.672 2.148 1.00 42.18 325 ASP A C 1
ATOM 2470 O O . ASP A 1 325 ? 29.615 39.261 1.072 1.00 41.07 325 ASP A O 1
ATOM 2475 N N . VAL A 1 326 ? 30.171 39.251 3.257 1.00 42.93 326 VAL A N 1
ATOM 2476 C CA . VAL A 1 326 ? 30.429 40.687 3.350 1.00 43.32 326 VAL A CA 1
ATOM 2477 C C . VAL A 1 326 ? 31.453 41.186 2.326 1.00 44.32 326 VAL A C 1
ATOM 2478 O O . VAL A 1 326 ? 31.492 42.374 2.005 1.00 44.60 326 VAL A O 1
ATOM 2482 N N . ARG A 1 327 ? 32.267 40.277 1.800 1.00 45.14 327 ARG A N 1
ATOM 2483 C CA . ARG A 1 327 ? 33.276 40.640 0.811 1.00 45.87 327 ARG A CA 1
ATOM 2484 C C . ARG A 1 327 ? 32.648 41.110 -0.500 1.00 45.05 327 ARG A C 1
ATOM 2485 O O . ARG A 1 327 ? 33.254 41.879 -1.244 1.00 45.58 327 ARG A O 1
ATOM 2493 N N . LYS A 1 328 ? 31.432 40.648 -0.775 1.00 43.73 328 LYS A N 1
ATOM 2494 C CA . LYS A 1 328 ? 30.722 41.030 -1.993 1.00 42.74 328 LYS A CA 1
ATOM 2495 C C . LYS A 1 328 ? 30.436 42.528 -2.026 1.00 41.06 328 LYS A C 1
ATOM 2496 O O . LYS A 1 328 ? 30.823 43.224 -2.965 1.00 40.89 328 LYS A O 1
ATOM 2502 N N . ASP A 1 329 ? 29.756 43.017 -0.993 1.00 40.00 329 ASP A N 1
ATOM 2503 C CA . ASP A 1 329 ? 29.400 44.427 -0.906 1.00 39.92 329 ASP A CA 1
ATOM 2504 C C . ASP A 1 329 ? 30.634 45.304 -0.741 1.00 40.62 329 ASP A C 1
ATOM 2505 O O . ASP A 1 329 ? 30.717 46.384 -1.325 1.00 40.87 329 ASP A O 1
ATOM 2510 N N . ASP A 1 330 ? 31.587 44.833 0.058 1.00 40.93 330 ASP A N 1
ATOM 2511 C CA . ASP A 1 330 ? 32.842 45.544 0.269 1.00 41.82 330 ASP A CA 1
ATOM 2512 C C . ASP A 1 330 ? 33.549 45.817 -1.053 1.00 42.52 330 ASP A C 1
ATOM 2513 O O . ASP A 1 330 ? 34.012 46.930 -1.302 1.00 43.31 330 ASP A O 1
ATOM 2518 N N . ALA A 1 331 ? 33.619 44.792 -1.897 1.00 42.65 331 ALA A N 1
ATOM 2519 C CA . ALA A 1 331 ? 34.279 44.900 -3.193 1.00 43.81 331 ALA A CA 1
ATOM 2520 C C . ALA A 1 331 ? 33.569 45.896 -4.103 1.00 43.39 331 ALA A C 1
ATOM 2521 O O . ALA A 1 331 ? 34.213 46.713 -4.756 1.00 44.18 331 ALA A O 1
ATOM 2523 N N . GLN A 1 332 ? 32.242 45.826 -4.145 1.00 42.52 332 GLN A N 1
ATOM 2524 C CA . GLN A 1 332 ? 31.461 46.740 -4.972 1.00 42.75 332 GLN A CA 1
ATOM 2525 C C . GLN A 1 332 ? 31.610 48.176 -4.482 1.00 42.78 332 GLN A C 1
ATOM 2526 O O . GLN A 1 332 ? 31.746 49.105 -5.278 1.00 43.40 332 GLN A O 1
ATOM 2532 N N . PHE A 1 333 ? 31.585 48.344 -3.164 1.00 42.10 333 PHE A N 1
ATOM 2533 C CA . PHE A 1 333 ? 31.660 49.663 -2.549 1.00 42.47 333 PHE A CA 1
ATOM 2534 C C . PHE A 1 333 ? 32.978 50.360 -2.870 1.00 44.37 333 PHE A C 1
ATOM 2535 O O . PHE A 1 333 ? 32.988 51.528 -3.248 1.00 45.17 333 PHE A O 1
ATOM 2543 N N . ARG A 1 334 ? 34.087 49.640 -2.729 1.00 45.28 334 ARG A N 1
ATOM 2544 C CA . ARG A 1 334 ? 35.401 50.201 -3.025 1.00 47.28 334 ARG A CA 1
ATOM 2545 C C . ARG A 1 334 ? 35.575 50.454 -4.519 1.00 50.31 334 ARG A C 1
ATOM 2546 O O . ARG A 1 334 ? 36.256 51.395 -4.925 1.00 51.94 334 ARG A O 1
ATOM 2554 N N . ARG A 1 335 ? 34.950 49.609 -5.331 1.00 51.15 335 ARG A N 1
ATOM 2555 C CA . ARG A 1 335 ? 35.083 49.685 -6.781 1.00 53.52 335 ARG A CA 1
ATOM 2556 C C . ARG A 1 335 ? 34.297 50.851 -7.380 1.00 55.94 335 ARG A C 1
ATOM 2557 O O . ARG A 1 335 ? 34.706 51.433 -8.385 1.00 57.10 335 ARG A O 1
ATOM 2565 N N . GLU A 1 336 ? 33.178 51.201 -6.754 1.00 56.69 336 GLU A N 1
ATOM 2566 C CA . GLU A 1 336 ? 32.236 52.137 -7.360 1.00 59.18 336 GLU A CA 1
ATOM 2567 C C . GLU A 1 336 ? 32.140 53.496 -6.669 1.00 58.54 336 GLU A C 1
ATOM 2568 O O . GLU A 1 336 ? 31.599 54.437 -7.242 1.00 59.33 336 GLU A O 1
ATOM 2574 N N . ILE A 1 337 ? 32.667 53.601 -5.453 1.00 58.03 337 ILE A N 1
ATOM 2575 C CA . ILE A 1 337 ? 32.450 54.783 -4.616 1.00 58.02 337 ILE A CA 1
ATOM 2576 C C . ILE A 1 337 ? 32.873 56.103 -5.278 1.00 60.16 337 ILE A C 1
ATOM 2577 O O . ILE A 1 337 ? 32.315 57.159 -4.980 1.00 60.99 337 ILE A O 1
ATOM 2582 N N . HIS A 1 338 ? 33.835 56.035 -6.192 1.00 61.22 338 HIS A N 1
ATOM 2583 C CA . HIS A 1 338 ? 34.316 57.225 -6.886 1.00 62.30 338 HIS A CA 1
ATOM 2584 C C . HIS A 1 338 ? 33.260 57.787 -7.834 1.00 62.75 338 HIS A C 1
ATOM 2585 O O . HIS A 1 338 ? 33.316 58.955 -8.219 1.00 64.19 338 HIS A O 1
ATOM 2592 N N . GLN A 1 339 ? 32.304 56.946 -8.213 1.00 61.25 339 GLN A N 1
ATOM 2593 C CA . GLN A 1 339 ? 31.240 57.353 -9.122 1.00 61.38 339 GLN A CA 1
ATOM 2594 C C . GLN A 1 339 ? 30.221 58.228 -8.397 1.00 58.24 339 GLN A C 1
ATOM 2595 O O . GLN A 1 339 ? 29.950 58.017 -7.216 1.00 57.09 339 GLN A O 1
ATOM 2601 N N . PRO A 1 340 ? 29.652 59.217 -9.107 1.00 56.84 340 PRO A N 1
ATOM 2602 C CA . PRO A 1 340 ? 28.738 60.192 -8.500 1.00 54.68 340 PRO A CA 1
ATOM 2603 C C . PRO A 1 340 ? 27.482 59.563 -7.901 1.00 50.58 340 PRO A C 1
ATOM 2604 O O . PRO A 1 340 ? 26.688 58.955 -8.618 1.00 49.86 340 PRO A O 1
ATOM 2608 N N . GLY A 1 341 ? 27.317 59.713 -6.591 1.00 48.71 341 GLY A N 1
ATOM 2609 C CA . GLY A 1 341 ? 26.136 59.227 -5.902 1.00 46.29 341 GLY A CA 1
ATOM 2610 C C . GLY A 1 341 ? 26.104 57.719 -5.741 1.00 44.94 341 GLY A C 1
ATOM 2611 O O . GLY A 1 341 ? 25.060 57.148 -5.429 1.00 43.64 341 GLY A O 1
ATOM 2612 N N . ALA A 1 342 ? 27.252 57.077 -5.942 1.00 43.75 342 ALA A N 1
ATOM 2613 C CA . ALA A 1 342 ? 27.343 55.621 -5.886 1.00 40.81 342 ALA A CA 1
ATOM 2614 C C . ALA A 1 342 ? 26.970 55.068 -4.514 1.00 38.46 342 ALA A C 1
ATOM 2615 O O . ALA A 1 342 ? 26.506 53.935 -4.405 1.00 36.85 342 ALA A O 1
ATOM 2617 N N . PHE A 1 343 ? 27.182 55.867 -3.472 1.00 39.29 343 PHE A N 1
ATOM 2618 C CA . PHE A 1 343 ? 26.829 55.463 -2.116 1.00 39.64 343 PHE A CA 1
ATOM 2619 C C . PHE A 1 343 ? 25.343 55.140 -2.012 1.00 41.56 343 PHE A C 1
ATOM 2620 O O . PHE A 1 343 ? 24.960 54.101 -1.479 1.00 41.27 343 PHE A O 1
ATOM 2628 N N . ASP A 1 344 ? 24.512 56.040 -2.525 1.00 43.35 344 ASP A N 1
ATOM 2629 C CA . ASP A 1 344 ? 23.066 55.881 -2.440 1.00 43.41 344 ASP A CA 1
ATOM 2630 C C . ASP A 1 344 ? 22.531 54.955 -3.527 1.00 43.50 344 ASP A C 1
ATOM 2631 O O . ASP A 1 344 ? 21.565 54.226 -3.310 1.00 42.46 344 ASP A O 1
ATOM 2636 N N . LEU A 1 345 ? 23.165 54.985 -4.694 1.00 45.09 345 LEU A N 1
ATOM 2637 C CA . LEU A 1 345 ? 22.728 54.168 -5.818 1.00 46.17 345 LEU A CA 1
ATOM 2638 C C . LEU A 1 345 ? 22.992 52.684 -5.575 1.00 46.36 345 LEU A C 1
ATOM 2639 O O . LEU A 1 345 ? 22.246 51.826 -6.048 1.00 46.41 345 LEU A O 1
ATOM 2644 N N . MET A 1 346 ? 24.052 52.387 -4.832 1.00 46.76 346 MET A N 1
ATOM 2645 C CA . MET A 1 346 ? 24.373 51.009 -4.485 1.00 46.92 346 MET A CA 1
ATOM 2646 C C . MET A 1 346 ? 23.316 50.434 -3.545 1.00 46.76 346 MET A C 1
ATOM 2647 O O . MET A 1 346 ? 22.983 49.250 -3.617 1.00 46.62 346 MET A O 1
ATOM 2652 N N . ARG A 1 347 ? 22.789 51.285 -2.670 1.00 46.62 347 ARG A N 1
ATOM 2653 C CA . ARG A 1 347 ? 21.740 50.879 -1.744 1.00 46.13 347 ARG A CA 1
ATOM 2654 C C . ARG A 1 347 ? 20.418 50.704 -2.480 1.00 47.51 347 ARG A C 1
ATOM 2655 O O . ARG A 1 347 ? 19.674 49.759 -2.218 1.00 47.30 347 ARG A O 1
ATOM 2663 N N . LYS A 1 348 ? 20.137 51.618 -3.404 1.00 48.93 348 LYS A N 1
ATOM 2664 C CA . LYS A 1 348 ? 18.880 51.601 -4.145 1.00 50.76 348 LYS A CA 1
ATOM 2665 C C . LYS A 1 348 ? 18.759 50.373 -5.042 1.00 50.85 348 LYS A C 1
ATOM 2666 O O . LYS A 1 348 ? 17.680 49.797 -5.174 1.00 52.70 348 LYS A O 1
ATOM 2672 N N . HIS A 1 349 ? 19.870 49.974 -5.653 1.00 49.56 349 HIS A N 1
ATOM 2673 C CA . HIS A 1 349 ? 19.868 48.833 -6.562 1.00 49.50 349 HIS A CA 1
ATOM 2674 C C . HIS A 1 349 ? 20.543 47.616 -5.939 1.00 46.74 349 HIS A C 1
ATOM 2675 O O . HIS A 1 349 ? 21.198 46.834 -6.627 1.00 47.87 349 HIS A O 1
ATOM 2682 N N . TYR A 1 350 ? 20.368 47.465 -4.630 1.00 43.09 350 TYR A N 1
ATOM 2683 C CA . TYR A 1 350 ? 20.932 46.346 -3.886 1.00 40.66 350 TYR A CA 1
ATOM 2684 C C . TYR A 1 350 ? 20.391 45.017 -4.409 1.00 39.74 350 TYR A C 1
ATOM 2685 O O . TYR A 1 350 ? 19.243 44.930 -4.842 1.00 40.65 350 TYR A O 1
ATOM 2694 N N . TRP A 1 351 ? 21.228 43.986 -4.367 1.00 50.90 351 TRP A N 1
ATOM 2695 C CA . TRP A 1 351 ? 20.880 42.676 -4.910 1.00 49.25 351 TRP A CA 1
ATOM 2696 C C . TRP A 1 351 ? 19.831 41.957 -4.063 1.00 46.23 351 TRP A C 1
ATOM 2697 O O . TRP A 1 351 ? 19.534 42.374 -2.943 1.00 45.96 351 TRP A O 1
ATOM 2708 N N . ASP A 1 352 ? 19.277 40.875 -4.605 1.00 47.84 352 ASP A N 1
ATOM 2709 C CA . ASP A 1 352 ? 18.215 40.127 -3.935 1.00 47.17 352 ASP A CA 1
ATOM 2710 C C . ASP A 1 352 ? 18.735 39.304 -2.761 1.00 46.66 352 ASP A C 1
ATOM 2711 O O . ASP A 1 352 ? 18.650 38.076 -2.762 1.00 43.18 352 ASP A O 1
ATOM 2716 N N . ARG A 1 353 ? 19.262 39.995 -1.757 1.00 45.97 353 ARG A N 1
ATOM 2717 C CA . ARG A 1 353 ? 19.815 39.356 -0.571 1.00 45.40 353 ARG A CA 1
ATOM 2718 C C . ARG A 1 353 ? 18.720 38.773 0.319 1.00 46.66 353 ARG A C 1
ATOM 2719 O O . ARG A 1 353 ? 17.658 39.375 0.486 1.00 41.89 353 ARG A O 1
ATOM 2727 N N . ARG A 1 354 ? 18.984 37.600 0.886 1.00 45.55 354 ARG A N 1
ATOM 2728 C CA . ARG A 1 354 ? 18.016 36.926 1.745 1.00 45.93 354 ARG A CA 1
ATOM 2729 C C . ARG A 1 354 ? 18.466 36.932 3.204 1.00 45.54 354 ARG A C 1
ATOM 2730 O O . ARG A 1 354 ? 19.141 37.859 3.652 1.00 44.98 354 ARG A O 1
ATOM 2738 N N . GLU A 1 355 ? 18.078 35.895 3.939 1.00 46.27 355 GLU A N 1
ATOM 2739 C CA . GLU A 1 355 ? 18.542 35.696 5.309 1.00 46.38 355 GLU A CA 1
ATOM 2740 C C . GLU A 1 355 ? 18.550 34.204 5.627 1.00 45.58 355 GLU A C 1
ATOM 2741 O O . GLU A 1 355 ? 18.054 33.402 4.836 1.00 46.55 355 GLU A O 1
ATOM 2747 N N . TYR A 1 356 ? 19.110 33.834 6.777 1.00 45.26 356 TYR A N 1
ATOM 2748 C CA . TYR A 1 356 ? 19.290 32.421 7.121 1.00 45.70 356 TYR A CA 1
ATOM 2749 C C . TYR A 1 356 ? 17.968 31.660 7.194 1.00 48.19 356 TYR A C 1
ATOM 2750 O O . TYR A 1 356 ? 17.937 30.448 6.991 1.00 49.80 356 TYR A O 1
ATOM 2759 N N . SER A 1 357 ? 16.882 32.370 7.483 1.00 49.20 357 SER A N 1
ATOM 2760 C CA . SER A 1 357 ? 15.575 31.734 7.625 1.00 51.33 357 SER A CA 1
ATOM 2761 C C . SER A 1 357 ? 15.041 31.241 6.287 1.00 50.57 357 SER A C 1
ATOM 2762 O O . SER A 1 357 ? 14.157 30.387 6.241 1.00 52.46 357 SER A O 1
ATOM 2765 N N . ALA A 1 358 ? 15.582 31.780 5.200 1.00 47.24 358 ALA A N 1
ATOM 2766 C CA . ALA A 1 358 ? 15.162 31.384 3.862 1.00 46.68 358 ALA A CA 1
ATOM 2767 C C . ALA A 1 358 ? 15.728 30.019 3.484 1.00 46.29 358 ALA A C 1
ATOM 2768 O O . ALA A 1 358 ? 15.248 29.375 2.551 1.00 48.08 358 ALA A O 1
ATOM 2770 N N . VAL A 1 359 ? 16.750 29.581 4.214 1.00 44.67 359 VAL A N 1
ATOM 2771 C CA . VAL A 1 359 ? 17.405 28.308 3.932 1.00 45.36 359 VAL A CA 1
ATOM 2772 C C . VAL A 1 359 ? 17.070 27.256 4.987 1.00 47.37 359 VAL A C 1
ATOM 2773 O O . VAL A 1 359 ? 17.104 27.533 6.186 1.00 47.72 359 VAL A O 1
ATOM 2777 N N . THR A 1 360 ? 16.740 26.052 4.528 1.00 48.87 360 THR A N 1
ATOM 2778 C CA . THR A 1 360 ? 16.427 24.945 5.422 1.00 49.70 360 THR A CA 1
ATOM 2779 C C . THR A 1 360 ? 17.596 23.971 5.539 1.00 49.44 360 THR A C 1
ATOM 2780 O O . THR A 1 360 ? 18.061 23.420 4.544 1.00 49.44 360 THR A O 1
ATOM 2784 N N . LEU A 1 361 ? 18.072 23.759 6.761 1.00 49.62 361 LEU A N 1
ATOM 2785 C CA . LEU A 1 361 ? 19.161 22.820 6.990 1.00 50.39 361 LEU A CA 1
ATOM 2786 C C . LEU A 1 361 ? 18.619 21.456 7.400 1.00 51.25 361 LEU A C 1
ATOM 2787 O O . LEU A 1 361 ? 18.094 21.293 8.501 1.00 54.12 361 LEU A O 1
ATOM 2792 N N . ALA A 1 362 ? 18.748 20.480 6.507 1.00 52.88 362 ALA A N 1
ATOM 2793 C CA . ALA A 1 362 ? 18.270 19.128 6.772 1.00 59.66 362 ALA A CA 1
ATOM 2794 C C . ALA A 1 362 ? 19.413 18.219 7.206 1.00 60.53 362 ALA A C 1
ATOM 2795 O O . ALA A 1 362 ? 20.457 18.169 6.558 1.00 56.08 362 ALA A O 1
ATOM 2797 N N . GLY A 1 363 ? 19.211 17.503 8.306 1.00 62.66 363 GLY A N 1
ATOM 2798 C CA . GLY A 1 363 ? 20.215 16.584 8.808 1.00 64.64 363 GLY A CA 1
ATOM 2799 C C . GLY A 1 363 ? 19.612 15.473 9.645 1.00 69.11 363 GLY A C 1
ATOM 2800 O O . GLY A 1 363 ? 18.394 15.309 9.686 1.00 70.18 363 GLY A O 1
ATOM 2801 N N . GLY A 1 364 ? 20.472 14.701 10.302 1.00 72.87 364 GLY A N 1
ATOM 2802 C CA . GLY A 1 364 ? 20.031 13.692 11.245 1.00 79.06 364 GLY A CA 1
ATOM 2803 C C . GLY A 1 364 ? 20.146 14.230 12.658 1.00 81.79 364 GLY A C 1
ATOM 2804 O O . GLY A 1 364 ? 20.745 15.284 12.873 1.00 78.74 364 GLY A O 1
ATOM 2805 N N . ALA A 1 365 ? 19.585 13.503 13.622 1.00 90.16 365 ALA A N 1
ATOM 2806 C CA . ALA A 1 365 ? 19.571 13.937 15.020 1.00 96.09 365 ALA A CA 1
ATOM 2807 C C . ALA A 1 365 ? 20.974 14.196 15.575 1.00 99.06 365 ALA A C 1
ATOM 2808 O O . ALA A 1 365 ? 21.132 14.880 16.586 1.00 100.85 365 ALA A O 1
ATOM 2810 N N . ASP A 1 366 ? 21.985 13.656 14.903 1.00 99.25 366 ASP A N 1
ATOM 2811 C CA . ASP A 1 366 ? 23.369 13.781 15.348 1.00 100.09 366 ASP A CA 1
ATOM 2812 C C . ASP A 1 366 ? 24.122 14.935 14.681 1.00 95.96 366 ASP A C 1
ATOM 2813 O O . ASP A 1 366 ? 25.352 14.989 14.728 1.00 94.63 366 ASP A O 1
ATOM 2818 N N . CYS A 1 367 ? 23.390 15.859 14.067 1.00 93.54 367 CYS A N 1
ATOM 2819 C CA . CYS A 1 367 ? 24.021 16.918 13.284 1.00 92.28 367 CYS A CA 1
ATOM 2820 C C . CYS A 1 367 ? 24.061 18.259 14.003 1.00 90.13 367 CYS A C 1
ATOM 2821 O O . CYS A 1 367 ? 24.646 19.222 13.498 1.00 88.29 367 CYS A O 1
ATOM 2824 N N . HIS A 1 368 ? 23.437 18.322 15.176 1.00 89.09 368 HIS A N 1
ATOM 2825 C CA . HIS A 1 368 ? 23.434 19.538 16.002 1.00 85.68 368 HIS A CA 1
ATOM 2826 C C . HIS A 1 368 ? 22.883 20.754 15.247 1.00 77.33 368 HIS A C 1
ATOM 2827 O O . HIS A 1 368 ? 23.611 21.706 14.946 1.00 75.19 368 HIS A O 1
ATOM 2834 N N . LEU A 1 369 ? 21.600 20.708 14.917 1.00 73.35 369 LEU A N 1
ATOM 2835 C CA . LEU A 1 369 ? 20.968 21.785 14.166 1.00 67.98 369 LEU A CA 1
ATOM 2836 C C . LEU A 1 369 ? 20.319 22.811 15.085 1.00 65.99 369 LEU A C 1
ATOM 2837 O O . LEU A 1 369 ? 20.044 23.935 14.669 1.00 64.37 369 LEU A O 1
ATOM 2842 N N . ALA A 1 370 ? 20.063 22.414 16.329 1.00 67.06 370 ALA A N 1
ATOM 2843 C CA . ALA A 1 370 ? 19.446 23.303 17.313 1.00 66.22 370 ALA A CA 1
ATOM 2844 C C . ALA A 1 370 ? 20.217 24.618 17.504 1.00 62.55 370 ALA A C 1
ATOM 2845 O O . ALA A 1 370 ? 19.599 25.676 17.595 1.00 62.35 370 ALA A O 1
ATOM 2847 N N . PRO A 1 371 ? 21.565 24.567 17.564 1.00 58.97 371 PRO A N 1
ATOM 2848 C CA . PRO A 1 371 ? 22.250 25.865 17.591 1.00 55.66 371 PRO A CA 1
ATOM 2849 C C . PRO A 1 371 ? 22.084 26.636 16.282 1.00 52.19 371 PRO A C 1
ATOM 2850 O O . PRO A 1 371 ? 21.940 27.858 16.301 1.00 50.81 371 PRO A O 1
ATOM 2854 N N . LEU A 1 372 ? 22.096 25.920 15.161 1.00 51.15 372 LEU A N 1
ATOM 2855 C CA . LEU A 1 372 ? 21.962 26.541 13.846 1.00 49.16 372 LEU A CA 1
ATOM 2856 C C . LEU A 1 372 ? 20.573 27.144 13.648 1.00 49.91 372 LEU A C 1
ATOM 2857 O O . LEU A 1 372 ? 20.407 28.117 12.911 1.00 47.90 372 LEU A O 1
ATOM 2862 N N . ALA A 1 373 ? 19.578 26.561 14.310 1.00 53.41 373 ALA A N 1
ATOM 2863 C CA . ALA A 1 373 ? 18.223 27.092 14.268 1.00 54.75 373 ALA A CA 1
ATOM 2864 C C . ALA A 1 373 ? 18.155 28.405 15.037 1.00 54.93 373 ALA A C 1
ATOM 2865 O O . ALA A 1 373 ? 17.507 29.356 14.602 1.00 54.38 373 ALA A O 1
ATOM 2867 N N . LYS A 1 374 ? 18.833 28.449 16.180 1.00 55.64 374 LYS A N 1
ATOM 2868 C CA . LYS A 1 374 ? 18.900 29.660 16.990 1.00 56.01 374 LYS A CA 1
ATOM 2869 C C . LYS A 1 374 ? 19.671 30.753 16.258 1.00 53.91 374 LYS A C 1
ATOM 2870 O O . LYS A 1 374 ? 19.452 31.943 16.487 1.00 54.28 374 LYS A O 1
ATOM 2876 N N . LEU A 1 375 ? 20.574 30.337 15.374 1.00 51.93 375 LEU A N 1
ATOM 2877 C CA . LEU A 1 375 ? 21.342 31.270 14.561 1.00 49.83 375 LEU A CA 1
ATOM 2878 C C . LEU A 1 375 ? 20.444 31.926 13.517 1.00 48.38 375 LEU A C 1
ATOM 2879 O O . LEU A 1 375 ? 20.749 33.005 13.011 1.00 47.55 375 LEU A O 1
ATOM 2884 N N . GLY A 1 376 ? 19.333 31.268 13.198 1.00 48.98 376 GLY A N 1
ATOM 2885 C CA . GLY A 1 376 ? 18.359 31.830 12.282 1.00 48.78 376 GLY A CA 1
ATOM 2886 C C . GLY A 1 376 ? 17.930 30.889 11.174 1.00 48.79 376 GLY A C 1
ATOM 2887 O O . GLY A 1 376 ? 16.962 31.160 10.465 1.00 49.69 376 GLY A O 1
ATOM 2888 N N . PHE A 1 377 ? 18.647 29.781 11.018 1.00 48.38 377 PHE A N 1
ATOM 2889 C CA . PHE A 1 377 ? 18.328 28.817 9.972 1.00 48.47 377 PHE A CA 1
ATOM 2890 C C . PHE A 1 377 ? 17.043 28.049 10.260 1.00 51.60 377 PHE A C 1
ATOM 2891 O O . PHE A 1 377 ? 16.660 27.859 11.414 1.00 52.80 377 PHE A O 1
ATOM 2899 N N . GLN A 1 378 ? 16.381 27.615 9.193 1.00 53.35 378 GLN A N 1
ATOM 2900 C CA . GLN A 1 378 ? 15.299 26.650 9.305 1.00 56.72 378 GLN A CA 1
ATOM 2901 C C . GLN A 1 378 ? 15.928 25.262 9.326 1.00 57.25 378 GLN A C 1
ATOM 2902 O O . GLN A 1 378 ? 16.849 24.987 8.557 1.00 55.69 378 GLN A O 1
ATOM 2908 N N . VAL A 1 379 ? 15.457 24.391 10.211 1.00 59.91 379 VAL A N 1
ATOM 2909 C CA . VAL A 1 379 ? 16.049 23.061 10.323 1.00 61.23 379 VAL A CA 1
ATOM 2910 C C . VAL A 1 379 ? 15.029 21.950 10.103 1.00 65.44 379 VAL A C 1
ATOM 2911 O O . VAL A 1 379 ? 13.820 22.171 10.182 1.00 67.95 379 VAL A O 1
ATOM 2915 N N . GLU A 1 380 ? 15.533 20.753 9.823 1.00 66.39 380 GLU A N 1
ATOM 2916 C CA . GLU A 1 380 ? 14.685 19.600 9.555 1.00 69.40 380 GLU A CA 1
ATOM 2917 C C . GLU A 1 380 ? 15.417 18.300 9.875 1.00 70.53 380 GLU A C 1
ATOM 2918 O O . GLU A 1 380 ? 16.259 17.843 9.101 1.00 69.15 380 GLU A O 1
ATOM 2924 N N . VAL A 1 381 ? 15.097 17.711 11.023 1.00 74.51 381 VAL A N 1
ATOM 2925 C CA . VAL A 1 381 ? 15.710 16.452 11.432 1.00 78.84 381 VAL A CA 1
ATOM 2926 C C . VAL A 1 381 ? 15.081 15.276 10.691 1.00 82.92 381 VAL A C 1
ATOM 2927 O O . VAL A 1 381 ? 13.872 15.059 10.765 1.00 85.92 381 VAL A O 1
ATOM 2931 N N . CYS A 1 382 ? 15.910 14.524 9.973 1.00 82.72 382 CYS A N 1
ATOM 2932 C CA . CYS A 1 382 ? 15.437 13.378 9.204 1.00 85.70 382 CYS A CA 1
ATOM 2933 C C . CYS A 1 382 ? 15.356 12.128 10.074 1.00 89.78 382 CYS A C 1
ATOM 2934 O O . CYS A 1 382 ? 16.352 11.698 10.654 1.00 91.01 382 CYS A O 1
#

Radius of gyration: 22.05 Å; Cα contacts (8 Å, |Δi|>4): 709; chains: 1; bounding box: 70×57×44 Å

CATH classification: 3.40.50.720 (+2 more: 3.40.50.720, 3.30.1370.170)

Sequence (379 aa):
IPTMKILIDENMPYAQALFSQLGEVILKPGRTLTADDLIDVDALMIRSSVTKVNDALLAKANRLKFVGTATAGMDHVDQALLRERGIFFTAAPGCNKVGVAEYVFSVLMVLAQQQGFSVFDKTVGIIGAGQVGSYLAKCLSGIGMKVLLNDPPKQAQGDEREFTELEETLLKQADVITLHTPITRGGEWPTHHLIDAAILEQLRSDQILINAARGPVVDNAALKARLQQGDGFTAVLDVFEFEPQVDMELLPLLAFATPHIAGYGLEGKARGTTMIFNSYCEFLGSAHCANPASLLPKAPVPKVYLERAWDEE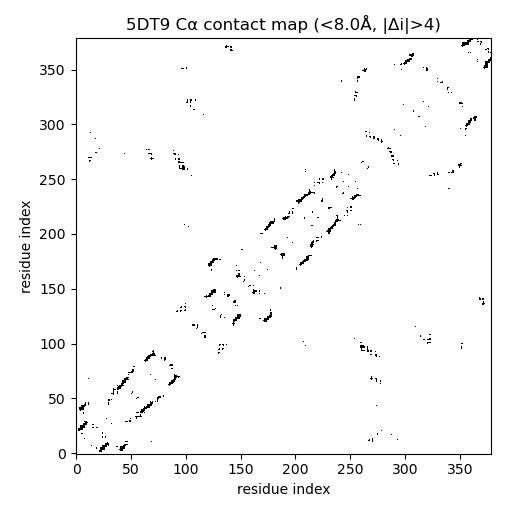TLRTLTQIIYDVRKDDAQFRREIHQPGAFDLMRKHYWDRREYSAVTLAGGADCHLAPLAKLGFQVEVC

Solvent-accessible surface area: 17519 Å² total; per-residue (Å²): 203,130,86,75,60,0,1,0,0,90,94,7,33,80,2,109,68,11,0,62,97,18,12,88,34,61,59,75,48,4,188,74,20,76,23,81,36,0,80,54,4,9,0,0,0,0,54,54,29,4,110,1,66,95,72,11,2,72,108,16,101,125,15,91,0,0,0,0,17,25,37,43,61,144,26,9,59,82,72,10,1,210,137,121,68,11,102,39,22,8,0,58,8,7,61,53,13,7,11,3,3,0,0,2,2,0,1,0,0,2,2,93,108,92,62,48,32,1,76,109,37,13,0,0,0,4,8,1,26,86,39,0,37,34,0,10,129,4,0,56,14,9,58,8,121,37,18,18,10,12,53,42,80,97,73,145,58,48,169,85,170,29,30,108,47,99,48,0,17,134,112,0,30,0,0,0,0,20,18,86,56,51,189,46,76,140,94,60,11,52,53,39,0,51,59,74,33,0,90,137,6,95,53,82,1,5,2,0,0,11,14,112,3,34,0,0,26,10,65,13,0,39,53,7,14,112,97,66,65,48,15,12,0,0,1,1,0,2,20,146,57,79,142,21,48,111,112,1,12,90,68,4,36,5,0,0,0,53,0,3,11,70,12,49,9,6,117,0,47,2,0,8,63,0,1,44,36,2,2,146,81,59,71,40,105,85,106,12,69,15,59,84,45,10,90,148,7,122,72,56,105,30,137,10,140,170,43,41,84,35,99,43,0,16,77,9,1,44,71,13,1,35,0,81,103,0,16,49,39,2,77,145,47,29,145,86,124,46,9,11,78,91,7,62,157,131,33,72,106,0,21,6,2,48,23,2,30,0,5,0,16,93,94,2,109,7,67,35,0,37,127,2,17,8,104,52,80,95,102